Protein AF-0000000087190782 (afdb_homodimer)

Structure (mmCIF, N/CA/C/O backbone):
data_AF-0000000087190782-model_v1
#
loop_
_entity.id
_entity.type
_entity.pdbx_description
1 polymer 'GNAT family N-acetyltransferase'
#
loop_
_atom_site.group_PDB
_atom_site.id
_atom_site.type_symbol
_atom_site.label_atom_id
_atom_site.label_alt_id
_atom_site.label_comp_id
_atom_site.label_asym_id
_atom_site.label_entity_id
_atom_site.label_seq_id
_atom_site.pdbx_PDB_ins_code
_atom_site.Cartn_x
_atom_site.Cartn_y
_atom_site.Cartn_z
_atom_site.occupancy
_atom_site.B_iso_or_equiv
_atom_site.auth_seq_id
_atom_site.auth_comp_id
_atom_site.auth_asym_id
_atom_site.auth_atom_id
_atom_site.pdbx_PDB_model_num
ATOM 1 N N . MET A 1 1 ? -22.875 2.273 0.781 1 62.66 1 MET A N 1
ATOM 2 C CA . MET A 1 1 ? -22.5 3.215 -0.271 1 62.66 1 MET A CA 1
ATOM 3 C C . MET A 1 1 ? -20.984 3.295 -0.411 1 62.66 1 MET A C 1
ATOM 5 O O . MET A 1 1 ? -20.25 3.129 0.568 1 62.66 1 MET A O 1
ATOM 9 N N . ILE A 1 2 ? -20.375 3.262 -1.71 1 84.31 2 ILE A N 1
ATOM 10 C CA . ILE A 1 2 ? -18.953 3.375 -2.025 1 84.31 2 ILE A CA 1
ATOM 11 C C . ILE A 1 2 ? -18.422 4.719 -1.531 1 84.31 2 ILE A C 1
ATOM 13 O O . ILE A 1 2 ? -19.047 5.758 -1.735 1 84.31 2 ILE A O 1
ATOM 17 N N . ALA A 1 3 ? -17.453 4.668 -0.661 1 96.44 3 ALA A N 1
ATOM 18 C CA . ALA A 1 3 ? -16.859 5.906 -0.148 1 96.44 3 ALA A CA 1
ATOM 19 C C . ALA A 1 3 ? -16.469 6.84 -1.289 1 96.44 3 ALA A C 1
ATOM 21 O O . ALA A 1 3 ? -16.172 6.391 -2.396 1 96.44 3 ALA A O 1
ATOM 22 N N . LYS A 1 4 ? -16.562 8.156 -0.99 1 97.94 4 LYS A N 1
ATOM 23 C CA . LYS A 1 4 ? -16.203 9.18 -1.966 1 97.94 4 LYS A CA 1
ATOM 24 C C . LYS A 1 4 ? -14.719 9.508 -1.894 1 97.94 4 LYS A C 1
ATOM 26 O O . LYS A 1 4 ? -14.102 9.383 -0.835 1 97.94 4 LYS A O 1
ATOM 31 N N . LEU A 1 5 ? -14.148 9.898 -3.023 1 98.38 5 LEU A N 1
ATOM 32 C CA . LEU A 1 5 ? -12.758 10.344 -3.045 1 98.38 5 LEU A CA 1
ATOM 33 C C . LEU A 1 5 ? -12.641 11.805 -2.621 1 98.38 5 LEU A C 1
ATOM 35 O O . LEU A 1 5 ? -13.523 12.609 -2.934 1 98.38 5 LEU A O 1
ATOM 39 N N . PRO A 1 6 ? -11.617 12.148 -1.888 1 98.44 6 PRO A N 1
ATOM 40 C CA . PRO A 1 6 ? -11.406 13.57 -1.59 1 98.44 6 PRO A CA 1
ATOM 41 C C . PRO A 1 6 ? -11.125 14.398 -2.84 1 98.44 6 PRO A C 1
ATOM 43 O O . PRO A 1 6 ? -10.562 13.891 -3.812 1 98.44 6 PRO A O 1
ATOM 46 N N . THR A 1 7 ? -11.5 15.641 -2.799 1 97.62 7 THR A N 1
ATOM 47 C CA . THR A 1 7 ? -11.281 16.547 -3.924 1 97.62 7 THR A CA 1
ATOM 48 C C . THR A 1 7 ? -10.289 17.641 -3.551 1 97.62 7 THR A C 1
ATOM 50 O O . THR A 1 7 ? -10.078 17.922 -2.369 1 97.62 7 THR A O 1
ATOM 53 N N . ARG A 1 8 ? -9.688 18.266 -4.457 1 97.5 8 ARG A N 1
ATOM 54 C CA . ARG A 1 8 ? -8.688 19.297 -4.25 1 97.5 8 ARG A CA 1
ATOM 55 C C . ARG A 1 8 ? -9.344 20.672 -4.094 1 97.5 8 ARG A C 1
ATOM 57 O O . ARG A 1 8 ? -8.672 21.703 -4.16 1 97.5 8 ARG A O 1
ATOM 64 N N . THR A 1 9 ? -10.594 20.703 -3.869 1 97.94 9 THR A N 1
ATOM 65 C CA . THR A 1 9 ? -11.32 21.953 -3.68 1 97.94 9 THR A CA 1
ATOM 66 C C . THR A 1 9 ? -11.852 22.047 -2.252 1 97.94 9 THR A C 1
ATOM 68 O O . THR A 1 9 ? -12.461 23.062 -1.883 1 97.94 9 THR A O 1
ATOM 71 N N . THR A 1 10 ? -11.641 21.094 -1.491 1 98.12 10 THR A N 1
ATOM 72 C CA . THR A 1 10 ? -12.188 21 -0.144 1 98.12 10 THR A CA 1
ATOM 73 C C . THR A 1 10 ? -11.469 21.953 0.806 1 98.12 10 THR A C 1
ATOM 75 O O . THR A 1 10 ? -10.242 22.062 0.772 1 98.12 10 THR A O 1
ATOM 78 N N . ALA A 1 11 ? -12.219 22.641 1.584 1 98.69 11 ALA A N 1
ATOM 79 C CA . ALA A 1 11 ? -11.719 23.422 2.703 1 98.69 11 ALA A CA 1
ATOM 80 C C . ALA A 1 11 ? -12.391 23.016 4.012 1 98.69 11 ALA A C 1
ATOM 82 O O . ALA A 1 11 ? -13.602 22.766 4.043 1 98.69 11 ALA A O 1
ATOM 83 N N . LEU A 1 12 ? -11.656 22.875 5.047 1 98.88 12 LEU A N 1
ATOM 84 C CA . LEU A 1 12 ? -12.125 22.516 6.379 1 98.88 12 LEU A CA 1
ATOM 85 C C . LEU A 1 12 ? -11.68 23.547 7.41 1 98.88 12 LEU A C 1
ATOM 87 O O . LEU A 1 12 ? -10.508 23.906 7.469 1 98.88 12 LEU A O 1
ATOM 91 N N . THR A 1 13 ? -12.586 24.047 8.211 1 98.75 13 THR A N 1
ATOM 92 C CA . THR A 1 13 ? -12.25 25.109 9.156 1 98.75 13 THR A CA 1
ATOM 93 C C . THR A 1 13 ? -12.594 24.688 10.586 1 98.75 13 THR A C 1
ATOM 95 O O . THR A 1 13 ? -13.68 24.156 10.836 1 98.75 13 THR A O 1
ATOM 98 N N . GLY A 1 14 ? -11.609 24.797 11.414 1 98.5 14 GLY A N 1
ATOM 99 C CA . GLY A 1 14 ? -11.805 24.625 12.844 1 98.5 14 GLY A CA 1
ATOM 100 C C . GLY A 1 14 ? -11.688 25.922 13.625 1 98.5 14 GLY A C 1
ATOM 101 O O . GLY A 1 14 ? -12.055 26.984 13.125 1 98.5 14 GLY A O 1
ATOM 102 N N . ARG A 1 15 ? -11.305 25.844 14.914 1 97.69 15 ARG A N 1
ATOM 103 C CA . ARG A 1 15 ? -11.141 27 15.789 1 97.69 15 ARG A CA 1
ATOM 104 C C . ARG A 1 15 ? -9.75 27.609 15.625 1 97.69 15 ARG A C 1
ATOM 106 O O . ARG A 1 15 ? -9.594 28.828 15.688 1 97.69 15 ARG A O 1
ATOM 113 N N . HIS A 1 16 ? -8.781 26.734 15.391 1 98.19 16 HIS A N 1
ATOM 114 C CA . HIS A 1 16 ? -7.387 27.172 15.398 1 98.19 16 HIS A CA 1
ATOM 115 C C . HIS A 1 16 ? -6.797 27.156 13.992 1 98.19 16 HIS A C 1
ATOM 117 O O . HIS A 1 16 ? -5.879 27.938 13.703 1 98.19 16 HIS A O 1
ATOM 123 N N . VAL A 1 17 ? -7.359 26.266 13.141 1 98.81 17 VAL A N 1
ATOM 124 C CA . VAL A 1 17 ? -6.746 26.156 11.82 1 98.81 17 VAL A CA 1
ATOM 125 C C . VAL A 1 17 ? -7.836 26.062 10.75 1 98.81 17 VAL A C 1
ATOM 127 O O . VAL A 1 17 ? -8.977 25.703 11.047 1 98.81 17 VAL A O 1
ATOM 130 N N . ARG A 1 18 ? -7.469 26.438 9.562 1 98.88 18 ARG A N 1
ATOM 131 C CA . ARG A 1 18 ? -8.203 26.141 8.328 1 98.88 18 ARG A CA 1
ATOM 132 C C . ARG A 1 18 ? -7.344 25.344 7.359 1 98.88 18 ARG A C 1
ATOM 134 O O . ARG A 1 18 ? -6.191 25.688 7.098 1 98.88 18 ARG A O 1
ATOM 141 N N . LEU A 1 19 ? -7.859 24.219 7.004 1 98.94 19 LEU A N 1
ATOM 142 C CA . LEU A 1 19 ? -7.266 23.453 5.91 1 98.94 19 LEU A CA 1
ATOM 143 C C . LEU A 1 19 ? -7.871 23.875 4.574 1 98.94 19 LEU A C 1
ATOM 145 O O . LEU A 1 19 ? -9.086 23.781 4.383 1 98.94 19 LEU A O 1
ATOM 149 N N . GLU A 1 20 ? -7.09 24.328 3.652 1 98.94 20 GLU A N 1
ATOM 150 C CA . GLU A 1 20 ? -7.574 24.734 2.338 1 98.94 20 GLU A CA 1
ATOM 151 C C . GLU A 1 20 ? -6.688 24.188 1.227 1 98.94 20 GLU A C 1
ATOM 153 O O . GLU A 1 20 ? -5.559 23.766 1.482 1 98.94 20 GLU A O 1
ATOM 158 N N . PRO A 1 21 ? -7.215 24.203 0.005 1 98.88 21 PRO A N 1
ATOM 159 C CA . PRO A 1 21 ? -6.398 23.656 -1.078 1 98.88 21 PRO A CA 1
ATOM 160 C C . PRO A 1 21 ? -5.039 24.328 -1.197 1 98.88 21 PRO A C 1
ATOM 162 O O . PRO A 1 21 ? -4.961 25.562 -1.263 1 98.88 21 PRO A O 1
ATOM 165 N N . LEU A 1 22 ? -3.998 23.516 -1.235 1 98.88 22 LEU A N 1
ATOM 166 C CA . LEU A 1 22 ? -2.643 24.031 -1.402 1 98.88 22 LEU A CA 1
ATOM 167 C C . LEU A 1 22 ? -2.463 24.656 -2.783 1 98.88 22 LEU A C 1
ATOM 169 O O . LEU A 1 22 ? -2.922 24.094 -3.783 1 98.88 22 LEU A O 1
ATOM 173 N N . ASP A 1 23 ? -1.896 25.734 -2.838 1 98.38 23 ASP A N 1
ATOM 174 C CA . ASP A 1 23 ? -1.452 26.297 -4.105 1 98.38 23 ASP A CA 1
ATOM 175 C C . ASP A 1 23 ? -0.189 27.141 -3.92 1 98.38 23 ASP A C 1
ATOM 177 O O . ASP A 1 23 ? 0.355 27.219 -2.816 1 98.38 23 ASP A O 1
ATOM 181 N N . HIS A 1 24 ? 0.297 27.766 -4.977 1 98.62 24 HIS A N 1
ATOM 182 C CA . HIS A 1 24 ? 1.594 28.438 -4.973 1 98.62 24 HIS A CA 1
ATOM 183 C C . HIS A 1 24 ? 1.548 29.719 -4.16 1 98.62 24 HIS A C 1
ATOM 185 O O . HIS A 1 24 ? 2.586 30.219 -3.725 1 98.62 24 HIS A O 1
ATOM 191 N N . THR A 1 25 ? 0.41 30.281 -3.957 1 98.5 25 THR A N 1
ATOM 192 C CA . THR A 1 25 ? 0.308 31.531 -3.213 1 98.5 25 THR A CA 1
ATOM 193 C C . THR A 1 25 ? 0.657 31.312 -1.744 1 98.5 25 THR A C 1
ATOM 195 O O . THR A 1 25 ? 0.905 32.281 -1.012 1 98.5 25 THR A O 1
ATOM 198 N N . HIS A 1 26 ? 0.696 30.078 -1.29 1 98.75 26 HIS A N 1
ATOM 199 C CA . HIS A 1 26 ? 1.028 29.766 0.095 1 98.75 26 HIS A CA 1
ATOM 200 C C . HIS A 1 26 ? 2.539 29.734 0.306 1 98.75 26 HIS A C 1
ATOM 202 O O . HIS A 1 26 ? 3.01 29.734 1.445 1 98.75 26 HIS A O 1
ATOM 208 N N . VAL A 1 27 ? 3.33 29.734 -0.74 1 98.69 27 VAL A N 1
ATOM 209 C CA . VAL A 1 27 ? 4.75 29.406 -0.7 1 98.69 27 VAL A CA 1
ATOM 210 C C . VAL A 1 27 ? 5.496 30.406 0.166 1 98.69 27 VAL A C 1
ATOM 212 O O . VAL A 1 27 ? 6.305 30.031 1.019 1 98.69 27 VAL A O 1
ATOM 215 N N . PRO A 1 28 ? 5.227 31.734 0.087 1 98.31 28 PRO A N 1
ATOM 216 C CA . PRO A 1 28 ? 5.98 32.656 0.934 1 98.31 28 PRO A CA 1
ATOM 217 C C . PRO A 1 28 ? 5.77 32.406 2.424 1 98.31 28 PRO A C 1
ATOM 219 O O . PRO A 1 28 ? 6.738 32.344 3.186 1 98.31 28 PRO A O 1
ATOM 222 N N . ASP A 1 29 ? 4.605 32.188 2.832 1 98.19 29 ASP A N 1
ATOM 223 C CA . ASP A 1 29 ? 4.312 31.906 4.23 1 98.19 29 ASP A CA 1
ATOM 224 C C . ASP A 1 29 ? 4.891 30.547 4.641 1 98.19 29 ASP A C 1
ATOM 226 O O . ASP A 1 29 ? 5.43 30.406 5.738 1 98.19 29 ASP A O 1
ATOM 230 N N . LEU A 1 30 ? 4.742 29.578 3.783 1 98.69 30 LEU A N 1
ATOM 231 C CA . LEU A 1 30 ? 5.281 28.266 4.055 1 98.69 30 LEU A CA 1
ATOM 232 C C . LEU A 1 30 ? 6.797 28.312 4.211 1 98.69 30 LEU A C 1
ATOM 234 O O . LEU A 1 30 ? 7.359 27.641 5.078 1 98.69 30 LEU A O 1
ATOM 238 N N . PHE A 1 31 ? 7.43 29.094 3.338 1 98.75 31 PHE A N 1
ATOM 239 C CA . PHE A 1 31 ? 8.883 29.172 3.441 1 98.75 31 PHE A CA 1
ATOM 240 C C . PHE A 1 31 ? 9.289 29.797 4.766 1 98.75 31 PHE A C 1
ATOM 242 O O . PHE A 1 31 ? 10.273 29.391 5.379 1 98.75 31 PHE A O 1
ATOM 249 N N . ARG A 1 32 ? 8.602 30.812 5.168 1 98.19 32 ARG A N 1
ATOM 250 C CA . ARG A 1 32 ? 8.875 31.406 6.469 1 98.19 32 ARG A CA 1
ATOM 251 C C . ARG A 1 32 ? 8.766 30.375 7.582 1 98.19 32 ARG A C 1
ATOM 253 O O . ARG A 1 32 ? 9.586 30.359 8.5 1 98.19 32 ARG A O 1
ATOM 260 N N . ALA A 1 33 ? 7.809 29.516 7.52 1 98.25 33 ALA A N 1
ATOM 261 C CA . ALA A 1 33 ? 7.527 28.562 8.578 1 98.25 33 ALA A CA 1
ATOM 262 C C . ALA A 1 33 ? 8.469 27.359 8.492 1 98.25 33 ALA A C 1
ATOM 264 O O . ALA A 1 33 ? 8.922 26.844 9.516 1 98.25 33 ALA A O 1
ATOM 265 N N . LEU A 1 34 ? 8.742 26.859 7.27 1 97.69 34 LEU A N 1
ATOM 266 C CA . LEU A 1 34 ? 9.352 25.547 7.055 1 97.69 34 LEU A CA 1
ATOM 267 C C . LEU A 1 34 ? 10.766 25.703 6.5 1 97.69 34 LEU A C 1
ATOM 269 O O . LEU A 1 34 ? 11.578 24.781 6.613 1 97.69 34 LEU A O 1
ATOM 273 N N . GLY A 1 35 ? 11.016 26.797 5.781 1 97.19 35 GLY A N 1
ATOM 274 C CA . GLY A 1 35 ? 12.234 26.953 5 1 97.19 35 GLY A CA 1
ATOM 275 C C . GLY A 1 35 ? 13.492 26.938 5.848 1 97.19 35 GLY A C 1
ATOM 276 O O . GLY A 1 35 ? 13.539 27.562 6.914 1 97.19 35 GLY A O 1
ATOM 277 N N . GLY A 1 36 ? 14.484 26.203 5.414 1 97 36 GLY A N 1
ATOM 278 C CA . GLY A 1 36 ? 15.812 26.25 6 1 97 36 GLY A CA 1
ATOM 279 C C . GLY A 1 36 ? 15.906 25.516 7.32 1 97 36 GLY A C 1
ATOM 280 O O . GLY A 1 36 ? 16.938 25.547 7.988 1 97 36 GLY A O 1
ATOM 281 N N . ASP A 1 37 ? 14.898 24.875 7.738 1 97.88 37 ASP A N 1
ATOM 282 C CA . ASP A 1 37 ? 14.891 24.188 9.031 1 97.88 37 ASP A CA 1
ATOM 283 C C . ASP A 1 37 ? 15.109 22.688 8.852 1 97.88 37 ASP A C 1
ATOM 285 O O . ASP A 1 37 ? 14.164 21.938 8.586 1 97.88 37 ASP A O 1
ATOM 289 N N . ASP A 1 38 ? 16.234 22.25 9.133 1 97.25 38 ASP A N 1
ATOM 290 C CA . ASP A 1 38 ? 16.625 20.859 8.898 1 97.25 38 ASP A CA 1
ATOM 291 C C . ASP A 1 38 ? 15.82 19.906 9.773 1 97.25 38 ASP A C 1
ATOM 293 O O . ASP A 1 38 ? 15.594 18.75 9.398 1 97.25 38 ASP A O 1
ATOM 297 N N . GLU A 1 39 ? 15.43 20.344 10.883 1 96.81 39 GLU A N 1
ATOM 298 C CA . GLU A 1 39 ? 14.68 19.484 11.781 1 96.81 39 GLU A CA 1
ATOM 299 C C . GLU A 1 39 ? 13.297 19.172 11.227 1 96.81 39 GLU A C 1
ATOM 301 O O . GLU A 1 39 ? 12.781 18.078 11.398 1 96.81 39 GLU A O 1
ATOM 306 N N . VAL A 1 40 ? 12.688 20.109 10.562 1 97 40 VAL A N 1
ATOM 307 C CA . VAL A 1 40 ? 11.367 19.938 9.961 1 97 40 VAL A CA 1
ATOM 308 C C . VAL A 1 40 ? 11.438 18.906 8.836 1 97 40 VAL A C 1
ATOM 310 O O . VAL A 1 40 ? 10.539 18.078 8.688 1 97 40 VAL A O 1
ATOM 313 N N . TRP A 1 41 ? 12.523 18.906 8.141 1 96.88 41 TRP A N 1
ATOM 314 C CA . TRP A 1 41 ? 12.609 18.141 6.906 1 96.88 41 TRP A CA 1
ATOM 315 C C . TRP A 1 41 ? 13.406 16.859 7.121 1 96.88 41 TRP A C 1
ATOM 317 O O . TRP A 1 41 ? 13.641 16.094 6.176 1 96.88 41 TRP A O 1
ATOM 327 N N . ARG A 1 42 ? 13.758 16.547 8.297 1 96.06 42 ARG A N 1
ATOM 328 C CA . ARG A 1 42 ? 14.719 15.508 8.633 1 96.06 42 ARG A CA 1
ATOM 329 C C . ARG A 1 42 ? 14.266 14.148 8.109 1 96.06 42 ARG A C 1
ATOM 331 O O . ARG A 1 42 ? 15.086 13.359 7.641 1 96.06 42 ARG A O 1
ATOM 338 N N . TRP A 1 43 ? 13 13.93 8.188 1 95.69 43 TRP A N 1
ATOM 339 C CA . TRP A 1 43 ? 12.523 12.578 7.887 1 95.69 43 TRP A CA 1
ATOM 340 C C . TRP A 1 43 ? 11.672 12.578 6.621 1 95.69 43 TRP A C 1
ATOM 342 O O . TRP A 1 43 ? 10.891 11.648 6.395 1 95.69 43 TRP A O 1
ATOM 352 N N . THR A 1 44 ? 11.766 13.594 5.82 1 93.62 44 THR A N 1
ATOM 353 C CA . THR A 1 44 ? 10.969 13.703 4.602 1 93.62 44 THR A CA 1
ATOM 354 C C . THR A 1 44 ? 11.742 13.172 3.4 1 93.62 44 THR A C 1
ATOM 356 O O . THR A 1 44 ? 12.875 12.711 3.541 1 93.62 44 THR A O 1
ATOM 359 N N . PHE A 1 45 ? 11.164 13.195 2.266 1 94.31 45 PHE A N 1
ATOM 360 C CA . PHE A 1 45 ? 11.773 12.68 1.049 1 94.31 45 PHE A CA 1
ATOM 361 C C . PHE A 1 45 ? 12.375 13.812 0.221 1 94.31 45 PHE A C 1
ATOM 363 O O . PHE A 1 45 ? 12.727 13.617 -0.944 1 94.31 45 PHE A O 1
ATOM 370 N N . HIS A 1 46 ? 12.43 15.016 0.845 1 94.81 46 HIS A N 1
ATOM 371 C CA . HIS A 1 46 ? 13.016 16.188 0.204 1 94.81 46 HIS A CA 1
ATOM 372 C C . HIS A 1 46 ? 14.195 16.719 1.01 1 94.81 46 HIS A C 1
ATOM 374 O O . HIS A 1 46 ? 14.219 16.594 2.236 1 94.81 46 HIS A O 1
ATOM 380 N N . LEU A 1 47 ? 15.07 17.25 0.242 1 95.62 47 LEU A N 1
ATOM 381 C CA . LEU A 1 47 ? 16.078 18.062 0.922 1 95.62 47 LEU A CA 1
ATOM 382 C C . LEU A 1 47 ? 15.453 19.344 1.48 1 95.62 47 LEU A C 1
ATOM 384 O O . LEU A 1 47 ? 14.469 19.844 0.935 1 95.62 47 LEU A O 1
ATOM 388 N N . THR A 1 48 ? 16.094 19.812 2.527 1 97.88 48 THR A N 1
ATOM 389 C CA . THR A 1 48 ? 15.617 21.062 3.115 1 97.88 48 THR A CA 1
ATOM 390 C C . THR A 1 48 ? 15.688 22.188 2.098 1 97.88 48 THR A C 1
ATOM 392 O O . THR A 1 48 ? 16.766 22.5 1.575 1 97.88 48 THR A O 1
ATOM 395 N N . PRO A 1 49 ? 14.523 22.75 1.839 1 98.31 49 PRO A N 1
ATOM 396 C CA . PRO A 1 49 ? 14.586 23.906 0.942 1 98.31 49 PRO A CA 1
ATOM 397 C C . PRO A 1 49 ? 15.266 25.109 1.585 1 98.31 49 PRO A C 1
ATOM 399 O O . PRO A 1 49 ? 14.938 25.484 2.711 1 98.31 49 PRO A O 1
ATOM 402 N N . ARG A 1 50 ? 16.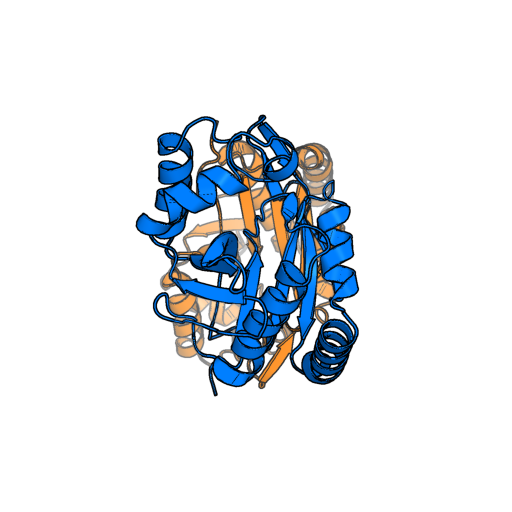188 25.703 0.835 1 98.5 50 ARG A N 1
ATOM 403 C CA . ARG A 1 50 ? 16.938 26.844 1.357 1 98.5 50 ARG A CA 1
ATOM 404 C C . ARG A 1 50 ? 16.5 28.141 0.692 1 98.5 50 ARG A C 1
ATOM 406 O O . ARG A 1 50 ? 16.922 29.219 1.109 1 98.5 50 ARG A O 1
ATOM 413 N N . THR A 1 51 ? 15.695 28.016 -0.331 1 98.62 51 THR A N 1
ATOM 414 C CA . THR A 1 51 ? 15.094 29.156 -1.006 1 98.62 51 THR A CA 1
ATOM 415 C C . THR A 1 51 ? 13.602 28.953 -1.218 1 98.62 51 THR A C 1
ATOM 417 O O . THR A 1 51 ? 13.117 27.812 -1.18 1 98.62 51 THR A O 1
ATOM 420 N N . GLU A 1 52 ? 12.922 30.047 -1.421 1 98.44 52 GLU A N 1
ATOM 421 C CA . GLU A 1 52 ? 11.492 29.953 -1.731 1 98.44 52 GLU A CA 1
ATOM 422 C C . GLU A 1 52 ? 11.258 29.141 -3.002 1 98.44 52 GLU A C 1
ATOM 424 O O . GLU A 1 52 ? 10.289 28.391 -3.09 1 98.44 52 GLU A O 1
ATOM 429 N N . ASP A 1 53 ? 12.156 29.266 -3.926 1 98.5 53 ASP A N 1
ATOM 430 C CA . ASP A 1 53 ? 12.039 28.547 -5.191 1 98.5 53 ASP A CA 1
ATOM 431 C C . ASP A 1 53 ? 12.133 27.047 -4.977 1 98.5 53 ASP A C 1
ATOM 433 O O . ASP A 1 53 ? 11.414 26.266 -5.617 1 98.5 53 ASP A O 1
ATOM 437 N N . GLU A 1 54 ? 13.031 26.703 -4.137 1 98.5 54 GLU A N 1
ATOM 438 C CA . GLU A 1 54 ? 13.18 25.281 -3.83 1 98.5 54 GLU A CA 1
ATOM 439 C C . GLU A 1 54 ? 11.914 24.719 -3.18 1 98.5 54 GLU A C 1
ATOM 441 O O . GLU A 1 54 ? 11.461 23.625 -3.521 1 98.5 54 GLU A O 1
ATOM 446 N N . LEU A 1 55 ? 11.375 25.484 -2.289 1 98.69 55 LEU A N 1
ATOM 447 C CA . LEU A 1 55 ? 10.125 25.062 -1.668 1 98.69 55 LEU A CA 1
ATOM 448 C C . LEU A 1 55 ? 8.992 25.047 -2.684 1 98.69 55 LEU A C 1
ATOM 450 O O . LEU A 1 55 ? 8.141 24.141 -2.66 1 98.69 55 LEU A O 1
ATOM 454 N N . ASP A 1 56 ? 8.977 26.016 -3.539 1 98.75 56 ASP A N 1
ATOM 455 C CA . ASP A 1 56 ? 7.957 26.078 -4.582 1 98.75 56 ASP A CA 1
ATOM 456 C C . ASP A 1 56 ? 7.988 24.828 -5.461 1 98.75 56 ASP A C 1
ATOM 458 O O . ASP A 1 56 ? 6.941 24.344 -5.891 1 98.75 56 ASP A O 1
ATOM 462 N N . SER A 1 57 ? 9.156 24.312 -5.73 1 98.44 57 SER A N 1
ATOM 463 C CA . SER A 1 57 ? 9.305 23.078 -6.508 1 98.44 57 SER A CA 1
ATOM 464 C C . SER A 1 57 ? 8.711 21.891 -5.773 1 98.44 57 SER A C 1
ATOM 466 O O . SER A 1 57 ? 8.109 21.016 -6.395 1 98.44 57 SER A O 1
ATOM 468 N N . ILE A 1 58 ? 8.914 21.875 -4.488 1 98 58 ILE A N 1
ATOM 469 C CA . ILE A 1 58 ? 8.344 20.797 -3.676 1 98 58 ILE A CA 1
ATOM 470 C C . ILE A 1 58 ? 6.82 20.875 -3.721 1 98 58 ILE A C 1
ATOM 472 O O . ILE A 1 58 ? 6.141 19.859 -3.873 1 98 58 ILE A O 1
ATOM 476 N N . VAL A 1 59 ? 6.309 22.062 -3.604 1 98.5 59 VAL A N 1
ATOM 477 C CA . VAL A 1 59 ? 4.867 22.281 -3.689 1 98.5 59 VAL A CA 1
ATOM 478 C C . VAL A 1 59 ? 4.359 21.844 -5.066 1 98.5 59 VAL A C 1
ATOM 480 O O . VAL A 1 59 ? 3.32 21.203 -5.176 1 98.5 59 VAL A O 1
ATOM 483 N N . GLU A 1 60 ? 5.082 22.188 -6.078 1 98.5 60 GLU A N 1
ATOM 484 C CA . GLU A 1 60 ? 4.723 21.797 -7.438 1 98.5 60 GLU A CA 1
ATOM 485 C C . GLU A 1 60 ? 4.633 20.266 -7.566 1 98.5 60 GLU A C 1
ATOM 487 O O . GLU A 1 60 ? 3.707 19.75 -8.195 1 98.5 60 GLU A O 1
ATOM 492 N N . ASP A 1 61 ? 5.594 19.641 -7.016 1 96.44 61 ASP A N 1
ATOM 493 C CA . ASP A 1 61 ? 5.594 18.172 -7.043 1 96.44 61 ASP A CA 1
ATOM 494 C C . ASP A 1 61 ? 4.348 17.609 -6.363 1 96.44 61 ASP A C 1
ATOM 496 O O . ASP A 1 61 ? 3.75 16.656 -6.852 1 96.44 61 ASP A O 1
ATOM 500 N N . ARG A 1 62 ? 4.051 18.172 -5.234 1 96.56 62 ARG A N 1
ATOM 501 C CA . ARG A 1 62 ? 2.869 17.75 -4.492 1 96.56 62 ARG A CA 1
ATOM 502 C C . ARG A 1 62 ? 1.602 17.969 -5.312 1 96.56 62 ARG A C 1
ATOM 504 O O . ARG A 1 62 ? 0.721 17.094 -5.34 1 96.56 62 ARG A O 1
ATOM 511 N N . LEU A 1 63 ? 1.514 19.031 -5.996 1 98.12 63 LEU A N 1
ATOM 512 C CA . LEU A 1 63 ? 0.346 19.406 -6.789 1 98.12 63 LEU A CA 1
ATOM 513 C C . LEU A 1 63 ? 0.257 18.547 -8.047 1 98.12 63 LEU A C 1
ATOM 515 O O . LEU A 1 63 ? -0.84 18.266 -8.539 1 98.12 63 LEU A O 1
ATOM 519 N N . ALA A 1 64 ? 1.359 18.078 -8.508 1 97.75 64 ALA A N 1
ATOM 520 C CA . ALA A 1 64 ? 1.404 17.297 -9.742 1 97.75 64 ALA A CA 1
ATOM 521 C C . ALA A 1 64 ? 1.061 15.836 -9.492 1 97.75 64 ALA A C 1
ATOM 523 O O . ALA A 1 64 ? 0.755 15.094 -10.43 1 97.75 64 ALA A O 1
ATOM 524 N N . ASP A 1 65 ? 1.206 15.438 -8.32 1 96.38 65 ASP A N 1
ATOM 525 C CA . ASP A 1 65 ? 0.914 14.047 -7.969 1 96.38 65 ASP A CA 1
ATOM 526 C C . ASP A 1 65 ? -0.592 13.797 -7.922 1 96.38 65 ASP A C 1
ATOM 528 O O . ASP A 1 65 ? -1.275 14.258 -7.008 1 96.38 65 ASP A O 1
ATOM 532 N N . PRO A 1 66 ? -1.068 13.016 -8.805 1 95.38 66 PRO A N 1
ATOM 533 C CA . PRO A 1 66 ? -2.518 12.812 -8.852 1 95.38 66 PRO A CA 1
ATOM 534 C C . PRO A 1 66 ? -3.039 12.016 -7.652 1 95.38 66 PRO A C 1
ATOM 536 O O . PRO A 1 66 ? -4.242 12.023 -7.383 1 95.38 66 PRO A O 1
ATOM 539 N N . ALA A 1 67 ? -2.219 11.359 -6.984 1 95.56 67 ALA A N 1
ATOM 540 C CA . ALA A 1 67 ? -2.637 10.531 -5.852 1 95.56 67 ALA A CA 1
ATOM 541 C C . ALA A 1 67 ? -2.645 11.336 -4.559 1 95.56 67 ALA A C 1
ATOM 543 O O . ALA A 1 67 ? -2.984 10.812 -3.494 1 95.56 67 ALA A O 1
ATOM 544 N N . CYS A 1 68 ? -2.312 12.609 -4.676 1 98 68 CYS A N 1
ATOM 545 C CA . CYS A 1 68 ? -2.168 13.461 -3.504 1 98 68 CYS A CA 1
ATOM 546 C C . CYS A 1 68 ? -3.213 14.57 -3.506 1 98 68 CYS A C 1
ATOM 548 O O . CYS A 1 68 ? -3.453 15.203 -4.539 1 98 68 CYS A O 1
ATOM 550 N N . VAL A 1 69 ? -3.91 14.734 -2.402 1 98.69 69 VAL A N 1
ATOM 551 C CA . VAL A 1 69 ? -4.758 15.898 -2.145 1 98.69 69 VAL A CA 1
ATOM 552 C C . VAL A 1 69 ? -4.16 16.734 -1.014 1 98.69 69 VAL A C 1
ATOM 554 O O . VAL A 1 69 ? -4.418 16.469 0.163 1 98.69 69 VAL A O 1
ATOM 557 N N . PRO A 1 70 ? -3.375 17.75 -1.389 1 98.81 70 PRO A N 1
ATOM 558 C CA . PRO A 1 70 ? -2.643 18.516 -0.379 1 98.81 70 PRO A CA 1
ATOM 559 C C . PRO A 1 70 ? -3.441 19.703 0.154 1 98.81 70 PRO A C 1
ATOM 561 O O . PRO A 1 70 ? -4.168 20.344 -0.604 1 98.81 70 PRO A O 1
ATOM 564 N N . PHE A 1 71 ? -3.295 19.938 1.43 1 98.94 71 PHE A N 1
ATOM 565 C CA . PHE A 1 71 ? -3.889 21.078 2.123 1 98.94 71 PHE A CA 1
ATOM 566 C C . PHE A 1 71 ? -2.809 22.016 2.66 1 98.94 71 PHE A C 1
ATOM 568 O O . PHE A 1 71 ? -1.82 21.562 3.24 1 98.94 71 PHE A O 1
ATOM 575 N N . ALA A 1 72 ? -2.996 23.266 2.447 1 98.94 72 ALA A N 1
ATOM 576 C CA . ALA A 1 72 ? -2.32 24.25 3.289 1 98.94 72 ALA A CA 1
ATOM 577 C C . ALA A 1 72 ? -3 24.359 4.652 1 98.94 72 ALA A C 1
ATOM 579 O O . ALA A 1 72 ? -4.23 24.391 4.738 1 98.94 72 ALA A O 1
ATOM 580 N N . VAL A 1 73 ? -2.219 24.391 5.648 1 98.94 73 VAL A N 1
ATOM 581 C CA . VAL A 1 73 ? -2.725 24.562 7.008 1 98.94 73 VAL A CA 1
ATOM 582 C C . VAL A 1 73 ? -2.529 26 7.457 1 98.94 73 VAL A C 1
ATOM 584 O O . VAL A 1 73 ? -1.415 26.406 7.793 1 98.94 73 VAL A O 1
ATOM 587 N N . VAL A 1 74 ? -3.615 26.734 7.508 1 98.88 74 VAL A N 1
ATOM 588 C CA . VAL A 1 74 ? -3.572 28.141 7.879 1 98.88 74 VAL A CA 1
ATOM 589 C C . VAL A 1 74 ? -3.869 28.297 9.367 1 98.88 74 VAL A C 1
ATOM 591 O O . VAL A 1 74 ? -4.91 27.844 9.852 1 98.88 74 VAL A O 1
ATOM 594 N N . HIS A 1 75 ? -2.916 28.875 10.047 1 98.75 75 HIS A N 1
ATOM 595 C CA . HIS A 1 75 ? -3.117 29.234 11.445 1 98.75 75 HIS A CA 1
ATOM 596 C C . HIS A 1 75 ? -4.012 30.453 11.578 1 98.75 75 HIS A C 1
ATOM 598 O O . HIS A 1 75 ? -3.617 31.562 11.195 1 98.75 75 HIS A O 1
ATOM 604 N N . LEU A 1 76 ? -5.172 30.312 12.172 1 98.38 76 LEU A N 1
ATOM 605 C CA . LEU A 1 76 ? -6.195 31.344 12.07 1 98.38 76 LEU A CA 1
ATOM 606 C C . LEU A 1 76 ? -5.816 32.562 12.883 1 98.38 76 LEU A C 1
ATOM 608 O O . LEU A 1 76 ? -6.098 33.688 12.484 1 98.38 76 LEU A O 1
ATOM 612 N N . ALA A 1 77 ? -5.203 32.375 14.039 1 97.88 77 ALA A N 1
ATOM 613 C CA . ALA A 1 77 ? -4.863 33.531 14.891 1 97.88 77 ALA A CA 1
ATOM 614 C C . ALA A 1 77 ? -3.871 34.438 14.195 1 97.88 77 ALA A C 1
ATOM 616 O O . ALA A 1 77 ? -3.961 35.656 14.328 1 97.88 77 ALA A O 1
ATOM 617 N N . SER A 1 78 ? -2.939 33.938 13.453 1 97.25 78 SER A N 1
ATOM 618 C CA . SER A 1 78 ? -1.924 34.75 12.789 1 97.25 78 SER A CA 1
ATOM 619 C C . SER A 1 78 ? -2.285 35.031 11.336 1 97.25 78 SER A C 1
ATOM 621 O O . SER A 1 78 ? -1.741 35.938 10.711 1 97.25 78 SER A O 1
ATOM 623 N N . GLY A 1 79 ? -3.104 34.156 10.742 1 97.62 79 GLY A N 1
ATOM 624 C CA . GLY A 1 79 ? -3.438 34.25 9.328 1 97.62 79 GLY A CA 1
ATOM 625 C C . GLY A 1 79 ? -2.361 33.688 8.43 1 97.62 79 GLY A C 1
ATOM 626 O O . GLY A 1 79 ? -2.473 33.75 7.203 1 97.62 79 GLY A O 1
ATOM 627 N N . ARG A 1 80 ? -1.39 33.094 9.023 1 98 80 ARG A N 1
ATOM 628 C CA . ARG A 1 80 ? -0.259 32.594 8.25 1 98 80 ARG A CA 1
ATOM 629 C C . ARG A 1 80 ? -0.37 31.078 8.031 1 98 80 ARG A C 1
ATOM 631 O O . ARG A 1 80 ? -0.916 30.359 8.875 1 98 80 ARG A O 1
ATOM 638 N N . THR A 1 81 ? 0.183 30.672 6.879 1 98.75 81 THR A N 1
ATOM 639 C CA . THR A 1 81 ? 0.24 29.234 6.633 1 98.75 81 THR A CA 1
ATOM 640 C C . THR A 1 81 ? 1.294 28.578 7.52 1 98.75 81 THR A C 1
ATOM 642 O O . THR A 1 81 ? 2.475 28.922 7.453 1 98.75 81 THR A O 1
ATOM 645 N N . ALA A 1 82 ? 0.884 27.609 8.328 1 98.69 82 ALA A N 1
ATOM 646 C CA . ALA A 1 82 ? 1.728 26.969 9.336 1 98.69 82 ALA A CA 1
ATOM 647 C C . ALA A 1 82 ? 2.439 25.75 8.758 1 98.69 82 ALA A C 1
ATOM 649 O O . ALA A 1 82 ? 3.475 25.312 9.273 1 98.69 82 ALA A O 1
ATOM 650 N N . GLY A 1 83 ? 1.874 25.156 7.719 1 98.75 83 GLY A N 1
ATOM 651 C CA . GLY A 1 83 ? 2.402 23.938 7.141 1 98.75 83 GLY A CA 1
ATOM 652 C C . GLY A 1 83 ? 1.479 23.312 6.109 1 98.75 83 GLY A C 1
ATOM 653 O O . GLY A 1 83 ? 0.673 24.016 5.492 1 98.75 83 GLY A O 1
ATOM 654 N N . ILE A 1 84 ? 1.735 22.031 5.824 1 98.69 84 ILE A N 1
ATOM 655 C CA . ILE A 1 84 ? 0.968 21.266 4.84 1 98.69 84 ILE A CA 1
ATOM 656 C C . ILE A 1 84 ? 0.613 19.906 5.406 1 98.69 84 ILE A C 1
ATOM 658 O O . ILE A 1 84 ? 1.31 19.391 6.281 1 98.69 84 ILE A O 1
ATOM 662 N N . THR A 1 85 ? -0.45 19.359 4.977 1 98.75 85 THR A N 1
ATOM 663 C CA . THR A 1 85 ? -0.843 17.969 5.199 1 98.75 85 THR A CA 1
ATOM 664 C C . THR A 1 85 ? -1.62 17.438 4.004 1 98.75 85 THR A C 1
ATOM 666 O O . THR A 1 85 ? -2.09 18.203 3.162 1 98.75 85 THR A O 1
ATOM 669 N N . CYS A 1 86 ? -1.686 16.109 3.863 1 98.81 86 CYS A N 1
ATOM 670 C CA . CYS A 1 86 ? -2.248 15.562 2.639 1 98.81 86 CYS A CA 1
ATOM 671 C C . CYS A 1 86 ? -3.062 14.305 2.93 1 98.81 86 CYS A C 1
ATOM 673 O O . CYS A 1 86 ? -2.797 13.602 3.906 1 98.81 86 CYS A O 1
ATOM 675 N N . TYR A 1 87 ? -4.066 14.117 2.107 1 98.88 87 TYR A N 1
ATOM 676 C CA . TYR A 1 87 ? -4.539 12.766 1.823 1 98.88 87 TYR A CA 1
ATOM 677 C C . TYR A 1 87 ? -3.703 12.109 0.729 1 98.88 87 TYR A C 1
ATOM 679 O O . TYR A 1 87 ? -3.299 12.773 -0.23 1 98.88 87 TYR A O 1
ATOM 687 N N . PHE A 1 88 ? -3.428 10.789 0.864 1 98.25 88 PHE A N 1
ATOM 688 C CA . PHE A 1 88 ? -2.775 10.023 -0.187 1 98.25 88 PHE A CA 1
ATOM 689 C C . PHE A 1 88 ? -3.545 8.734 -0.472 1 98.25 88 PHE A C 1
ATOM 691 O O . PHE A 1 88 ? -4.141 8.148 0.434 1 98.25 88 PHE A O 1
ATOM 698 N N . GLY A 1 89 ? -3.494 8.32 -1.691 1 95.88 89 GLY A N 1
ATOM 699 C CA . GLY A 1 89 ? -3.871 6.965 -2.076 1 95.88 89 GLY A CA 1
ATOM 700 C C . GLY A 1 89 ? -5.301 6.617 -1.699 1 95.88 89 GLY A C 1
ATOM 701 O O . GLY A 1 89 ? -5.578 5.492 -1.274 1 95.88 89 GLY A O 1
ATOM 702 N N . ALA A 1 90 ? -6.215 7.57 -1.783 1 98.06 90 ALA A N 1
ATOM 703 C CA . ALA A 1 90 ? -7.613 7.32 -1.442 1 98.06 90 ALA A CA 1
ATOM 704 C C . ALA A 1 90 ? -8.25 6.332 -2.414 1 98.06 90 ALA A C 1
ATOM 706 O O . ALA A 1 90 ? -8 6.391 -3.621 1 98.06 90 ALA A O 1
ATOM 707 N N . SER A 1 91 ? -8.977 5.445 -1.897 1 97.75 91 SER A N 1
ATOM 708 C CA . SER A 1 91 ? -9.734 4.477 -2.686 1 97.75 91 SER A CA 1
ATOM 709 C C . SER A 1 91 ? -11.172 4.371 -2.195 1 97.75 91 SER A C 1
ATOM 711 O O . SER A 1 91 ? -11.422 4.031 -1.035 1 97.75 91 SER A O 1
ATOM 713 N N . GLY A 1 92 ? -12.109 4.719 -3.123 1 97.38 92 GLY A N 1
ATOM 714 C CA . GLY A 1 92 ? -13.508 4.508 -2.785 1 97.38 92 GLY A CA 1
ATOM 715 C C . GLY A 1 92 ? -13.867 3.041 -2.627 1 97.38 92 GLY A C 1
ATOM 716 O O . GLY A 1 92 ? -14.609 2.674 -1.71 1 97.38 92 GLY A O 1
ATOM 717 N N . LEU A 1 93 ? -13.297 2.193 -3.443 1 94.56 93 LEU A N 1
ATOM 718 C CA . LEU A 1 93 ? -13.555 0.757 -3.445 1 94.56 93 LEU A CA 1
ATOM 719 C C . LEU A 1 93 ? -13.102 0.122 -2.133 1 94.56 93 LEU A C 1
ATOM 721 O O . LEU A 1 93 ? -13.828 -0.688 -1.549 1 94.56 93 LEU A O 1
ATOM 725 N N . HIS A 1 94 ? -11.961 0.508 -1.669 1 97.38 94 HIS A N 1
ATOM 726 C CA . HIS A 1 94 ? -11.398 -0.103 -0.47 1 97.38 94 HIS A CA 1
ATOM 727 C C . HIS A 1 94 ? -11.719 0.723 0.771 1 97.38 94 HIS A C 1
ATOM 729 O O . HIS A 1 94 ? -11.32 0.363 1.882 1 97.38 94 HIS A O 1
ATOM 735 N N . GLU A 1 95 ? -12.367 1.895 0.577 1 98.38 95 GLU A N 1
ATOM 736 C CA . GLU A 1 95 ? -12.758 2.801 1.652 1 98.38 95 GLU A CA 1
ATOM 737 C C . GLU A 1 95 ? -11.57 3.133 2.551 1 98.38 95 GLU A C 1
ATOM 739 O O . GLU A 1 95 ? -11.656 3.014 3.775 1 98.38 95 GLU A O 1
ATOM 744 N N . GLU A 1 96 ? -10.508 3.514 1.948 1 98.75 96 GLU A N 1
ATOM 745 C CA . GLU A 1 96 ? -9.344 3.857 2.76 1 98.75 96 GLU A CA 1
ATOM 746 C C . GLU A 1 96 ? -8.641 5.102 2.223 1 98.75 96 GLU A C 1
ATOM 748 O O . GLU A 1 96 ? -8.797 5.449 1.051 1 98.75 96 GLU A O 1
ATOM 753 N N . VAL A 1 97 ? -7.898 5.758 3.088 1 98.88 97 VAL A N 1
ATOM 754 C CA . VAL A 1 97 ? -7.094 6.922 2.719 1 98.88 97 VAL A CA 1
ATOM 755 C C . VAL A 1 97 ? -5.934 7.078 3.697 1 98.88 97 VAL A C 1
ATOM 757 O O . VAL A 1 97 ? -6.055 6.738 4.875 1 98.88 97 VAL A O 1
ATOM 760 N N . GLU A 1 98 ? -4.848 7.488 3.184 1 98.94 98 GLU A N 1
ATOM 761 C CA . GLU A 1 98 ? -3.682 7.812 4 1 98.94 98 GLU A CA 1
ATOM 762 C C . GLU A 1 98 ? -3.645 9.297 4.348 1 98.94 98 GLU A C 1
ATOM 764 O O . GLU A 1 98 ? -3.904 10.148 3.49 1 98.94 98 GLU A O 1
ATOM 769 N N . ILE A 1 99 ? -3.436 9.594 5.562 1 98.94 99 ILE A N 1
ATOM 770 C CA . ILE A 1 99 ? -3.053 10.953 5.941 1 98.94 99 ILE A CA 1
ATOM 771 C C . ILE A 1 99 ? -1.54 11.023 6.141 1 98.94 99 ILE A C 1
ATOM 773 O O . ILE A 1 99 ? -0.97 10.242 6.906 1 98.94 99 ILE A O 1
ATOM 777 N N . GLY A 1 100 ? -0.873 11.867 5.398 1 98.25 100 GLY A N 1
ATOM 778 C CA . GLY A 1 100 ? 0.57 12.031 5.484 1 98.25 100 GLY A CA 1
ATOM 779 C C . GLY A 1 100 ? 1.062 13.32 4.855 1 98.25 100 GLY A C 1
ATOM 780 O O . GLY A 1 100 ? 0.295 14.273 4.699 1 98.25 100 GLY A O 1
ATOM 781 N N . GLY A 1 101 ? 2.418 13.359 4.648 1 97.06 101 GLY A N 1
ATOM 782 C CA . GLY A 1 101 ? 2.975 14.578 4.078 1 97.06 101 GLY A CA 1
ATOM 783 C C . GLY A 1 101 ? 2.771 15.797 4.953 1 97.06 101 GLY A C 1
ATOM 784 O O . GLY A 1 101 ? 2.492 16.891 4.457 1 97.06 101 GLY A O 1
ATOM 785 N N . THR A 1 102 ? 2.783 15.555 6.191 1 97.69 102 THR A N 1
ATOM 786 C CA . THR A 1 102 ? 2.477 16.609 7.156 1 97.69 102 THR A CA 1
ATOM 787 C C . THR A 1 102 ? 3.754 17.297 7.633 1 97.69 102 THR A C 1
ATOM 789 O O . THR A 1 102 ? 4.652 16.641 8.172 1 97.69 102 THR A O 1
ATOM 792 N N . TRP A 1 103 ? 3.818 18.562 7.406 1 96.75 103 TRP A N 1
ATOM 793 C CA . TRP A 1 103 ? 4.914 19.422 7.844 1 96.75 103 TRP A CA 1
ATOM 794 C C . TRP A 1 103 ? 4.379 20.688 8.484 1 96.75 103 TRP A C 1
ATOM 796 O O . TRP A 1 103 ? 3.535 21.375 7.91 1 96.75 103 TRP A O 1
ATOM 806 N N . TYR A 1 104 ? 4.879 20.969 9.625 1 98 104 TYR A N 1
ATOM 807 C CA . TYR A 1 104 ? 4.602 22.234 10.289 1 98 104 TYR A CA 1
ATOM 808 C C . TYR A 1 104 ? 5.898 22.953 10.664 1 98 104 TYR A C 1
ATOM 810 O O . TYR A 1 104 ? 6.891 22.312 11 1 98 104 TYR A O 1
ATOM 818 N N . GLY A 1 105 ? 5.828 24.281 10.641 1 98.19 105 GLY A N 1
ATOM 819 C CA . GLY A 1 105 ? 6.914 25 11.289 1 98.19 105 GLY A CA 1
ATOM 820 C C . GLY A 1 105 ? 7.078 24.641 12.75 1 98.19 105 GLY A C 1
ATOM 821 O O . GLY A 1 105 ? 6.102 24.312 13.43 1 98.19 105 GLY A O 1
ATOM 822 N N . ARG A 1 106 ? 8.32 24.688 13.25 1 96.75 106 ARG A N 1
ATOM 823 C CA . ARG A 1 106 ? 8.609 24.234 14.602 1 96.75 106 ARG A CA 1
ATOM 824 C C . ARG A 1 106 ? 7.855 25.078 15.633 1 96.75 106 ARG A C 1
ATOM 826 O O . ARG A 1 106 ? 7.527 24.594 16.719 1 96.75 106 ARG A O 1
ATOM 833 N N . GLU A 1 107 ? 7.59 26.359 15.297 1 96.44 107 GLU A N 1
ATOM 834 C CA . GLU A 1 107 ? 6.863 27.219 16.219 1 96.44 107 GLU A CA 1
ATOM 835 C C . GLU A 1 107 ? 5.453 26.703 16.469 1 96.44 107 GLU A C 1
ATOM 837 O O . GLU A 1 107 ? 4.797 27.094 17.438 1 96.44 107 GLU A O 1
ATOM 842 N N . TYR A 1 108 ? 5.004 25.828 15.609 1 97.31 108 TYR A N 1
ATOM 843 C CA . TYR A 1 108 ? 3.646 25.297 15.742 1 97.31 108 TYR A CA 1
ATOM 844 C C . TYR A 1 108 ? 3.66 23.891 16.328 1 97.31 108 TYR A C 1
ATOM 846 O O . TYR A 1 108 ? 2.607 23.281 16.484 1 97.31 108 TYR A O 1
ATOM 854 N N . TRP A 1 109 ? 4.836 23.312 16.562 1 95.81 109 TRP A N 1
ATOM 855 C CA . TRP A 1 109 ? 4.918 22 17.203 1 95.81 109 TRP A CA 1
ATOM 856 C C . TRP A 1 109 ? 4.371 22.062 18.625 1 95.81 109 TRP A C 1
ATOM 858 O O . TRP A 1 109 ? 4.613 23.031 19.359 1 95.81 109 TRP A O 1
ATOM 868 N N . ARG A 1 110 ? 3.643 21.062 19.016 1 93.12 110 ARG A N 1
ATOM 869 C CA . ARG A 1 110 ? 3.07 20.922 20.359 1 93.12 110 ARG A CA 1
ATOM 870 C C . ARG A 1 110 ? 2.041 22.016 20.609 1 93.12 110 ARG A C 1
ATOM 872 O O . ARG A 1 110 ? 1.974 22.562 21.719 1 93.12 110 ARG A O 1
ATOM 879 N N . THR A 1 111 ? 1.44 22.5 19.594 1 95.38 111 THR A N 1
ATOM 880 C CA . THR A 1 111 ? 0.279 23.375 19.656 1 95.38 111 THR A CA 1
ATOM 881 C C . THR A 1 111 ? -0.979 22.641 19.188 1 95.38 111 THR A C 1
ATOM 883 O O . THR A 1 111 ? -0.943 21.453 18.906 1 95.38 111 THR A O 1
ATOM 886 N N . ALA A 1 112 ? -2.076 23.344 19.109 1 96.94 112 ALA A N 1
ATOM 887 C CA . ALA A 1 112 ? -3.352 22.766 18.688 1 96.94 112 ALA A CA 1
ATOM 888 C C . ALA A 1 112 ? -3.365 22.484 17.188 1 96.94 112 ALA A C 1
ATOM 890 O O . ALA A 1 112 ? -4.27 21.812 16.688 1 96.94 112 ALA A O 1
ATOM 891 N N . VAL A 1 113 ? -2.346 22.922 16.469 1 98.06 113 VAL A N 1
ATOM 892 C CA . VAL A 1 113 ? -2.361 22.906 15 1 98.06 113 VAL A CA 1
ATOM 893 C C . VAL A 1 113 ? -2.508 21.469 14.492 1 98.06 113 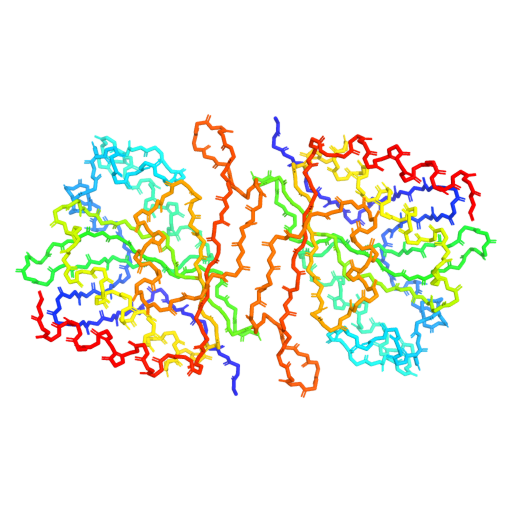VAL A C 1
ATOM 895 O O . VAL A 1 113 ? -3.434 21.172 13.742 1 98.06 113 VAL A O 1
ATOM 898 N N . ASN A 1 114 ? -1.642 20.609 14.992 1 98 114 ASN A N 1
ATOM 899 C CA . ASN A 1 114 ? -1.704 19.234 14.492 1 98 114 ASN A CA 1
ATOM 900 C C . ASN A 1 114 ? -2.967 18.516 14.961 1 98 114 ASN A C 1
ATOM 902 O O . ASN A 1 114 ? -3.615 17.812 14.188 1 98 114 ASN A O 1
ATOM 906 N N . THR A 1 115 ? -3.289 18.703 16.203 1 97.81 115 THR A N 1
ATOM 907 C CA . THR A 1 115 ? -4.457 18.031 16.766 1 97.81 115 THR A CA 1
ATOM 908 C C . THR A 1 115 ? -5.723 18.438 16 1 97.81 115 THR A C 1
ATOM 910 O O . THR A 1 115 ? -6.508 17.578 15.602 1 97.81 115 THR A O 1
ATOM 913 N N . GLU A 1 116 ? -5.91 19.703 15.789 1 98.62 116 GLU A N 1
ATOM 914 C CA . GLU A 1 116 ? -7.137 20.125 15.125 1 98.62 116 GLU A CA 1
ATOM 915 C C . GLU A 1 116 ? -7.109 19.766 13.641 1 98.62 116 GLU A C 1
ATOM 917 O O . GLU A 1 116 ? -8.148 19.438 13.055 1 98.62 116 GLU A O 1
ATOM 922 N N . SER A 1 117 ? -5.898 19.844 12.977 1 98.81 117 SER A N 1
ATOM 923 C CA . SER A 1 117 ? -5.809 19.391 11.586 1 98.81 117 SER A CA 1
ATOM 924 C C . SER A 1 117 ? -6.258 17.938 11.445 1 98.81 117 SER A C 1
ATOM 926 O O . SER A 1 117 ? -7.027 17.609 10.547 1 98.81 117 SER A O 1
ATOM 928 N N . LYS A 1 118 ? -5.797 17.094 12.398 1 98.81 118 LYS A N 1
ATOM 929 C CA . LYS A 1 118 ? -6.16 15.68 12.359 1 98.81 118 LYS A CA 1
ATOM 930 C C . LYS A 1 118 ? -7.645 15.477 12.656 1 98.81 118 LYS A C 1
ATOM 932 O O . LYS A 1 118 ? -8.297 14.625 12.047 1 98.81 118 LYS A O 1
ATOM 937 N N . LEU A 1 119 ? -8.156 16.266 13.562 1 98.81 119 LEU A N 1
ATOM 938 C CA . LEU A 1 119 ? -9.586 16.203 13.828 1 98.81 119 LEU A CA 1
ATOM 939 C C . LEU A 1 119 ? -10.391 16.531 12.57 1 98.81 119 LEU A C 1
ATOM 941 O O . LEU A 1 119 ? -11.328 15.797 12.227 1 98.81 119 LEU A O 1
ATOM 945 N N . LEU A 1 120 ? -10.023 17.578 11.914 1 98.94 120 LEU A N 1
ATOM 946 C CA . LEU A 1 120 ? -10.734 18 10.711 1 98.94 120 LEU A CA 1
ATOM 947 C C . LEU A 1 120 ? -10.625 16.953 9.609 1 98.94 120 LEU A C 1
ATOM 949 O O . LEU A 1 120 ? -11.625 16.594 8.992 1 98.94 120 LEU A O 1
ATOM 953 N N . LEU A 1 121 ? -9.43 16.438 9.398 1 98.94 121 LEU A N 1
ATOM 954 C CA . LEU A 1 121 ? -9.211 15.461 8.336 1 98.94 121 LEU A CA 1
ATOM 955 C C . LEU A 1 121 ? -9.953 14.156 8.633 1 98.94 121 LEU A C 1
ATOM 957 O O . LEU A 1 121 ? -10.578 13.578 7.746 1 98.94 121 LEU A O 1
ATOM 961 N N . LEU A 1 122 ? -9.867 13.758 9.867 1 98.94 122 LEU A N 1
ATOM 962 C CA . LEU A 1 122 ? -10.5 12.5 10.25 1 98.94 122 LEU A CA 1
ATOM 963 C C . LEU A 1 122 ? -12.023 12.625 10.203 1 98.94 122 LEU A C 1
ATOM 965 O O . LEU A 1 122 ? -12.711 11.695 9.781 1 98.94 122 LEU A O 1
ATOM 969 N N . THR A 1 123 ? -12.555 13.773 10.664 1 98.94 123 THR A N 1
ATOM 970 C CA . THR A 1 123 ? -13.984 14.016 10.539 1 98.94 123 THR A CA 1
ATOM 971 C C . THR A 1 123 ? -14.422 13.969 9.07 1 98.94 123 THR A C 1
ATOM 973 O O . THR A 1 123 ? -15.391 13.297 8.727 1 98.94 123 THR A O 1
ATOM 976 N N . HIS A 1 124 ? -13.688 14.625 8.258 1 98.94 124 HIS A N 1
ATOM 977 C CA . HIS A 1 124 ? -13.984 14.656 6.828 1 98.94 124 HIS A CA 1
ATOM 978 C C . HIS A 1 124 ? -13.914 13.266 6.219 1 98.94 124 HIS A C 1
ATOM 980 O O . HIS A 1 124 ? -14.82 12.852 5.492 1 98.94 124 HIS A O 1
ATOM 986 N N . ALA A 1 125 ? -12.875 12.492 6.523 1 98.88 125 ALA A N 1
ATOM 987 C CA . ALA A 1 125 ? -12.656 11.164 5.957 1 98.88 125 ALA A CA 1
ATOM 988 C C . ALA A 1 125 ? -13.773 10.211 6.363 1 98.88 125 ALA A C 1
ATOM 990 O O . ALA A 1 125 ? -14.344 9.508 5.52 1 98.88 125 ALA A O 1
ATOM 991 N N . TYR A 1 126 ? -14.148 10.219 7.664 1 98.81 126 TYR A N 1
ATOM 992 C CA . TYR A 1 126 ? -15.086 9.219 8.156 1 98.81 126 TYR A CA 1
ATOM 993 C C . TYR A 1 126 ? -16.531 9.672 7.961 1 98.81 126 TYR A C 1
ATOM 995 O O . TYR A 1 126 ? -17.375 8.891 7.551 1 98.81 126 TYR A O 1
ATOM 1003 N N . GLU A 1 127 ? -16.797 10.906 8.172 1 98.62 127 GLU A N 1
ATOM 1004 C CA . GLU A 1 127 ? -18.188 11.336 8.25 1 98.62 127 GLU A CA 1
ATOM 1005 C C . GLU A 1 127 ? -18.672 11.883 6.914 1 98.62 127 GLU A C 1
ATOM 1007 O O . GLU A 1 127 ? -19.859 11.773 6.59 1 98.62 127 GLU A O 1
ATOM 1012 N N . GLU A 1 128 ? -17.844 12.461 6.121 1 98.56 128 GLU A N 1
ATOM 1013 C CA . GLU A 1 128 ? -18.281 13.047 4.855 1 98.56 128 GLU A CA 1
ATOM 1014 C C . GLU A 1 128 ? -17.938 12.141 3.678 1 98.56 128 GLU A C 1
ATOM 1016 O O . GLU A 1 128 ? -18.766 11.898 2.811 1 98.56 128 GLU A O 1
ATOM 1021 N N . LEU A 1 129 ? -16.719 11.617 3.641 1 98.75 129 LEU A N 1
ATOM 1022 C CA . LEU A 1 129 ? -16.297 10.805 2.506 1 98.75 129 LEU A CA 1
ATOM 1023 C C . LEU A 1 129 ? -16.781 9.367 2.664 1 98.75 129 LEU A C 1
ATOM 1025 O O . LEU A 1 129 ? -16.875 8.625 1.682 1 98.75 129 LEU A O 1
ATOM 1029 N N . GLY A 1 130 ? -16.938 8.945 3.896 1 98.62 130 GLY A N 1
ATOM 1030 C CA . GLY A 1 130 ? -17.438 7.598 4.137 1 98.62 130 GLY A CA 1
ATOM 1031 C C . GLY A 1 130 ? -16.328 6.551 4.152 1 98.62 130 GLY A C 1
ATOM 1032 O O . GLY A 1 130 ? -16.578 5.379 3.863 1 98.62 130 GLY A O 1
ATOM 1033 N N . MET A 1 131 ? -15.18 6.902 4.516 1 98.81 131 MET A N 1
ATOM 1034 C CA . MET A 1 131 ? -14.07 5.961 4.605 1 98.81 131 MET A CA 1
ATOM 1035 C C . MET A 1 131 ? -14.266 4.996 5.766 1 98.81 131 MET A C 1
ATOM 1037 O O . MET A 1 131 ? -14.891 5.344 6.77 1 98.81 131 MET A O 1
ATOM 1041 N N . GLY A 1 132 ? -13.711 3.781 5.609 1 98.75 132 GLY A N 1
ATOM 1042 C CA . GLY A 1 132 ? -13.734 2.781 6.664 1 98.75 132 GLY A CA 1
ATOM 1043 C C . GLY A 1 132 ? -12.414 2.654 7.402 1 98.75 132 GLY A C 1
ATOM 1044 O O . GLY A 1 132 ? -12.359 2.084 8.492 1 98.75 132 GLY A O 1
ATOM 1045 N N . ARG A 1 133 ? -11.422 3.164 6.797 1 98.62 133 ARG A N 1
ATOM 1046 C CA . ARG A 1 133 ? -10.062 3 7.293 1 98.62 133 ARG A CA 1
ATOM 1047 C C . ARG A 1 133 ? -9.195 4.195 6.914 1 98.62 133 ARG A C 1
ATOM 1049 O O . ARG A 1 133 ? -9.18 4.621 5.758 1 98.62 133 ARG A O 1
ATOM 1056 N N . VAL A 1 134 ? -8.562 4.816 7.891 1 98.94 134 VAL A N 1
ATOM 1057 C CA . VAL A 1 134 ? -7.492 5.789 7.676 1 98.94 134 VAL A CA 1
ATOM 1058 C C . VAL A 1 134 ? -6.168 5.223 8.18 1 98.94 134 VAL A C 1
ATOM 1060 O O . VAL A 1 134 ? -6.121 4.574 9.227 1 98.94 134 VAL A O 1
ATOM 1063 N N . TYR A 1 135 ? -5.125 5.449 7.402 1 98.94 135 TYR A N 1
ATOM 1064 C CA . TYR A 1 135 ? -3.852 4.887 7.828 1 98.94 135 TYR A CA 1
ATOM 1065 C C . TYR A 1 135 ? -2.721 5.891 7.645 1 98.94 135 TYR A C 1
ATOM 1067 O O . TYR A 1 135 ? -2.918 6.953 7.055 1 98.94 135 TYR A O 1
ATOM 1075 N N . TRP A 1 136 ? -1.623 5.629 8.32 1 98.88 136 TRP A N 1
ATOM 1076 C CA . TRP A 1 136 ? -0.407 6.434 8.32 1 98.88 136 TRP A CA 1
ATOM 1077 C C . TRP A 1 136 ? 0.824 5.566 8.086 1 98.88 136 TRP A C 1
ATOM 1079 O O . TRP A 1 136 ? 0.883 4.426 8.555 1 98.88 136 TRP A O 1
ATOM 1089 N N . LYS A 1 137 ? 1.762 6.074 7.418 1 98.75 137 LYS A N 1
ATOM 1090 C CA . LYS A 1 137 ? 3.105 5.512 7.324 1 98.75 137 LYS A CA 1
ATOM 1091 C C . LYS A 1 137 ? 4.16 6.527 7.75 1 98.75 137 LYS A C 1
ATOM 1093 O O . LYS A 1 137 ? 4.18 7.656 7.25 1 98.75 137 LYS A O 1
ATOM 1098 N N . ILE A 1 138 ? 4.945 6.117 8.664 1 98.75 138 ILE A N 1
ATOM 1099 C CA . ILE A 1 138 ? 5.891 7.043 9.281 1 98.75 138 ILE A CA 1
ATOM 1100 C C . ILE A 1 138 ? 7.289 6.426 9.281 1 98.75 138 ILE A C 1
ATOM 1102 O O . ILE A 1 138 ? 7.441 5.219 9.508 1 98.75 138 ILE A O 1
ATOM 1106 N N . ASP A 1 139 ? 8.289 7.277 9.07 1 98.44 139 ASP A N 1
ATOM 1107 C CA . ASP A 1 139 ? 9.664 6.809 9.188 1 98.44 139 ASP A CA 1
ATOM 1108 C C . ASP A 1 139 ? 9.906 6.145 10.547 1 98.44 139 ASP A C 1
ATOM 1110 O O . ASP A 1 139 ? 9.555 6.703 11.586 1 98.44 139 ASP A O 1
ATOM 1114 N N . HIS A 1 140 ? 10.586 4.961 10.445 1 98.56 140 HIS A N 1
ATOM 1115 C CA . HIS A 1 140 ? 10.797 4.219 11.68 1 98.56 140 HIS A CA 1
ATOM 1116 C C . HIS A 1 140 ? 11.695 4.992 12.641 1 98.56 140 HIS A C 1
ATOM 1118 O O . HIS A 1 140 ? 11.703 4.723 13.844 1 98.56 140 HIS A O 1
ATOM 1124 N N . LEU A 1 141 ? 12.398 5.98 12.188 1 98.06 141 LEU A N 1
ATOM 1125 C CA . LEU A 1 141 ? 13.289 6.77 13.031 1 98.06 141 LEU A CA 1
ATOM 1126 C C . LEU A 1 141 ? 12.578 8.023 13.539 1 98.06 141 LEU A C 1
ATOM 1128 O O . LEU A 1 141 ? 13.086 8.711 14.43 1 98.06 141 LEU A O 1
ATOM 1132 N N . ASN A 1 142 ? 11.422 8.414 13.008 1 97.81 142 ASN A N 1
ATOM 1133 C CA . ASN A 1 142 ? 10.68 9.602 13.414 1 97.81 142 ASN A CA 1
ATOM 1134 C C . ASN A 1 142 ? 9.781 9.32 14.617 1 97.81 142 ASN A C 1
ATOM 1136 O O . ASN A 1 142 ? 8.555 9.297 14.484 1 97.81 142 ASN A O 1
ATOM 1140 N N . GLU A 1 143 ? 10.352 9.266 15.742 1 97.44 143 GLU A N 1
ATOM 1141 C CA . GLU A 1 143 ? 9.656 8.883 16.969 1 97.44 143 GLU A CA 1
ATOM 1142 C C . GLU A 1 143 ? 8.602 9.922 17.344 1 97.44 143 GLU A C 1
ATOM 1144 O O . GLU A 1 143 ? 7.547 9.57 17.891 1 97.44 143 GLU A O 1
ATOM 1149 N N . ARG A 1 144 ? 8.922 11.117 17.094 1 95.56 144 ARG A N 1
ATOM 1150 C CA . ARG A 1 144 ? 7.98 12.18 17.406 1 95.56 144 ARG A CA 1
ATOM 1151 C C . ARG A 1 144 ? 6.672 12.008 16.656 1 95.56 144 ARG A C 1
ATOM 1153 O O . ARG A 1 144 ? 5.59 12.094 17.234 1 95.56 144 ARG A O 1
ATOM 1160 N N . SER A 1 145 ? 6.77 11.797 15.359 1 97.38 145 SER A N 1
ATOM 1161 C CA . SER A 1 145 ? 5.574 11.602 14.539 1 97.38 145 SER A CA 1
ATOM 1162 C C . SER A 1 145 ? 4.832 10.336 14.938 1 97.38 145 SER A C 1
ATOM 1164 O O . SER A 1 145 ? 3.598 10.32 14.984 1 97.38 145 SER A O 1
ATOM 1166 N N . GLN A 1 146 ? 5.547 9.281 15.219 1 98.44 146 GLN A N 1
ATOM 1167 C CA . GLN A 1 146 ? 4.914 8.047 15.688 1 98.44 146 GLN A CA 1
ATOM 1168 C C . GLN A 1 146 ? 4.117 8.289 16.969 1 98.44 146 GLN A C 1
ATOM 1170 O O . GLN A 1 146 ? 2.977 7.844 17.094 1 98.44 146 GLN A O 1
ATOM 1175 N N . ALA A 1 147 ? 4.723 9 17.875 1 97.62 147 ALA A N 1
ATOM 1176 C CA . ALA A 1 147 ? 4.059 9.305 19.141 1 97.62 147 ALA A CA 1
ATOM 1177 C C . ALA A 1 147 ? 2.789 10.117 18.906 1 97.62 147 ALA A C 1
ATOM 1179 O O . ALA A 1 147 ? 1.771 9.891 19.562 1 97.62 147 ALA A O 1
ATOM 1180 N N . ALA A 1 148 ? 2.838 11.07 18 1 97 148 ALA A N 1
ATOM 1181 C CA . ALA A 1 148 ? 1.683 11.906 17.703 1 97 148 ALA A CA 1
ATOM 1182 C C . ALA A 1 148 ? 0.52 11.07 17.172 1 97 148 ALA A C 1
ATOM 1184 O O . ALA A 1 148 ? -0.625 11.258 17.594 1 97 148 ALA A O 1
ATOM 1185 N N . VAL A 1 149 ? 0.811 10.133 16.312 1 97.94 149 VAL A N 1
ATOM 1186 C CA . VAL A 1 149 ? -0.227 9.297 15.711 1 97.94 149 VAL A CA 1
ATOM 1187 C C . VAL A 1 149 ? -0.766 8.32 16.75 1 97.94 149 VAL A C 1
ATOM 1189 O O . VAL A 1 149 ? -1.971 8.055 16.797 1 97.94 149 VAL A O 1
ATOM 1192 N N . ARG A 1 150 ? 0.085 7.824 17.609 1 97.44 150 ARG A N 1
ATOM 1193 C CA . ARG A 1 150 ? -0.366 6.977 18.703 1 97.44 150 ARG A CA 1
ATOM 1194 C C . ARG A 1 150 ? -1.289 7.742 19.656 1 97.44 150 ARG A C 1
ATOM 1196 O O . ARG A 1 150 ? -2.305 7.211 20.109 1 97.44 150 ARG A O 1
ATOM 1203 N N . ARG A 1 151 ? -0.919 8.969 19.90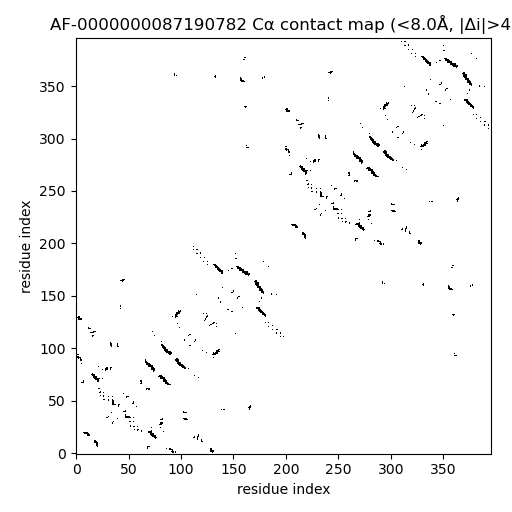6 1 95.75 151 ARG A N 1
ATOM 1204 C CA . ARG A 1 151 ? -1.719 9.805 20.797 1 95.75 151 ARG A CA 1
ATOM 1205 C C . ARG A 1 151 ? -3.102 10.062 20.203 1 95.75 151 ARG A C 1
ATOM 1207 O O . ARG A 1 151 ? -4.066 10.273 20.938 1 95.75 151 ARG A O 1
ATOM 1214 N N . LEU A 1 152 ? -3.18 10.062 18.906 1 95.62 152 LEU A N 1
ATOM 1215 C CA . LEU A 1 152 ? -4.473 10.203 18.25 1 95.62 152 LEU A CA 1
ATOM 1216 C C . LEU A 1 152 ? -5.371 9.008 18.562 1 95.62 152 LEU A C 1
ATOM 1218 O O . LEU A 1 152 ? -6.598 9.109 18.469 1 95.62 152 LEU A O 1
ATOM 1222 N N . GLY A 1 153 ? -4.762 7.879 18.828 1 96.81 153 GLY A N 1
ATOM 1223 C CA . GLY A 1 153 ? -5.516 6.652 19.047 1 96.81 153 GLY A CA 1
ATOM 1224 C C . GLY A 1 153 ? -5.371 5.652 17.922 1 96.81 153 GLY A C 1
ATOM 1225 O O . GLY A 1 153 ? -6.121 4.676 17.844 1 96.81 153 GLY A O 1
ATOM 1226 N N . ALA A 1 154 ? -4.465 5.883 17.031 1 98.56 154 ALA A N 1
ATOM 1227 C CA . ALA A 1 154 ? -4.25 4.949 15.93 1 98.56 154 ALA A CA 1
ATOM 1228 C C . ALA A 1 154 ? -3.564 3.674 16.422 1 98.56 154 ALA A C 1
ATOM 1230 O O . ALA A 1 154 ? -2.795 3.705 17.375 1 98.56 154 ALA A O 1
ATOM 1231 N N . VAL A 1 155 ? -3.846 2.602 15.789 1 98.69 155 VAL A N 1
ATOM 1232 C CA . VAL A 1 155 ? -3.33 1.289 16.156 1 98.69 155 VAL A CA 1
ATOM 1233 C C . VAL A 1 155 ? -2.146 0.924 15.266 1 98.69 155 VAL A C 1
ATOM 1235 O O . VAL A 1 155 ? -2.221 1.062 14.047 1 98.69 155 VAL A O 1
ATOM 1238 N N . HIS A 1 156 ? -1.088 0.475 15.898 1 98.81 156 HIS A N 1
ATOM 1239 C CA . HIS A 1 156 ? 0.074 0.002 15.148 1 98.81 156 HIS A CA 1
ATOM 1240 C C . HIS A 1 156 ? -0.241 -1.285 14.398 1 98.81 156 HIS A C 1
ATOM 1242 O O . HIS A 1 156 ? -0.713 -2.258 14.992 1 98.81 156 HIS A O 1
ATOM 1248 N N . GLU A 1 157 ? 0.013 -1.258 13.07 1 98.88 157 GLU A N 1
ATOM 1249 C CA . GLU A 1 157 ? -0.29 -2.436 12.266 1 98.88 157 GLU A CA 1
ATOM 1250 C C . GLU A 1 157 ? 0.977 -3.223 11.938 1 98.88 157 GLU A C 1
ATOM 1252 O O . GLU A 1 157 ? 0.914 -4.426 11.672 1 98.88 157 GLU A O 1
ATOM 1257 N N . GLY A 1 158 ? 2.062 -2.582 11.883 1 98.81 158 GLY A N 1
ATOM 1258 C CA . GLY A 1 158 ? 3.33 -3.219 11.555 1 98.81 158 GLY A CA 1
ATOM 1259 C C . GLY A 1 158 ? 4.328 -2.27 10.922 1 98.81 158 GLY A C 1
ATOM 1260 O O . GLY A 1 158 ? 4.109 -1.057 10.891 1 98.81 158 GLY A O 1
ATOM 1261 N N . THR A 1 159 ? 5.484 -2.822 10.562 1 98.88 159 THR A N 1
ATOM 1262 C CA . THR A 1 159 ? 6.562 -2.049 9.953 1 98.88 159 THR A CA 1
ATOM 1263 C C . THR A 1 159 ? 6.953 -2.629 8.602 1 98.88 159 THR A C 1
ATOM 1265 O O . THR A 1 159 ? 7.297 -3.809 8.5 1 98.88 159 THR A O 1
ATOM 1268 N N . LEU A 1 160 ? 6.812 -1.848 7.555 1 98.88 160 LEU A N 1
ATOM 1269 C CA . LEU A 1 160 ? 7.203 -2.215 6.199 1 98.88 160 LEU A CA 1
ATOM 1270 C C . LEU A 1 160 ? 8.703 -2.049 6 1 98.88 160 LEU A C 1
ATOM 1272 O O . LEU A 1 160 ? 9.219 -0.93 6.039 1 98.88 160 LEU A O 1
ATOM 1276 N N . ARG A 1 161 ? 9.414 -3.098 5.758 1 98.81 161 ARG A N 1
ATOM 1277 C CA . ARG A 1 161 ? 10.867 -3.08 5.645 1 98.81 161 ARG A CA 1
ATOM 1278 C C . ARG A 1 161 ? 11.305 -2.535 4.289 1 98.81 161 ARG A C 1
ATOM 1280 O O . ARG A 1 161 ? 10.688 -2.828 3.268 1 98.81 161 ARG A O 1
ATOM 1287 N N . ARG A 1 162 ? 12.391 -1.632 4.316 1 98.56 162 ARG A N 1
ATOM 1288 C CA . ARG A 1 162 ? 13 -1.077 3.113 1 98.56 162 ARG A CA 1
ATOM 1289 C C . ARG A 1 162 ? 11.945 -0.467 2.197 1 98.56 162 ARG A C 1
ATOM 1291 O O . ARG A 1 162 ? 11.961 -0.699 0.986 1 98.56 162 ARG A O 1
ATOM 1298 N N . HIS A 1 163 ? 11.094 0.334 2.734 1 98.56 163 HIS A N 1
ATOM 1299 C CA . HIS A 1 163 ? 9.836 0.728 2.1 1 98.56 163 HIS A CA 1
ATOM 1300 C C . HIS A 1 163 ? 10.039 1.917 1.167 1 98.56 163 HIS A C 1
ATOM 1302 O O . HIS A 1 163 ? 9.461 1.969 0.083 1 98.56 163 HIS A O 1
ATOM 1308 N N . ARG A 1 164 ? 10.852 2.842 1.522 1 98.12 164 ARG A N 1
ATOM 1309 C CA . ARG A 1 164 ? 11.07 4.051 0.737 1 98.12 164 ARG A CA 1
ATOM 1310 C C . ARG A 1 164 ? 12.523 4.508 0.816 1 98.12 164 ARG A C 1
ATOM 1312 O O . ARG A 1 164 ? 13.156 4.391 1.865 1 98.12 164 ARG A O 1
ATOM 1319 N N . GLN A 1 165 ? 12.961 5.141 -0.218 1 96.62 165 GLN A N 1
ATOM 1320 C CA . GLN A 1 165 ? 14.328 5.645 -0.223 1 96.62 165 GLN A CA 1
ATOM 1321 C C . GLN A 1 165 ? 14.383 7.102 0.232 1 96.62 165 GLN A C 1
ATOM 1323 O O . GLN A 1 165 ? 13.594 7.93 -0.232 1 96.62 165 GLN A O 1
ATOM 1328 N N . ARG A 1 166 ? 15.297 7.379 1.127 1 95.31 166 ARG A N 1
ATOM 1329 C CA . ARG A 1 166 ? 15.547 8.742 1.586 1 95.31 166 ARG A CA 1
ATOM 1330 C C . ARG A 1 166 ? 16.406 9.508 0.583 1 95.31 166 ARG A C 1
ATOM 1332 O O . ARG A 1 166 ? 17.016 8.906 -0.299 1 95.31 166 ARG A O 1
ATOM 1339 N N . PRO A 1 167 ? 16.391 10.844 0.757 1 92.31 167 PRO A N 1
ATOM 1340 C CA . PRO A 1 167 ? 17.219 11.648 -0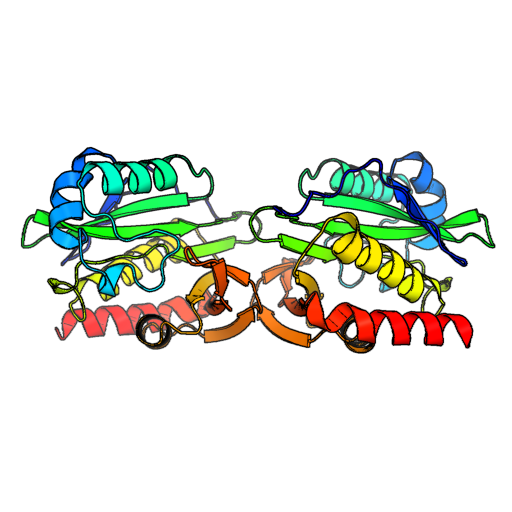.148 1 92.31 167 PRO A CA 1
ATOM 1341 C C . PRO A 1 167 ? 18.688 11.266 -0.091 1 92.31 167 PRO A C 1
ATOM 1343 O O . PRO A 1 167 ? 19.406 11.391 -1.092 1 92.31 167 PRO A O 1
ATOM 1346 N N . ASP A 1 168 ? 19.172 10.758 1.039 1 93.75 168 ASP A N 1
ATOM 1347 C CA . ASP A 1 168 ? 20.578 10.43 1.186 1 93.75 168 ASP A CA 1
ATOM 1348 C C . ASP A 1 168 ? 20.875 9.031 0.655 1 93.75 168 ASP A C 1
ATOM 1350 O O . ASP A 1 168 ? 22 8.531 0.793 1 93.75 168 ASP A O 1
ATOM 1354 N N . GLY A 1 169 ? 19.922 8.367 0.13 1 94.44 169 GLY A N 1
ATOM 1355 C CA . GLY A 1 169 ? 20.109 7.07 -0.498 1 94.44 169 GLY A CA 1
ATOM 1356 C C . GLY A 1 169 ? 19.781 5.906 0.418 1 94.44 169 GLY A C 1
ATOM 1357 O O . GLY A 1 169 ? 19.656 4.77 -0.039 1 94.44 169 GLY A O 1
ATOM 1358 N N . SER A 1 170 ? 19.688 6.215 1.737 1 96.19 170 SER A N 1
ATOM 1359 C CA . SER A 1 170 ? 19.328 5.141 2.658 1 96.19 170 SER A CA 1
ATOM 1360 C C . SER A 1 170 ? 17.859 4.754 2.51 1 96.19 170 SER A C 1
ATOM 1362 O O . SER A 1 170 ? 17.078 5.52 1.961 1 96.19 170 SER A O 1
ATOM 1364 N N . TRP A 1 171 ? 17.562 3.551 2.904 1 97 171 TRP A N 1
ATOM 1365 C CA . TRP A 1 171 ? 16.188 3.045 2.799 1 97 171 TRP A CA 1
ATOM 1366 C C . TRP A 1 171 ? 15.492 3.07 4.156 1 97 171 TRP A C 1
ATOM 1368 O O . TRP A 1 171 ? 16.047 2.609 5.152 1 97 171 TRP A O 1
ATOM 1378 N N . ARG A 1 172 ? 14.367 3.639 4.102 1 97.31 172 ARG A N 1
ATOM 1379 C CA . ARG A 1 172 ? 13.594 3.711 5.34 1 97.31 172 ARG A CA 1
ATOM 1380 C C . ARG A 1 172 ? 12.664 2.514 5.473 1 97.31 172 ARG A C 1
ATOM 1382 O O . ARG A 1 172 ? 12.078 2.062 4.488 1 97.31 172 ARG A O 1
ATOM 1389 N N . ASP A 1 173 ? 12.547 1.997 6.742 1 98.69 173 ASP A N 1
ATOM 1390 C CA . ASP A 1 173 ? 11.352 1.262 7.137 1 98.69 173 ASP A CA 1
ATOM 1391 C C . ASP A 1 173 ? 10.211 2.215 7.477 1 98.69 173 ASP A C 1
ATOM 1393 O O . ASP A 1 173 ? 10.438 3.307 8 1 98.69 173 ASP A O 1
ATOM 1397 N N . SER A 1 174 ? 9 1.825 7.102 1 98.81 174 SER A N 1
ATOM 1398 C CA . SER A 1 174 ? 7.836 2.652 7.41 1 98.81 174 SER A CA 1
ATOM 1399 C C . SER A 1 174 ? 6.941 1.983 8.453 1 98.81 174 SER A C 1
ATOM 1401 O O . SER A 1 174 ? 6.445 0.878 8.234 1 98.81 174 SER A O 1
ATOM 1403 N N . VAL A 1 175 ? 6.766 2.639 9.57 1 98.94 175 VAL A N 1
ATOM 1404 C CA . VAL A 1 175 ? 5.828 2.189 10.594 1 98.94 175 VAL A CA 1
ATOM 1405 C C . VAL A 1 175 ? 4.402 2.555 10.18 1 98.94 175 VAL A C 1
ATOM 1407 O O . VAL A 1 175 ? 4.121 3.711 9.859 1 98.94 175 VAL A O 1
ATOM 1410 N N . GLN A 1 176 ? 3.596 1.555 10.203 1 98.94 176 GLN A N 1
ATOM 1411 C CA . GLN A 1 176 ? 2.236 1.79 9.734 1 98.94 176 GLN A CA 1
ATOM 1412 C C . GLN A 1 176 ? 1.234 1.72 10.883 1 98.94 176 GLN A C 1
ATOM 1414 O O . GLN A 1 176 ? 1.325 0.838 11.734 1 98.94 176 GLN A O 1
ATOM 1419 N N . PHE A 1 177 ? 0.324 2.682 10.922 1 98.94 177 PHE A N 1
ATOM 1420 C CA . PHE A 1 177 ? -0.807 2.758 11.844 1 98.94 177 PHE A CA 1
ATOM 1421 C C . PHE A 1 177 ? -2.121 2.848 11.078 1 98.94 177 PHE A C 1
ATOM 1423 O O . PHE A 1 177 ? -2.137 3.232 9.906 1 98.94 177 PHE A O 1
ATOM 1430 N N . SER A 1 178 ? -3.178 2.471 11.758 1 98.94 178 SER A N 1
ATOM 1431 C CA . SER A 1 178 ? -4.488 2.725 11.172 1 98.94 178 SER A CA 1
ATOM 1432 C C . SER A 1 178 ? -5.516 3.076 12.25 1 98.94 178 SER A C 1
ATOM 1434 O O . SER A 1 178 ? -5.254 2.904 13.445 1 98.94 178 SER A O 1
ATOM 1436 N N . MET A 1 179 ? -6.551 3.633 11.852 1 98.94 179 MET A N 1
ATOM 1437 C CA . MET A 1 179 ? -7.766 3.896 12.617 1 98.94 179 MET A CA 1
ATOM 1438 C C . MET A 1 179 ? -9.008 3.516 11.82 1 98.94 179 MET A C 1
ATOM 1440 O O . MET A 1 179 ? -9.148 3.904 10.656 1 98.94 179 MET A O 1
ATOM 1444 N N . LEU A 1 180 ? -9.875 2.697 12.461 1 98.88 180 LEU A N 1
ATOM 1445 C CA . LEU A 1 180 ? -11.078 2.238 11.773 1 98.88 180 LEU A CA 1
ATOM 1446 C C . LEU A 1 180 ? -12.273 3.109 12.141 1 98.88 180 LEU A C 1
ATOM 1448 O O . LEU A 1 180 ? -12.297 3.729 13.203 1 98.88 180 LEU A O 1
ATOM 1452 N N . ARG A 1 181 ? -13.195 3.096 11.211 1 98.38 181 ARG A N 1
ATOM 1453 C CA . ARG A 1 181 ? -14.398 3.91 11.359 1 98.38 181 ARG A CA 1
ATOM 1454 C C . ARG A 1 181 ? -15.062 3.676 12.711 1 98.38 181 ARG A C 1
ATOM 1456 O O . ARG A 1 181 ? -15.562 4.613 13.336 1 98.38 181 ARG A O 1
ATOM 1463 N N . GLU A 1 182 ? -15.094 2.43 13.211 1 98.5 182 GLU A N 1
ATOM 1464 C CA . GLU A 1 182 ? -15.75 2.092 14.469 1 98.5 182 GLU A CA 1
ATOM 1465 C C . GLU A 1 182 ? -15 2.686 15.656 1 98.5 182 GLU A C 1
ATOM 1467 O O . GLU A 1 182 ? -15.57 2.824 16.75 1 98.5 182 GLU A O 1
ATOM 1472 N N . GLU A 1 183 ? -13.781 3.012 15.477 1 98.75 183 GLU A N 1
ATOM 1473 C CA . GLU A 1 183 ? -12.953 3.566 16.547 1 98.75 183 GLU A CA 1
ATOM 1474 C C . GLU A 1 183 ? -13.07 5.086 16.594 1 98.75 183 GLU A C 1
ATOM 1476 O O . GLU A 1 183 ? -12.758 5.703 17.625 1 98.75 183 GLU A O 1
ATOM 1481 N N . TRP A 1 184 ? -13.539 5.715 15.555 1 98.62 184 TRP A N 1
ATOM 1482 C CA . TRP A 1 184 ? -13.5 7.152 15.328 1 98.62 184 TRP A CA 1
ATOM 1483 C C . TRP A 1 184 ? -14.344 7.895 16.359 1 98.62 184 TRP A C 1
ATOM 1485 O O . TRP A 1 184 ? -13.891 8.883 16.953 1 98.62 184 TRP A O 1
ATOM 1495 N N . PRO A 1 185 ? -15.531 7.41 16.75 1 98.44 185 PRO A N 1
ATOM 1496 C CA . PRO A 1 185 ? -16.344 8.203 17.672 1 98.44 185 PRO A CA 1
ATOM 1497 C C . PRO A 1 185 ? -15.648 8.453 19 1 98.44 185 PRO A C 1
ATOM 1499 O O . PRO A 1 185 ? -15.664 9.578 19.516 1 98.44 185 PRO A O 1
ATOM 1502 N N . SER A 1 186 ? -15 7.461 19.531 1 98.38 186 SER A N 1
ATOM 1503 C CA . SER A 1 186 ? -14.305 7.629 20.797 1 98.38 186 SER A CA 1
ATOM 1504 C C . SER A 1 186 ? -13.078 8.523 20.641 1 98.38 186 SER A C 1
ATOM 1506 O O . SER A 1 186 ? -12.789 9.344 21.516 1 98.38 186 SER A O 1
ATOM 1508 N N . VAL A 1 187 ? -12.383 8.383 19.594 1 98.5 187 VAL A N 1
ATOM 1509 C CA . VAL A 1 187 ? -11.211 9.203 19.312 1 98.5 187 VAL A CA 1
ATOM 1510 C C . VAL A 1 187 ? -11.641 10.656 19.125 1 98.5 187 VAL A C 1
ATOM 1512 O O . VAL A 1 187 ? -11 11.57 19.656 1 98.5 187 VAL A O 1
ATOM 1515 N N . ARG A 1 188 ? -12.688 10.844 18.328 1 98.44 188 ARG A N 1
ATOM 1516 C CA . ARG A 1 188 ? -13.203 12.188 18.094 1 98.44 188 ARG A CA 1
ATOM 1517 C C . ARG A 1 188 ? -13.5 12.898 19.406 1 98.44 188 ARG A C 1
ATOM 1519 O O . ARG A 1 188 ? -13.102 14.055 19.594 1 98.44 188 ARG A O 1
ATOM 1526 N N . GLU A 1 189 ? -14.148 12.211 20.297 1 98.19 189 GLU A N 1
ATOM 1527 C CA . GLU A 1 189 ? -14.484 12.789 21.594 1 98.19 189 GLU A CA 1
ATOM 1528 C C . GLU A 1 189 ? -13.227 13.195 22.359 1 98.19 189 GLU A C 1
ATOM 1530 O O . GLU A 1 189 ? -13.18 14.281 22.953 1 98.19 189 GLU A O 1
ATOM 1535 N N . ARG A 1 190 ? -12.305 12.352 22.375 1 97.44 190 ARG A N 1
ATOM 1536 C CA . ARG A 1 190 ? -11.062 12.625 23.078 1 97.44 190 ARG A CA 1
ATOM 1537 C C . ARG A 1 190 ? -10.336 13.82 22.484 1 97.44 190 ARG A C 1
ATOM 1539 O O . ARG A 1 190 ? -9.789 14.656 23.203 1 97.44 190 ARG A O 1
ATOM 1546 N N . LEU A 1 191 ? -10.32 13.922 21.141 1 97.19 191 LEU A N 1
ATOM 1547 C CA . LEU A 1 191 ? -9.648 15.031 20.469 1 97.19 191 LEU A CA 1
ATOM 1548 C C . LEU A 1 191 ? -10.344 16.344 20.766 1 97.19 191 LEU A C 1
ATOM 1550 O O . LEU A 1 191 ? -9.688 17.359 21.016 1 97.19 191 LEU A O 1
ATOM 1554 N N . VAL A 1 192 ? -11.648 16.344 20.719 1 97.56 192 VAL A N 1
ATOM 1555 C CA . VAL A 1 192 ? -12.422 17.547 21.016 1 97.56 192 VAL A CA 1
ATOM 1556 C C . VAL A 1 192 ? -12.156 18 22.438 1 97.56 192 VAL A C 1
ATOM 1558 O O . VAL A 1 192 ? -11.93 19.188 22.688 1 97.56 192 VAL A O 1
ATOM 1561 N N . ARG A 1 193 ? -12.125 17.031 23.328 1 96.75 193 ARG A N 1
ATOM 1562 C CA . ARG A 1 193 ? -11.867 17.359 24.734 1 96.75 193 ARG A CA 1
ATOM 1563 C C . ARG A 1 193 ? -10.469 17.938 24.906 1 96.75 193 ARG A C 1
ATOM 1565 O O . ARG A 1 193 ? -10.281 18.891 25.672 1 96.75 193 ARG A O 1
ATOM 1572 N N . ARG A 1 194 ? -9.539 17.359 24.281 1 94.81 194 ARG A N 1
ATOM 1573 C CA . ARG A 1 194 ? -8.164 17.844 24.344 1 94.81 194 ARG A CA 1
ATOM 1574 C C . ARG A 1 194 ? -8.062 19.281 23.844 1 94.81 194 ARG A C 1
ATOM 1576 O O . ARG A 1 194 ? -7.379 20.109 24.453 1 94.81 194 ARG A O 1
ATOM 1583 N N . LEU A 1 195 ? -8.719 19.609 22.75 1 95.06 195 LEU A N 1
ATOM 1584 C CA . LEU A 1 195 ? -8.688 20.938 22.156 1 95.06 195 LEU A CA 1
ATOM 1585 C C . LEU A 1 195 ? -9.406 21.953 23.031 1 95.06 195 LEU A C 1
ATOM 1587 O O . LEU A 1 195 ? -9.039 23.125 23.062 1 95.06 195 LEU A O 1
ATOM 1591 N N . ASP A 1 196 ? -10.391 21.422 23.781 1 93.69 196 ASP A N 1
ATOM 1592 C CA . ASP A 1 196 ? -11.148 22.297 24.672 1 93.69 196 ASP A CA 1
ATOM 1593 C C . ASP A 1 196 ? -10.328 22.672 25.906 1 93.69 196 ASP A C 1
ATOM 1595 O O . ASP A 1 196 ? -10.5 23.75 26.469 1 93.69 196 ASP A O 1
ATOM 1599 N N . ARG A 1 197 ? -9.477 21.703 26.375 1 89.19 197 ARG A N 1
ATOM 1600 C CA . ARG A 1 197 ? -8.672 21.922 27.562 1 89.19 197 ARG A CA 1
ATOM 1601 C C . ARG A 1 197 ? -7.477 22.812 27.266 1 89.19 197 ARG A C 1
ATOM 1603 O O . ARG A 1 197 ? -6.926 23.453 28.172 1 89.19 197 ARG A O 1
ATOM 1610 N N . GLY A 1 198 ? -7.082 23.094 26.125 1 76.94 198 GLY A N 1
ATOM 1611 C CA . GLY A 1 198 ? -5.922 23.891 25.766 1 76.94 198 GLY A CA 1
ATOM 1612 C C . GLY A 1 198 ? -4.609 23.156 25.922 1 76.94 198 GLY A C 1
ATOM 1613 O O . GLY A 1 198 ? -3.537 23.734 25.75 1 76.94 198 GLY A O 1
ATOM 1614 N N . MET B 1 1 ? 21.125 1.854 -9.844 1 63.06 1 MET B N 1
ATOM 1615 C CA . MET B 1 1 ? 20.25 1.897 -11 1 63.06 1 MET B CA 1
ATOM 1616 C C . MET B 1 1 ? 18.797 1.676 -10.586 1 63.06 1 MET B C 1
ATOM 1618 O O . MET B 1 1 ? 18.531 0.952 -9.625 1 63.06 1 MET B O 1
ATOM 1622 N N . ILE B 1 2 ? 17.75 2.527 -11.07 1 84.81 2 ILE B N 1
ATOM 1623 C CA . ILE B 1 2 ? 16.328 2.43 -10.812 1 84.81 2 ILE B CA 1
ATOM 1624 C C . ILE B 1 2 ? 15.797 1.087 -11.312 1 84.81 2 ILE B C 1
ATOM 1626 O O . ILE B 1 2 ? 16.109 0.664 -12.43 1 84.81 2 ILE B O 1
ATOM 1630 N N . ALA B 1 3 ? 15.258 0.31 -10.414 1 96.38 3 ALA B N 1
ATOM 1631 C CA . ALA B 1 3 ? 14.711 -0.988 -10.805 1 96.38 3 ALA B CA 1
ATOM 1632 C C . ALA B 1 3 ? 13.766 -0.851 -12 1 96.38 3 ALA B C 1
ATOM 1634 O O . ALA B 1 3 ? 13.156 0.201 -12.195 1 96.38 3 ALA B O 1
ATOM 1635 N N . LYS B 1 4 ? 13.742 -1.933 -12.812 1 97.94 4 LYS B N 1
ATOM 1636 C CA . LYS B 1 4 ? 12.875 -1.969 -13.984 1 97.94 4 LYS B CA 1
ATOM 1637 C C . LYS B 1 4 ? 11.484 -2.498 -13.633 1 97.94 4 LYS B C 1
ATOM 1639 O O . LYS B 1 4 ? 11.336 -3.283 -12.688 1 97.94 4 LYS B O 1
ATOM 1644 N N . LEU B 1 5 ? 10.477 -2.035 -14.352 1 98.38 5 LEU B N 1
ATOM 1645 C CA . LEU B 1 5 ? 9.125 -2.553 -14.164 1 98.38 5 LEU B CA 1
ATOM 1646 C C . LEU B 1 5 ? 8.93 -3.852 -14.938 1 98.38 5 LEU B C 1
ATOM 1648 O O . LEU B 1 5 ? 9.461 -4.008 -16.031 1 98.38 5 LEU B O 1
ATOM 1652 N N . PRO B 1 6 ? 8.203 -4.793 -14.375 1 98.44 6 PRO B N 1
ATOM 1653 C CA . PRO B 1 6 ? 7.883 -5.992 -15.156 1 98.44 6 PRO B CA 1
ATOM 1654 C C . PRO B 1 6 ? 7.012 -5.684 -16.375 1 98.44 6 PRO B C 1
ATOM 1656 O O . PRO B 1 6 ? 6.227 -4.734 -16.344 1 98.44 6 PRO B O 1
ATOM 1659 N N . THR B 1 7 ? 7.145 -6.488 -17.391 1 97.69 7 THR B N 1
ATOM 1660 C CA . THR B 1 7 ? 6.367 -6.312 -18.609 1 97.69 7 THR B CA 1
ATOM 1661 C C . THR B 1 7 ? 5.418 -7.488 -18.812 1 97.69 7 THR B C 1
ATOM 1663 O O . THR B 1 7 ? 5.641 -8.578 -18.281 1 97.69 7 THR B O 1
ATOM 1666 N N . ARG B 1 8 ? 4.422 -7.344 -19.562 1 97.5 8 ARG B N 1
ATOM 1667 C CA . ARG B 1 8 ? 3.418 -8.367 -19.828 1 97.5 8 ARG B CA 1
ATOM 1668 C C . ARG B 1 8 ? 3.846 -9.266 -20.984 1 97.5 8 ARG B C 1
ATOM 1670 O O . ARG B 1 8 ? 3.027 -10.008 -21.531 1 97.5 8 ARG B O 1
ATOM 1677 N N . THR B 1 9 ? 5.078 -9.234 -21.344 1 97.94 9 THR B N 1
ATOM 1678 C CA . THR B 1 9 ? 5.602 -10.07 -22.422 1 97.94 9 THR B CA 1
ATOM 1679 C C . THR B 1 9 ? 6.605 -11.086 -21.875 1 97.94 9 THR B C 1
ATOM 1681 O O . THR B 1 9 ? 7.121 -11.922 -22.625 1 97.94 9 THR B O 1
ATOM 1684 N N . THR B 1 10 ? 6.859 -11.023 -20.672 1 98.12 10 THR B N 1
ATOM 1685 C CA . THR B 1 10 ? 7.883 -11.844 -20.016 1 98.12 10 THR B CA 1
ATOM 1686 C C . THR B 1 10 ? 7.418 -13.289 -19.891 1 98.12 10 THR B C 1
ATOM 1688 O O . THR B 1 10 ? 6.266 -13.555 -19.531 1 98.12 10 THR B O 1
ATOM 1691 N N . ALA B 1 11 ? 8.273 -14.195 -20.234 1 98.69 11 ALA B N 1
ATOM 1692 C CA . ALA B 1 11 ? 8.102 -15.617 -19.969 1 98.69 11 ALA B CA 1
ATOM 1693 C C . ALA B 1 11 ? 9.273 -16.172 -19.156 1 98.69 11 ALA B C 1
ATOM 1695 O O . ALA B 1 11 ? 10.43 -15.828 -19.406 1 98.69 11 ALA B O 1
ATOM 1696 N N . LEU B 1 12 ? 9.008 -16.969 -18.188 1 98.88 12 LEU B N 1
ATOM 1697 C CA . LEU B 1 12 ? 9.992 -17.609 -17.328 1 98.88 12 LEU B CA 1
ATOM 1698 C C . LEU B 1 12 ? 9.797 -19.125 -17.328 1 98.88 12 LEU B C 1
ATOM 1700 O O . LEU B 1 12 ? 8.688 -19.609 -17.109 1 98.88 12 LEU B O 1
ATOM 1704 N N . THR B 1 13 ? 10.836 -19.875 -17.562 1 98.75 13 THR B N 1
ATOM 1705 C CA . THR B 1 13 ? 10.711 -21.312 -17.656 1 98.75 13 THR B CA 1
ATOM 1706 C C . THR B 1 13 ? 11.617 -22.016 -16.641 1 98.75 13 THR B C 1
ATOM 1708 O O . THR B 1 13 ? 12.797 -21.656 -16.516 1 98.75 13 THR B O 1
ATOM 1711 N N . GLY B 1 14 ? 11.008 -22.875 -15.891 1 98.5 14 GLY B N 1
ATOM 1712 C CA . GLY B 1 14 ? 11.75 -23.766 -15.008 1 98.5 14 GLY B CA 1
ATOM 1713 C C . GLY B 1 14 ? 11.727 -25.219 -15.461 1 98.5 14 GLY B C 1
ATOM 1714 O O . GLY B 1 14 ? 11.688 -25.5 -16.656 1 98.5 14 GLY B O 1
ATOM 1715 N N . ARG B 1 15 ? 11.875 -26.156 -14.5 1 97.69 15 ARG B N 1
ATOM 1716 C CA . ARG B 1 15 ? 11.844 -27.594 -14.773 1 97.69 15 ARG B CA 1
ATOM 1717 C C . ARG B 1 15 ? 10.414 -28.125 -14.797 1 97.69 15 ARG B C 1
ATOM 1719 O O . ARG B 1 15 ? 10.086 -29 -15.586 1 97.69 15 ARG B O 1
ATOM 1726 N N . HIS B 1 16 ? 9.578 -27.531 -13.938 1 98.19 16 HIS B N 1
ATOM 1727 C CA . HIS B 1 16 ? 8.242 -28.062 -13.727 1 98.19 16 HIS B CA 1
ATOM 1728 C C . HIS B 1 16 ? 7.176 -27.141 -14.312 1 98.19 16 HIS B C 1
ATOM 1730 O O . HIS B 1 16 ? 6.098 -27.609 -14.703 1 98.19 16 HIS B O 1
ATOM 1736 N N . VAL B 1 17 ? 7.523 -25.844 -14.375 1 98.81 17 VAL B N 1
ATOM 1737 C CA . VAL B 1 17 ? 6.492 -24.906 -14.828 1 98.81 17 VAL B CA 1
ATOM 1738 C C . VAL B 1 17 ? 7.102 -23.891 -15.781 1 98.81 17 VAL B C 1
ATOM 1740 O O . VAL B 1 17 ? 8.312 -23.672 -15.773 1 98.81 17 VAL B O 1
ATOM 1743 N N . ARG B 1 18 ? 6.258 -23.328 -16.594 1 98.88 18 ARG B N 1
ATOM 1744 C CA . ARG B 1 18 ? 6.516 -22.109 -17.375 1 98.88 18 ARG B CA 1
ATOM 1745 C C . ARG B 1 18 ? 5.508 -21.016 -17.031 1 98.88 18 ARG B C 1
ATOM 1747 O O . ARG B 1 18 ? 4.301 -21.266 -17.016 1 98.88 18 ARG B O 1
ATOM 1754 N N . LEU B 1 19 ? 6.039 -19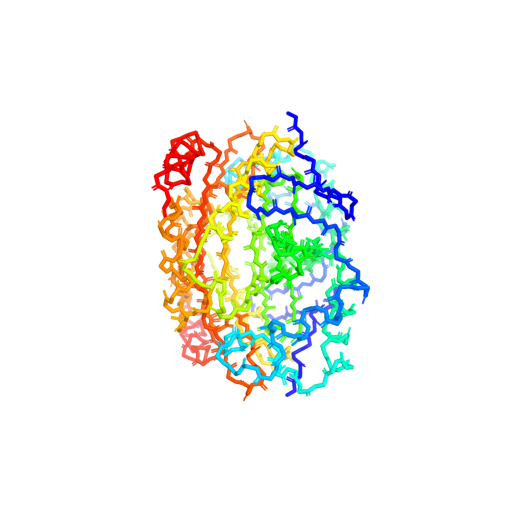.938 -16.609 1 98.94 19 LEU B N 1
ATOM 1755 C CA . LEU B 1 19 ? 5.223 -18.734 -16.469 1 98.94 19 LEU B CA 1
ATOM 1756 C C . LEU B 1 19 ? 5.203 -17.938 -17.766 1 98.94 19 LEU B C 1
ATOM 1758 O O . LEU B 1 19 ? 6.254 -17.531 -18.266 1 98.94 19 LEU B O 1
ATOM 1762 N N . GLU B 1 20 ? 4.066 -17.703 -18.344 1 98.94 20 GLU B N 1
ATOM 1763 C CA . GLU B 1 20 ? 3.949 -16.938 -19.578 1 98.94 20 GLU B CA 1
ATOM 1764 C C . GLU B 1 20 ? 2.82 -15.914 -19.484 1 98.94 20 GLU B C 1
ATOM 1766 O O . GLU B 1 20 ? 1.961 -16 -18.609 1 98.94 20 GLU B O 1
ATOM 1771 N N . PRO B 1 21 ? 2.842 -14.945 -20.391 1 98.88 21 PRO B N 1
ATOM 1772 C CA . PRO B 1 21 ? 1.788 -13.93 -20.312 1 98.88 21 PRO B CA 1
ATOM 1773 C C . PRO B 1 21 ? 0.386 -14.531 -20.359 1 98.88 21 PRO B C 1
ATOM 1775 O O . PRO B 1 21 ? 0.08 -15.32 -21.266 1 98.88 21 PRO B O 1
ATOM 1778 N N . LEU B 1 22 ? -0.429 -14.148 -19.406 1 98.88 22 LEU B N 1
ATOM 1779 C CA . LEU B 1 22 ? -1.815 -14.602 -19.375 1 98.88 22 LEU B CA 1
ATOM 1780 C C . LEU B 1 22 ? -2.602 -14.039 -20.562 1 98.88 22 LEU B C 1
ATOM 1782 O O . LEU B 1 22 ? -2.459 -12.867 -20.906 1 98.88 22 LEU B O 1
ATOM 1786 N N . ASP B 1 23 ? -3.324 -14.797 -21.156 1 98.38 23 ASP B N 1
ATOM 1787 C CA . ASP B 1 23 ? -4.305 -14.328 -22.125 1 98.38 23 ASP B CA 1
ATOM 1788 C C . ASP B 1 23 ? -5.527 -15.242 -22.156 1 98.38 23 ASP B C 1
ATOM 1790 O O . ASP B 1 23 ? -5.625 -16.188 -21.375 1 98.38 23 ASP B O 1
ATOM 1794 N N . HIS B 1 24 ? -6.473 -14.984 -23.047 1 98.62 24 HIS B N 1
ATOM 1795 C CA . HIS B 1 24 ? -7.77 -15.656 -23.047 1 98.62 24 HIS B CA 1
ATOM 1796 C C . HIS B 1 24 ? -7.648 -17.094 -23.531 1 98.62 24 HIS B C 1
ATOM 1798 O O . HIS B 1 24 ? -8.523 -17.922 -23.266 1 98.62 24 HIS B O 1
ATOM 1804 N N . THR B 1 25 ? -6.633 -17.406 -24.25 1 98.5 25 THR B N 1
ATOM 1805 C CA . THR B 1 25 ? -6.477 -18.766 -24.766 1 98.5 25 THR B CA 1
ATOM 1806 C C . THR B 1 25 ? -6.211 -19.75 -23.625 1 98.5 25 THR B C 1
ATOM 1808 O O . THR B 1 25 ? -6.328 -20.969 -23.812 1 98.5 25 THR B O 1
ATOM 1811 N N . HIS B 1 26 ? -5.867 -19.281 -22.453 1 98.75 26 HIS B N 1
ATOM 1812 C CA . HIS B 1 26 ? -5.598 -20.125 -21.312 1 98.75 26 HIS B CA 1
ATOM 1813 C C . HIS B 1 26 ? -6.891 -20.516 -20.594 1 98.75 26 HIS B C 1
ATOM 1815 O O . HIS B 1 26 ? -6.895 -21.438 -19.766 1 98.75 26 HIS B O 1
ATOM 1821 N N . VAL B 1 27 ? -8.008 -19.891 -20.906 1 98.69 27 VAL B N 1
ATOM 1822 C CA . VAL B 1 27 ? -9.227 -19.953 -20.109 1 98.69 27 VAL B CA 1
ATOM 1823 C C . VAL B 1 27 ? -9.758 -21.375 -20.062 1 98.69 27 VAL B C 1
ATOM 1825 O O . VAL B 1 27 ? -10.109 -21.875 -18.984 1 98.69 27 VAL B O 1
ATOM 1828 N N . PRO B 1 28 ? -9.766 -22.141 -21.172 1 98.25 28 PRO B N 1
ATOM 1829 C CA . PRO B 1 28 ? -10.305 -23.5 -21.078 1 98.25 28 PRO B CA 1
ATOM 1830 C C . PRO B 1 28 ? -9.516 -24.391 -20.109 1 98.25 28 PRO B C 1
ATOM 1832 O O . PRO B 1 28 ? -10.102 -25.062 -19.281 1 98.25 28 PRO B O 1
ATOM 1835 N N . ASP B 1 29 ? -8.266 -24.328 -20.172 1 98.19 29 ASP B N 1
ATOM 1836 C CA . ASP B 1 29 ? -7.43 -25.109 -19.266 1 98.19 29 ASP B CA 1
ATOM 1837 C C . ASP B 1 29 ? -7.566 -24.609 -17.828 1 98.19 29 ASP B C 1
ATOM 1839 O O . ASP B 1 29 ? -7.625 -25.406 -16.891 1 98.19 29 ASP B O 1
ATOM 1843 N N . LEU B 1 30 ? -7.578 -23.328 -17.672 1 98.69 30 LEU B N 1
ATOM 1844 C CA . LEU B 1 30 ? -7.738 -22.734 -16.344 1 98.69 30 LEU B CA 1
ATOM 1845 C C . LEU B 1 30 ? -9.07 -23.141 -15.727 1 98.69 30 LEU B C 1
ATOM 1847 O O . LEU B 1 30 ? -9.141 -23.438 -14.531 1 98.69 30 LEU B O 1
ATOM 1851 N N . PHE B 1 31 ? -10.117 -23.125 -16.547 1 98.75 31 PHE B N 1
ATOM 1852 C CA . PHE B 1 31 ? -11.414 -23.516 -16.016 1 98.75 31 PHE B CA 1
ATOM 1853 C C . PHE B 1 31 ? -11.406 -24.969 -15.555 1 98.75 31 PHE B C 1
ATOM 1855 O O . PHE B 1 31 ? -11.992 -25.297 -14.531 1 98.75 31 PHE B O 1
ATOM 1862 N N . ARG B 1 32 ? -10.781 -25.797 -16.312 1 98.19 32 ARG B N 1
ATOM 1863 C CA . ARG B 1 32 ? -10.648 -27.188 -15.906 1 98.19 32 ARG B CA 1
ATOM 1864 C C . ARG B 1 32 ? -9.961 -27.297 -14.555 1 98.19 32 ARG B C 1
ATOM 1866 O O . ARG B 1 32 ? -10.359 -28.109 -13.711 1 98.19 32 ARG B O 1
ATOM 1873 N N . ALA B 1 33 ? -8.961 -26.516 -14.32 1 98.25 33 ALA B N 1
ATOM 1874 C CA . ALA B 1 33 ? -8.141 -26.609 -13.109 1 98.25 33 ALA B CA 1
ATOM 1875 C C . ALA B 1 33 ? -8.828 -25.906 -11.938 1 98.25 33 ALA B C 1
ATOM 1877 O O . ALA B 1 33 ? -8.773 -26.391 -10.805 1 98.25 33 ALA B O 1
ATOM 1878 N N . LEU B 1 34 ? -9.453 -24.734 -12.18 1 97.69 34 LEU B N 1
ATOM 1879 C CA . LEU B 1 34 ? -9.859 -23.812 -11.125 1 97.69 34 LEU B CA 1
ATOM 1880 C C . LEU B 1 34 ? -11.383 -23.75 -11.023 1 97.69 34 LEU B C 1
ATOM 1882 O O . LEU B 1 34 ? -11.922 -23.375 -9.984 1 97.69 34 LEU B O 1
ATOM 1886 N N . GLY B 1 35 ? -12.07 -24.016 -12.148 1 97.19 35 GLY B N 1
ATOM 1887 C CA . GLY B 1 35 ? -13.5 -23.75 -12.258 1 97.19 35 GLY B CA 1
ATOM 1888 C C . GLY B 1 35 ? -14.328 -24.578 -11.297 1 97.19 35 GLY B C 1
ATOM 1889 O O . GLY B 1 35 ? -14.078 -25.766 -11.109 1 97.19 35 GLY B O 1
ATOM 1890 N N . GLY B 1 36 ? -15.258 -23.938 -10.641 1 97 36 GLY B N 1
ATOM 1891 C CA . GLY B 1 36 ? -16.266 -24.625 -9.836 1 97 36 GLY B CA 1
ATOM 1892 C C . GLY B 1 36 ? -15.727 -25.109 -8.5 1 97 36 GLY B C 1
ATOM 1893 O O . GLY B 1 36 ? -16.438 -25.797 -7.75 1 97 36 GLY B O 1
ATOM 1894 N N . ASP B 1 37 ? -14.539 -24.828 -8.164 1 97.88 37 ASP B N 1
ATOM 1895 C CA . ASP B 1 37 ? -13.93 -25.297 -6.926 1 97.88 37 ASP B CA 1
ATOM 1896 C C . ASP B 1 37 ? -13.938 -24.219 -5.855 1 97.88 37 ASP B C 1
ATOM 1898 O O . ASP B 1 37 ? -13.039 -23.359 -5.82 1 97.88 37 ASP B O 1
ATOM 1902 N N . ASP B 1 38 ? -14.773 -24.312 -4.949 1 97.25 38 ASP B N 1
ATOM 1903 C CA . ASP B 1 38 ? -14.977 -23.281 -3.936 1 97.25 38 ASP B CA 1
ATOM 1904 C C . ASP B 1 38 ? -13.742 -23.141 -3.037 1 97.25 38 ASP B C 1
ATOM 1906 O O . ASP B 1 38 ? -13.484 -22.062 -2.496 1 97.25 38 ASP B O 1
ATOM 1910 N N . GLU B 1 39 ? -13.062 -24.188 -2.873 1 96.81 39 GLU B N 1
ATOM 1911 C CA . GLU B 1 39 ? -11.891 -24.141 -2.004 1 96.81 39 GLU B CA 1
ATOM 1912 C C . GLU B 1 39 ? -10.781 -23.297 -2.619 1 96.81 39 GLU B C 1
ATOM 1914 O O . GLU B 1 39 ? -10.062 -22.594 -1.906 1 96.81 39 GLU B O 1
ATOM 1919 N N . VAL B 1 40 ? -10.648 -23.312 -3.912 1 97 40 VAL B N 1
ATOM 1920 C CA . VAL B 1 40 ? -9.633 -22.531 -4.621 1 97 40 VAL B CA 1
ATOM 1921 C C . VAL B 1 40 ? -9.945 -21.047 -4.484 1 97 40 VAL B C 1
ATOM 1923 O O . VAL B 1 40 ? -9.031 -20.234 -4.312 1 97 40 VAL B O 1
ATOM 1926 N N . TRP B 1 41 ? -11.203 -20.734 -4.484 1 96.81 41 TRP B N 1
ATOM 1927 C CA . TRP B 1 41 ? -11.602 -19.328 -4.598 1 96.81 41 TRP B CA 1
ATOM 1928 C C . TRP B 1 41 ? -12.023 -18.781 -3.242 1 96.81 41 TRP B C 1
ATOM 1930 O O . TRP B 1 41 ? -12.469 -17.625 -3.148 1 96.81 41 TRP B O 1
ATOM 1940 N N . ARG B 1 42 ? -11.852 -19.5 -2.211 1 96 42 ARG B N 1
ATOM 1941 C CA . ARG B 1 42 ? -12.43 -19.219 -0.9 1 96 42 ARG B CA 1
ATOM 1942 C C . ARG B 1 42 ? -11.977 -17.859 -0.381 1 96 42 ARG B C 1
ATOM 1944 O O . ARG B 1 42 ? -12.766 -17.125 0.231 1 96 42 ARG B O 1
ATOM 1951 N N . TRP B 1 43 ? -10.758 -17.547 -0.641 1 95.56 43 TRP B N 1
ATOM 1952 C CA . TRP B 1 43 ? -10.203 -16.344 -0.016 1 95.56 43 TRP B CA 1
ATOM 1953 C C . TRP B 1 43 ? -9.891 -15.281 -1.06 1 95.56 43 TRP B C 1
ATOM 1955 O O . TRP B 1 43 ? -9.094 -14.375 -0.812 1 95.56 43 TRP B O 1
ATOM 1965 N N . THR B 1 44 ? -10.469 -15.383 -2.219 1 93.56 44 THR B N 1
ATOM 1966 C CA . THR B 1 44 ? -10.211 -14.438 -3.301 1 93.56 44 THR B CA 1
ATOM 1967 C C . THR B 1 44 ? -11.281 -13.344 -3.324 1 93.56 44 THR B C 1
ATOM 1969 O O . THR B 1 44 ? -12.18 -13.328 -2.482 1 93.56 44 THR B O 1
ATOM 1972 N N . PHE B 1 45 ? -11.172 -12.438 -4.223 1 94.25 45 PHE B N 1
ATOM 1973 C CA . PHE B 1 45 ? -12.094 -11.312 -4.32 1 94.25 45 PHE B CA 1
ATOM 1974 C C . PHE B 1 45 ? -13.141 -11.562 -5.406 1 94.25 45 PHE B C 1
ATOM 1976 O O . PHE B 1 45 ? -13.859 -10.648 -5.809 1 94.25 45 PHE B O 1
ATOM 1983 N N . HIS B 1 46 ? -13.148 -12.82 -5.898 1 94.81 46 HIS B N 1
ATOM 1984 C CA . HIS B 1 46 ? -14.125 -13.234 -6.906 1 94.81 46 HIS B CA 1
ATOM 1985 C C . HIS B 1 46 ? -14.992 -14.375 -6.395 1 94.81 46 HIS B C 1
ATOM 1987 O O . HIS B 1 46 ? -14.539 -15.188 -5.582 1 94.81 46 HIS B O 1
ATOM 1993 N N . LEU B 1 47 ? -16.172 -14.336 -6.895 1 95.56 47 LEU B N 1
ATOM 1994 C CA . LEU B 1 47 ? -16.969 -15.539 -6.715 1 95.56 47 LEU B CA 1
ATOM 1995 C C . LEU B 1 47 ? -16.422 -16.688 -7.555 1 95.56 47 LEU B C 1
ATOM 1997 O O . LEU B 1 47 ? -15.812 -16.453 -8.602 1 95.56 47 LEU B O 1
ATOM 2001 N N . THR B 1 48 ? -16.688 -17.875 -7.043 1 97.88 48 THR B N 1
ATOM 2002 C CA . THR B 1 48 ? -16.266 -19.047 -7.789 1 97.88 48 THR B CA 1
ATOM 2003 C C . THR B 1 48 ? -16.891 -19.078 -9.172 1 97.88 48 THR B C 1
ATOM 2005 O O . THR B 1 48 ? -18.125 -19.094 -9.297 1 97.88 48 THR B O 1
ATOM 2008 N N . PRO B 1 49 ? -16.016 -19.047 -10.156 1 98.31 49 PRO B N 1
ATOM 2009 C CA . PRO B 1 49 ? -16.609 -19.172 -11.484 1 98.31 49 PRO B CA 1
ATOM 2010 C C . PRO B 1 49 ? -17.203 -20.562 -11.742 1 98.31 49 PRO B C 1
ATOM 2012 O O . PRO B 1 49 ? -16.547 -21.578 -11.492 1 98.31 49 PRO B O 1
ATOM 2015 N N . ARG B 1 50 ? -18.422 -20.578 -12.266 1 98.5 50 ARG B N 1
ATOM 2016 C CA . ARG B 1 50 ? -19.109 -21.844 -12.508 1 98.5 50 ARG B CA 1
ATOM 2017 C C . ARG B 1 50 ? -19.188 -22.141 -14 1 98.5 50 ARG B C 1
ATOM 2019 O O . ARG B 1 50 ? -19.594 -23.234 -14.391 1 98.5 50 ARG B O 1
ATOM 2026 N N . THR B 1 51 ? -18.812 -21.172 -14.797 1 98.62 51 THR B N 1
ATOM 2027 C CA . THR B 1 51 ? -18.719 -21.344 -16.25 1 98.62 51 THR B CA 1
ATOM 2028 C C . THR B 1 51 ? -17.391 -20.781 -16.766 1 98.62 51 THR B C 1
ATOM 2030 O O . THR B 1 51 ? -16.75 -19.984 -16.109 1 98.62 51 THR B O 1
ATOM 2033 N N . GLU B 1 52 ? -17.047 -21.25 -17.938 1 98.38 52 GLU B N 1
ATOM 2034 C CA . GLU B 1 52 ? -15.852 -20.719 -18.594 1 98.38 52 GLU B CA 1
ATOM 2035 C C . GLU B 1 52 ? -15.969 -19.219 -18.812 1 98.38 52 GLU B C 1
ATOM 2037 O O . GLU B 1 52 ? -14.992 -18.484 -18.688 1 98.38 52 GLU B O 1
ATOM 2042 N N . ASP B 1 53 ? -17.156 -18.781 -19.094 1 98.5 53 ASP B N 1
ATOM 2043 C CA . ASP B 1 53 ? -17.391 -17.359 -19.344 1 98.5 53 ASP B CA 1
ATOM 2044 C C . ASP B 1 53 ? -17.141 -16.531 -18.094 1 98.5 53 ASP B C 1
ATOM 2046 O O . ASP B 1 53 ? -16.594 -15.43 -18.172 1 98.5 53 ASP B O 1
ATOM 2050 N N . GLU B 1 54 ? -17.578 -17.078 -17.031 1 98.5 54 GLU B N 1
ATOM 2051 C CA . GLU B 1 54 ? -17.359 -16.375 -15.766 1 98.5 54 GLU B CA 1
ATOM 2052 C C . GLU B 1 54 ? -15.859 -16.266 -15.461 1 98.5 54 GLU B C 1
ATOM 2054 O O . GLU B 1 54 ? -15.391 -15.211 -15.031 1 98.5 54 GLU B O 1
ATOM 2059 N N . LEU B 1 55 ? -15.172 -17.328 -15.703 1 98.69 55 LEU B N 1
ATOM 2060 C CA . LEU B 1 55 ? -13.727 -17.281 -15.5 1 98.69 55 LEU B CA 1
ATOM 2061 C C . LEU B 1 55 ? -13.07 -16.328 -16.5 1 98.69 55 LEU B C 1
ATOM 2063 O O . LEU B 1 55 ? -12.133 -15.609 -16.156 1 98.69 55 LEU B O 1
ATOM 2067 N N . ASP B 1 56 ? -13.547 -16.344 -17.703 1 98.75 56 ASP B N 1
ATOM 2068 C CA . ASP B 1 56 ? -13.023 -15.461 -18.734 1 98.75 56 ASP B CA 1
ATOM 2069 C C . ASP B 1 56 ? -13.164 -13.992 -18.328 1 98.75 56 ASP B C 1
ATOM 2071 O O . ASP B 1 56 ? -12.289 -13.18 -18.594 1 98.75 56 ASP B O 1
ATOM 2075 N N . SER B 1 57 ? -14.234 -13.656 -17.656 1 98.5 57 SER B N 1
ATOM 2076 C CA . SER B 1 57 ? -14.453 -12.305 -17.156 1 98.5 57 SER B CA 1
ATOM 2077 C C . SER B 1 57 ? -13.43 -11.938 -16.094 1 98.5 57 SER B C 1
ATOM 2079 O O . SER B 1 57 ? -12.961 -10.797 -16.031 1 98.5 57 SER B O 1
ATOM 2081 N N . ILE B 1 58 ? -13.125 -12.891 -15.266 1 98.06 58 ILE B N 1
ATOM 2082 C CA . ILE B 1 58 ? -12.117 -12.68 -14.234 1 98.06 58 ILE B CA 1
ATOM 2083 C C . ILE B 1 58 ? -10.758 -12.438 -14.883 1 98.06 58 ILE B C 1
ATOM 2085 O O . ILE B 1 58 ? -10.023 -11.531 -14.484 1 98.06 58 ILE B O 1
ATOM 2089 N N . VAL B 1 59 ? -10.461 -13.211 -15.867 1 98.5 59 VAL B N 1
ATOM 2090 C CA . VAL B 1 59 ? -9.219 -13.047 -16.609 1 98.5 59 VAL B CA 1
ATOM 2091 C C . VAL B 1 59 ? -9.195 -11.68 -17.297 1 98.5 59 VAL B C 1
ATOM 2093 O O . VAL B 1 59 ? -8.172 -10.984 -17.266 1 98.5 59 VAL B O 1
ATOM 2096 N N . GLU B 1 60 ? -10.281 -11.289 -17.844 1 98.5 60 GLU B N 1
ATOM 2097 C CA . GLU B 1 60 ? -10.398 -9.977 -18.469 1 98.5 60 GLU B CA 1
ATOM 2098 C C . GLU B 1 60 ? -10.102 -8.859 -17.484 1 98.5 60 GLU B C 1
ATOM 2100 O O . GLU B 1 60 ? -9.398 -7.898 -17.812 1 98.5 60 GLU B O 1
ATOM 2105 N N . ASP B 1 61 ? -10.656 -9 -16.344 1 96.5 61 ASP B N 1
ATOM 2106 C CA . ASP B 1 61 ? -10.414 -8.016 -15.297 1 96.5 61 ASP B CA 1
ATOM 2107 C C . ASP B 1 61 ? -8.93 -7.918 -14.961 1 96.5 61 ASP B C 1
ATOM 2109 O O . ASP B 1 61 ? -8.398 -6.82 -14.773 1 96.5 61 ASP B O 1
ATOM 2113 N N . ARG B 1 62 ? -8.336 -9.055 -14.828 1 96.62 62 ARG B N 1
ATOM 2114 C CA . ARG B 1 62 ? -6.91 -9.109 -14.531 1 96.62 62 ARG B CA 1
ATOM 2115 C C . ARG B 1 62 ? -6.098 -8.438 -15.633 1 96.62 62 ARG B C 1
ATOM 2117 O O . ARG B 1 62 ? -5.156 -7.695 -15.352 1 96.62 62 ARG B O 1
ATOM 2124 N N . LEU B 1 63 ? -6.457 -8.633 -16.844 1 98.12 63 LEU B N 1
ATOM 2125 C CA . LEU B 1 63 ? -5.754 -8.094 -18 1 98.12 63 LEU B CA 1
ATOM 2126 C C . LEU B 1 63 ? -5.996 -6.598 -18.141 1 98.12 63 LEU B C 1
ATOM 2128 O O . LEU B 1 63 ? -5.137 -5.867 -18.641 1 98.12 63 LEU B O 1
ATOM 2132 N N . ALA B 1 64 ? -7.094 -6.156 -17.641 1 97.75 64 ALA B N 1
ATOM 2133 C CA . ALA B 1 64 ? -7.469 -4.75 -17.781 1 97.75 64 ALA B CA 1
ATOM 2134 C C . ALA B 1 64 ? -6.812 -3.9 -16.688 1 97.75 64 ALA B C 1
ATOM 2136 O O . ALA B 1 64 ? -6.758 -2.674 -16.797 1 97.75 64 ALA B O 1
ATOM 2137 N N . ASP B 1 65 ? -6.434 -4.512 -15.672 1 96.38 65 ASP B N 1
ATOM 2138 C CA . ASP B 1 65 ? -5.797 -3.795 -14.57 1 96.38 65 ASP B CA 1
ATOM 2139 C C . ASP B 1 65 ? -4.363 -3.402 -14.93 1 96.38 65 ASP B C 1
ATOM 2141 O O . ASP B 1 65 ? -3.48 -4.258 -15 1 96.38 65 ASP B O 1
ATOM 2145 N N . PRO B 1 66 ? -4.117 -2.158 -15.047 1 95.31 66 PRO B N 1
ATOM 2146 C CA . PRO B 1 66 ? -2.779 -1.74 -15.469 1 95.31 66 PRO B CA 1
ATOM 2147 C C . PRO B 1 66 ? -1.72 -1.99 -14.398 1 95.31 66 PRO B C 1
ATOM 2149 O O . PRO B 1 66 ? -0.522 -1.984 -14.695 1 95.31 66 PRO B O 1
ATOM 2152 N N . ALA B 1 67 ? -2.1 -2.184 -13.234 1 95.56 67 ALA B N 1
ATOM 2153 C CA . ALA B 1 67 ? -1.153 -2.385 -12.141 1 95.56 67 ALA B CA 1
ATOM 2154 C C . ALA B 1 67 ? -0.806 -3.863 -11.984 1 95.56 67 ALA B C 1
ATOM 2156 O O . ALA B 1 67 ? -0.013 -4.23 -11.109 1 95.56 67 ALA B O 1
ATOM 2157 N N . CYS B 1 68 ? -1.38 -4.676 -12.836 1 98 68 CYS B N 1
ATOM 2158 C CA . CYS B 1 68 ? -1.221 -6.121 -12.727 1 98 68 CYS B CA 1
ATOM 2159 C C . CYS B 1 68 ? -0.459 -6.68 -13.922 1 98 68 CYS B C 1
ATOM 2161 O O . CYS B 1 68 ? -0.729 -6.301 -15.062 1 98 68 CYS B O 1
ATOM 2163 N N . VAL B 1 69 ? 0.557 -7.473 -13.672 1 98.75 69 VAL B N 1
ATOM 2164 C CA . VAL B 1 69 ? 1.227 -8.281 -14.68 1 98.75 69 VAL B CA 1
ATOM 2165 C C . VAL B 1 69 ? 0.964 -9.766 -14.414 1 98.75 69 VAL B C 1
ATOM 2167 O O . VAL B 1 69 ? 1.685 -10.398 -13.641 1 98.75 69 VAL B O 1
ATOM 2170 N N . PRO B 1 70 ? -0.068 -10.305 -15.062 1 98.81 70 PRO B N 1
ATOM 2171 C CA . PRO B 1 70 ? -0.489 -11.672 -14.766 1 98.81 70 PRO B CA 1
ATOM 2172 C C . PRO B 1 70 ? 0.232 -12.711 -15.625 1 98.81 70 PRO B C 1
ATOM 2174 O O . PRO B 1 70 ? 0.493 -12.469 -16.812 1 98.81 70 PRO B O 1
ATOM 2177 N N . PHE B 1 71 ? 0.542 -13.82 -15.008 1 98.94 71 PHE B N 1
ATOM 2178 C CA . PHE B 1 71 ? 1.145 -14.977 -15.664 1 98.94 71 PHE B CA 1
ATOM 2179 C C . PHE B 1 71 ? 0.198 -16.172 -15.625 1 98.94 71 PHE B C 1
ATOM 2181 O O . PHE B 1 71 ? -0.407 -16.469 -14.594 1 98.94 71 PHE B O 1
ATOM 2188 N N . ALA B 1 72 ? 0.069 -16.828 -16.734 1 98.94 72 ALA B N 1
ATOM 2189 C CA . ALA B 1 72 ? -0.401 -18.203 -16.703 1 98.94 72 ALA B CA 1
ATOM 2190 C C . ALA B 1 72 ? 0.708 -19.156 -16.25 1 98.94 72 ALA B C 1
ATOM 2192 O O . ALA B 1 72 ? 1.855 -19.031 -16.688 1 98.94 72 ALA B O 1
ATOM 2193 N N . VAL B 1 73 ? 0.368 -20.031 -15.414 1 98.94 73 VAL B N 1
ATOM 2194 C CA . VAL B 1 73 ? 1.309 -21.047 -14.938 1 98.94 73 VAL B CA 1
ATOM 2195 C C . VAL B 1 73 ? 1.05 -22.375 -15.656 1 98.94 73 VAL B C 1
ATOM 2197 O O . VAL B 1 73 ? 0.088 -23.078 -15.344 1 98.94 73 VAL B O 1
ATOM 2200 N N . VAL B 1 74 ? 1.932 -22.703 -16.562 1 98.88 74 VAL B N 1
ATOM 2201 C CA . VAL B 1 74 ? 1.79 -23.922 -17.359 1 98.88 74 VAL B CA 1
ATOM 2202 C C . VAL B 1 74 ? 2.592 -25.047 -16.719 1 98.88 74 VAL B C 1
ATOM 2204 O O . VAL B 1 74 ? 3.799 -24.922 -16.5 1 98.88 74 VAL B O 1
ATOM 2207 N N . HIS B 1 75 ? 1.877 -26.094 -16.391 1 98.75 75 HIS B N 1
ATOM 2208 C CA . HIS B 1 75 ? 2.523 -27.312 -15.922 1 98.75 75 HIS B CA 1
ATOM 2209 C C . HIS B 1 75 ? 3.176 -28.078 -17.078 1 98.75 75 HIS B C 1
ATOM 2211 O O . HIS B 1 75 ? 2.484 -28.594 -17.953 1 98.75 75 HIS B O 1
ATOM 2217 N N . LEU B 1 76 ? 4.48 -28.188 -17.047 1 98.38 76 LEU B N 1
ATOM 2218 C CA . LEU B 1 76 ? 5.199 -28.625 -18.234 1 98.38 76 LEU B CA 1
ATOM 2219 C C . LEU B 1 76 ? 4.949 -30.109 -18.516 1 98.38 76 LEU B C 1
ATOM 2221 O O . LEU B 1 76 ? 4.859 -30.516 -19.672 1 98.38 76 LEU B O 1
ATOM 2225 N N . ALA B 1 77 ? 4.852 -30.922 -17.484 1 97.81 77 ALA B N 1
ATOM 2226 C CA . ALA B 1 77 ? 4.664 -32.375 -17.688 1 97.81 77 ALA B CA 1
ATOM 2227 C C . ALA B 1 77 ? 3.342 -32.656 -18.391 1 97.81 77 ALA B C 1
ATOM 2229 O O . ALA B 1 77 ? 3.26 -33.531 -19.234 1 97.81 77 ALA B O 1
ATOM 2230 N N . SER B 1 78 ? 2.297 -31.938 -18.141 1 97.19 78 SER B N 1
ATOM 2231 C CA . SER B 1 78 ? 0.983 -32.156 -18.719 1 97.19 78 SER B CA 1
ATOM 2232 C C . SER B 1 78 ? 0.721 -31.219 -19.891 1 97.19 78 SER B C 1
ATOM 2234 O O . SER B 1 78 ? -0.167 -31.469 -20.703 1 97.19 78 SER B O 1
ATOM 2236 N N . GLY B 1 79 ? 1.394 -30.078 -19.906 1 97.62 79 GLY B N 1
ATOM 2237 C CA . GLY B 1 79 ? 1.155 -29.047 -20.906 1 97.62 79 GLY B CA 1
ATOM 2238 C C . GLY B 1 79 ? -0.065 -28.203 -20.609 1 97.62 79 GLY B C 1
ATOM 2239 O O . GLY B 1 79 ? -0.43 -27.328 -21.391 1 97.62 79 GLY B O 1
ATOM 2240 N N . ARG B 1 80 ? -0.628 -28.406 -19.469 1 97.94 80 ARG B N 1
ATOM 2241 C CA . ARG B 1 80 ? -1.862 -27.719 -19.125 1 97.94 80 ARG B CA 1
ATOM 2242 C C . ARG B 1 80 ? -1.585 -26.531 -18.203 1 97.94 80 ARG B C 1
ATOM 2244 O O . ARG B 1 80 ? -0.647 -26.578 -17.406 1 97.94 80 ARG B O 1
ATOM 2251 N N . THR B 1 81 ? -2.453 -25.531 -18.359 1 98.75 81 THR B N 1
ATOM 2252 C CA . THR B 1 81 ? -2.35 -24.406 -17.438 1 98.75 81 THR B CA 1
ATOM 2253 C C . THR B 1 81 ? -2.861 -24.797 -16.047 1 98.75 81 THR B C 1
ATOM 2255 O O . THR B 1 81 ? -4.023 -25.172 -15.898 1 98.75 81 THR B O 1
ATOM 2258 N N . ALA B 1 82 ? -2.012 -24.656 -15.039 1 98.69 82 ALA B N 1
ATOM 2259 C CA . ALA B 1 82 ? -2.293 -25.094 -13.68 1 98.69 82 ALA B CA 1
ATOM 2260 C C . ALA B 1 82 ? -2.949 -23.9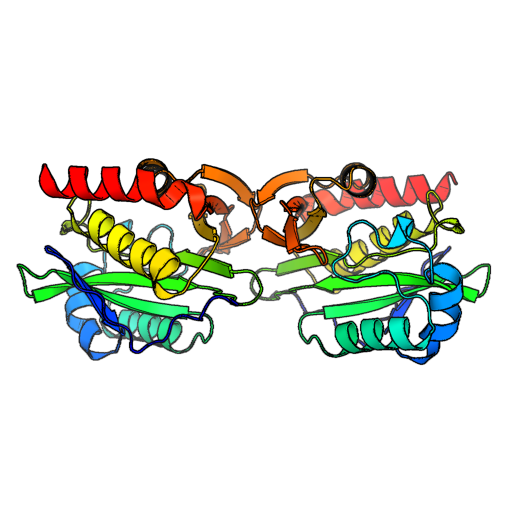84 -12.867 1 98.69 82 ALA B C 1
ATOM 2262 O O . ALA B 1 82 ? -3.629 -24.266 -11.875 1 98.69 82 ALA B O 1
ATOM 2263 N N . GLY B 1 83 ? -2.725 -22.75 -13.242 1 98.75 83 GLY B N 1
ATOM 2264 C CA . GLY B 1 83 ? -3.211 -21.609 -12.492 1 98.75 83 GLY B CA 1
ATOM 2265 C C . GLY B 1 83 ? -2.645 -20.281 -12.977 1 98.75 83 GLY B C 1
ATOM 2266 O O . GLY B 1 83 ? -2.26 -20.172 -14.141 1 98.75 83 GLY B O 1
ATOM 2267 N N . ILE B 1 84 ? -2.756 -19.266 -12.117 1 98.69 84 ILE B N 1
ATOM 2268 C CA . ILE B 1 84 ? -2.289 -17.922 -12.422 1 98.69 84 ILE B CA 1
ATOM 2269 C C . ILE B 1 84 ? -1.519 -17.359 -11.227 1 98.69 84 ILE B C 1
ATOM 2271 O O . ILE B 1 84 ? -1.735 -17.781 -10.086 1 98.69 84 ILE B O 1
ATOM 2275 N N . THR B 1 85 ? -0.626 -16.5 -11.477 1 98.75 85 THR B N 1
ATOM 2276 C CA . THR B 1 85 ? 0.051 -15.672 -10.492 1 98.75 85 THR B CA 1
ATOM 2277 C C . THR B 1 85 ? 0.407 -14.312 -11.078 1 98.75 85 THR B C 1
ATOM 2279 O O . THR B 1 85 ? 0.391 -14.133 -12.297 1 98.75 85 THR B O 1
ATOM 2282 N N . CYS B 1 86 ? 0.639 -13.32 -10.227 1 98.81 86 CYS B N 1
ATOM 2283 C CA . CYS B 1 86 ? 0.787 -11.961 -10.742 1 98.81 86 CYS B CA 1
ATOM 2284 C C . CYS B 1 86 ? 1.854 -11.195 -9.969 1 98.81 86 CYS B C 1
ATOM 2286 O O . CYS B 1 86 ? 2.102 -11.484 -8.797 1 98.81 86 CYS B O 1
ATOM 2288 N N . TYR B 1 87 ? 2.492 -10.297 -10.68 1 98.88 87 TYR B N 1
ATOM 2289 C CA . TYR B 1 87 ? 3.047 -9.109 -10.039 1 98.88 87 TYR B CA 1
ATOM 2290 C C . TYR B 1 87 ? 1.983 -8.031 -9.883 1 98.88 87 TYR B C 1
ATOM 2292 O O . TYR B 1 87 ? 1.138 -7.848 -10.758 1 98.88 87 TYR B O 1
ATOM 2300 N N . PHE B 1 88 ? 2.014 -7.293 -8.742 1 98.31 88 PHE B N 1
ATOM 2301 C CA . PHE B 1 88 ? 1.158 -6.129 -8.547 1 98.31 88 PHE B CA 1
ATOM 2302 C C . PHE B 1 88 ? 1.972 -4.938 -8.055 1 98.31 88 PHE B C 1
ATOM 2304 O O . PHE B 1 88 ? 2.957 -5.102 -7.336 1 98.31 88 PHE B O 1
ATOM 2311 N N . GLY B 1 89 ? 1.542 -3.777 -8.43 1 95.88 89 GLY B N 1
ATOM 2312 C CA . GLY B 1 89 ? 1.976 -2.535 -7.809 1 95.88 89 GLY B CA 1
ATOM 2313 C C . GLY B 1 89 ? 3.477 -2.33 -7.871 1 95.88 89 GLY B C 1
ATOM 2314 O O . GLY B 1 89 ? 4.082 -1.843 -6.914 1 95.88 89 GLY B O 1
ATOM 2315 N N . ALA B 1 90 ? 4.121 -2.744 -8.961 1 98.12 90 ALA B N 1
ATOM 2316 C CA . ALA B 1 90 ? 5.562 -2.584 -9.102 1 98.12 90 ALA B CA 1
ATOM 2317 C C . ALA B 1 90 ? 5.945 -1.109 -9.18 1 98.12 90 ALA B C 1
ATOM 2319 O O . ALA B 1 90 ? 5.258 -0.316 -9.828 1 98.12 90 ALA B O 1
ATOM 2320 N N . SER B 1 91 ? 6.957 -0.765 -8.516 1 97.75 91 SER B N 1
ATOM 2321 C CA . SER B 1 91 ? 7.52 0.582 -8.547 1 97.75 91 SER B CA 1
ATOM 2322 C C . SER B 1 91 ? 9.031 0.544 -8.734 1 97.75 91 SER B C 1
ATOM 2324 O O . SER B 1 91 ? 9.75 -0.031 -7.906 1 97.75 91 SER B O 1
ATOM 2326 N N . GLY B 1 92 ? 9.477 1.151 -9.867 1 97.38 92 GLY B N 1
ATOM 2327 C CA . GLY B 1 92 ? 10.906 1.288 -10.039 1 97.38 92 GLY B CA 1
ATOM 2328 C C . GLY B 1 92 ? 11.555 2.207 -9.023 1 97.38 92 GLY B C 1
ATOM 2329 O O . GLY B 1 92 ? 12.633 1.912 -8.5 1 97.38 92 GLY B O 1
ATOM 2330 N N . LEU B 1 93 ? 10.875 3.268 -8.656 1 94.56 93 LEU B N 1
ATOM 2331 C CA . LEU B 1 93 ? 11.359 4.266 -7.707 1 94.56 93 LEU B CA 1
ATOM 2332 C C . LEU B 1 93 ? 11.547 3.658 -6.324 1 94.56 93 LEU B C 1
ATOM 2334 O O . LEU B 1 93 ? 12.562 3.895 -5.668 1 94.56 93 LEU B O 1
ATOM 2338 N N . HIS B 1 94 ? 10.609 2.859 -5.914 1 97.38 94 HIS B N 1
ATOM 2339 C CA . HIS B 1 94 ? 10.648 2.297 -4.566 1 97.38 94 HIS B CA 1
ATOM 2340 C C . HIS B 1 94 ? 11.258 0.899 -4.574 1 97.38 94 HIS B C 1
ATOM 2342 O O . HIS B 1 94 ? 11.383 0.265 -3.523 1 97.38 94 HIS B O 1
ATOM 2348 N N . GLU B 1 95 ? 11.586 0.38 -5.773 1 98.38 95 GLU B N 1
ATOM 2349 C CA . GLU B 1 95 ? 12.18 -0.938 -5.961 1 98.38 95 GLU B CA 1
ATOM 2350 C C . GLU B 1 95 ? 11.375 -2.018 -5.238 1 98.38 95 GLU B C 1
ATOM 2352 O O . GLU B 1 95 ? 11.938 -2.812 -4.48 1 98.38 95 GLU B O 1
ATOM 2357 N N . GLU B 1 96 ? 10.117 -2.025 -5.473 1 98.75 96 GLU B N 1
ATOM 2358 C CA . GLU B 1 96 ? 9.305 -3.043 -4.816 1 98.75 96 GLU B CA 1
ATOM 2359 C C . GLU B 1 96 ? 8.25 -3.604 -5.77 1 98.75 96 GLU B C 1
ATOM 2361 O O . GLU B 1 96 ? 7.895 -2.959 -6.758 1 98.75 96 GLU B O 1
ATOM 2366 N N . VAL B 1 97 ? 7.781 -4.785 -5.461 1 98.88 97 VAL B N 1
ATOM 2367 C CA . VAL B 1 97 ? 6.711 -5.43 -6.219 1 98.88 97 VAL B CA 1
ATOM 2368 C C . VAL B 1 97 ? 5.992 -6.445 -5.336 1 98.88 97 VAL B C 1
ATOM 2370 O O . VAL B 1 97 ? 6.602 -7.051 -4.453 1 98.88 97 VAL B O 1
ATOM 2373 N N . GLU B 1 98 ? 4.738 -6.543 -5.531 1 98.94 98 GLU B N 1
ATOM 2374 C CA . GLU B 1 98 ? 3.928 -7.555 -4.859 1 98.94 98 GLU B CA 1
ATOM 2375 C C . GLU B 1 98 ? 3.766 -8.797 -5.727 1 98.94 98 GLU B C 1
ATOM 2377 O O . GLU B 1 98 ? 3.535 -8.695 -6.934 1 98.94 98 GLU B O 1
ATOM 2382 N N . ILE B 1 99 ? 3.977 -9.914 -5.156 1 98.94 99 ILE B N 1
ATOM 2383 C CA . ILE B 1 99 ? 3.537 -11.156 -5.781 1 98.94 99 ILE B CA 1
ATOM 2384 C C . ILE B 1 99 ? 2.221 -11.609 -5.156 1 98.94 99 ILE B C 1
ATOM 2386 O O . ILE B 1 99 ? 2.121 -11.75 -3.936 1 98.94 99 ILE B O 1
ATOM 2390 N N . GLY B 1 100 ? 1.193 -11.758 -5.945 1 98.31 100 GLY B N 1
ATOM 2391 C CA . GLY B 1 100 ? -0.118 -12.18 -5.48 1 98.31 100 GLY B CA 1
ATOM 2392 C C . GLY B 1 100 ? -1.021 -12.664 -6.598 1 98.31 100 GLY B C 1
ATOM 2393 O O . GLY B 1 100 ? -0.543 -13.039 -7.672 1 98.31 100 GLY B O 1
ATOM 2394 N N . GLY B 1 101 ? -2.346 -12.773 -6.242 1 97.12 101 GLY B N 1
ATOM 2395 C CA . GLY B 1 101 ? -3.275 -13.258 -7.25 1 97.12 101 GLY B CA 1
ATOM 2396 C C . GLY B 1 101 ? -2.975 -14.672 -7.703 1 97.12 101 GLY B C 1
ATOM 2397 O O . GLY B 1 101 ? -3.098 -14.992 -8.891 1 97.12 101 GLY B O 1
ATOM 2398 N N . THR B 1 102 ? -2.475 -15.414 -6.82 1 97.75 102 THR B N 1
ATOM 2399 C CA . THR B 1 102 ? -2.02 -16.766 -7.141 1 97.75 102 THR B CA 1
ATOM 2400 C C . THR B 1 102 ? -3.129 -17.781 -6.887 1 97.75 102 THR B C 1
ATOM 2402 O O . THR B 1 102 ? -3.627 -17.891 -5.766 1 97.75 102 THR B O 1
ATOM 2405 N N . TRP B 1 103 ? -3.486 -18.469 -7.902 1 96.75 103 TRP B N 1
ATOM 2406 C CA . TRP B 1 103 ? -4.473 -19.547 -7.871 1 96.75 103 TRP B CA 1
ATOM 2407 C C . TRP B 1 103 ? -3.963 -20.766 -8.625 1 96.75 103 TRP B C 1
ATOM 2409 O O . TRP B 1 103 ? -3.527 -20.672 -9.773 1 96.75 103 TRP B O 1
ATOM 2419 N N . TYR B 1 104 ? -4.031 -21.859 -7.984 1 98 104 TYR B N 1
ATOM 2420 C CA . TYR B 1 104 ? -3.752 -23.141 -8.633 1 98 104 TYR B CA 1
ATOM 2421 C C . TYR B 1 104 ? -4.914 -24.109 -8.453 1 98 104 TYR B C 1
ATOM 2423 O O . TYR B 1 104 ? -5.582 -24.094 -7.414 1 98 104 TYR B O 1
ATOM 2431 N N . GLY B 1 105 ? -5.082 -24.969 -9.453 1 98.19 105 GLY B N 1
ATOM 2432 C CA . GLY B 1 105 ? -5.953 -26.109 -9.195 1 98.19 105 GLY B CA 1
ATOM 2433 C C . GLY B 1 105 ? -5.492 -26.953 -8.031 1 98.19 105 GLY B C 1
ATOM 2434 O O . GLY B 1 105 ? -4.293 -27.062 -7.766 1 98.19 105 GLY B O 1
ATOM 2435 N N . ARG B 1 106 ? -6.445 -27.562 -7.316 1 96.75 106 ARG B N 1
ATOM 2436 C CA . ARG B 1 106 ? -6.129 -28.297 -6.098 1 96.75 106 ARG B CA 1
ATOM 2437 C C . ARG B 1 106 ? -5.203 -29.469 -6.391 1 96.75 106 ARG B C 1
ATOM 2439 O O . ARG B 1 106 ? -4.414 -29.875 -5.535 1 96.75 106 ARG B O 1
ATOM 2446 N N . GLU B 1 107 ? -5.301 -30.031 -7.617 1 96.44 107 GLU B N 1
ATOM 2447 C CA . GLU B 1 107 ? -4.441 -31.156 -7.977 1 96.44 107 GLU B CA 1
ATOM 2448 C C . GLU B 1 107 ? -2.971 -30.75 -7.984 1 96.44 107 GLU B C 1
ATOM 2450 O O . GLU B 1 107 ? -2.084 -31.594 -7.957 1 96.44 107 GLU B O 1
ATOM 2455 N N . TYR B 1 108 ? -2.742 -29.469 -8.016 1 97.31 108 TYR B N 1
ATOM 2456 C CA . TYR B 1 108 ? -1.366 -28.984 -8.062 1 97.31 108 TYR B CA 1
ATOM 2457 C C . TYR B 1 108 ? -0.918 -28.469 -6.699 1 97.31 108 TYR B C 1
ATOM 2459 O O . TYR B 1 108 ? 0.212 -28 -6.547 1 97.31 108 TYR B O 1
ATOM 2467 N N . TRP B 1 109 ? -1.794 -28.469 -5.691 1 95.75 109 TRP B N 1
ATOM 2468 C CA . TRP B 1 109 ? -1.402 -28.078 -4.34 1 95.75 109 TRP B CA 1
ATOM 2469 C C . TRP B 1 109 ? -0.387 -29.062 -3.766 1 95.75 109 TRP B C 1
ATOM 2471 O O . TRP B 1 109 ? -0.501 -30.266 -3.967 1 95.75 109 TRP B O 1
ATOM 2481 N N . ARG B 1 110 ? 0.586 -28.562 -3.086 1 93.06 110 ARG B N 1
ATOM 2482 C CA . ARG B 1 110 ? 1.63 -29.344 -2.436 1 93.06 110 ARG B CA 1
ATOM 2483 C C . ARG B 1 110 ? 2.479 -30.078 -3.463 1 93.06 110 ARG B C 1
ATOM 2485 O O . ARG B 1 110 ? 2.859 -31.234 -3.248 1 93.06 110 ARG B O 1
ATOM 2492 N N . THR B 1 111 ? 2.564 -29.516 -4.625 1 95.38 111 THR B N 1
ATOM 2493 C CA . THR B 1 111 ? 3.5 -29.953 -5.656 1 95.38 111 THR B CA 1
ATOM 2494 C C . THR B 1 111 ? 4.594 -28.906 -5.871 1 95.38 111 THR B C 1
ATOM 2496 O O . THR B 1 111 ? 4.66 -27.922 -5.148 1 95.38 111 THR B O 1
ATOM 2499 N N . ALA B 1 112 ? 5.453 -29.125 -6.828 1 96.94 112 ALA B N 1
ATOM 2500 C CA . ALA B 1 112 ? 6.562 -28.219 -7.121 1 96.94 112 ALA B CA 1
ATOM 2501 C C . ALA B 1 112 ? 6.062 -26.938 -7.785 1 96.94 112 ALA B C 1
ATOM 2503 O O . ALA B 1 112 ? 6.816 -25.984 -7.93 1 96.94 112 ALA B O 1
ATOM 2504 N N . VAL B 1 113 ? 4.781 -26.875 -8.141 1 98.06 113 VAL B N 1
ATOM 2505 C CA . VAL B 1 113 ? 4.25 -25.812 -8.984 1 98.06 113 VAL B CA 1
ATOM 2506 C C . VAL B 1 113 ? 4.441 -24.469 -8.289 1 98.06 113 VAL B C 1
ATOM 2508 O O . VAL B 1 113 ? 5.055 -23.547 -8.852 1 98.06 113 VAL B O 1
ATOM 2511 N N . ASN B 1 114 ? 3.984 -24.391 -7.043 1 98 114 ASN B N 1
ATOM 2512 C CA . ASN B 1 114 ? 4.09 -23.109 -6.367 1 98 114 ASN B CA 1
ATOM 2513 C C . ASN B 1 114 ? 5.543 -22.766 -6.047 1 98 114 ASN B C 1
ATOM 2515 O O . ASN B 1 114 ? 5.961 -21.609 -6.223 1 98 114 ASN B O 1
ATOM 2519 N N . THR B 1 115 ? 6.273 -23.734 -5.594 1 97.81 115 THR B N 1
ATOM 2520 C CA . THR B 1 115 ? 7.664 -23.484 -5.223 1 97.81 115 THR B CA 1
ATOM 2521 C C . THR B 1 115 ? 8.461 -22.984 -6.422 1 97.81 115 THR B C 1
ATOM 2523 O O . THR B 1 115 ? 9.18 -21.984 -6.324 1 97.81 115 THR B O 1
ATOM 2526 N N . GLU B 1 116 ? 8.336 -23.625 -7.531 1 98.62 116 GLU B N 1
ATOM 2527 C CA . GLU B 1 116 ? 9.125 -23.203 -8.68 1 98.62 116 GLU B CA 1
ATOM 2528 C C . GLU B 1 116 ? 8.609 -21.891 -9.266 1 98.62 116 GLU B C 1
ATOM 2530 O O . GLU B 1 116 ? 9.391 -21.078 -9.75 1 98.62 116 GLU B O 1
ATOM 2535 N N . SER B 1 117 ? 7.242 -21.672 -9.242 1 98.81 117 SER B N 1
ATOM 2536 C CA . SER B 1 117 ? 6.715 -20.391 -9.68 1 98.81 117 SER B CA 1
ATOM 2537 C C . SER B 1 117 ? 7.32 -19.25 -8.875 1 98.81 117 SER B C 1
ATOM 2539 O O . SER B 1 117 ? 7.738 -18.234 -9.438 1 98.81 117 SER B O 1
ATOM 2541 N N . LYS B 1 118 ? 7.41 -19.453 -7.547 1 98.81 118 LYS B N 1
ATOM 2542 C CA . LYS B 1 118 ? 7.965 -18.422 -6.676 1 98.81 118 LYS B CA 1
ATOM 2543 C C . LYS B 1 118 ? 9.461 -18.25 -6.918 1 98.81 118 LYS B C 1
ATOM 2545 O O . LYS B 1 118 ? 9.977 -17.141 -6.895 1 98.81 118 LYS B O 1
ATOM 2550 N N . LEU B 1 119 ? 10.133 -19.344 -7.156 1 98.81 119 LEU B N 1
ATOM 2551 C CA . LEU B 1 119 ? 11.555 -19.25 -7.492 1 98.81 119 LEU B CA 1
ATOM 2552 C C . LEU B 1 119 ? 11.758 -18.406 -8.75 1 98.81 119 LEU B C 1
ATOM 2554 O O . LEU B 1 119 ? 12.609 -17.516 -8.766 1 98.81 119 LEU B O 1
ATOM 2558 N N . LEU B 1 120 ? 10.992 -18.703 -9.75 1 98.94 120 LEU B N 1
ATOM 2559 C CA . LEU B 1 120 ? 11.117 -17.984 -11.023 1 98.94 120 LEU B CA 1
ATOM 2560 C C . LEU B 1 120 ? 10.781 -16.516 -10.852 1 98.94 120 LEU B C 1
ATOM 2562 O O . LEU B 1 120 ? 11.523 -15.641 -11.32 1 98.94 120 LEU B O 1
ATOM 2566 N N . LEU B 1 121 ? 9.703 -16.219 -10.156 1 98.94 121 LEU B N 1
ATOM 2567 C CA . LEU B 1 121 ? 9.273 -14.836 -9.969 1 98.94 121 LEU B CA 1
ATOM 2568 C C . LEU B 1 121 ? 10.281 -14.062 -9.133 1 98.94 121 LEU B C 1
ATOM 2570 O O . LEU B 1 121 ? 10.617 -12.922 -9.453 1 98.94 121 LEU B O 1
ATOM 2574 N N . LEU B 1 122 ? 10.742 -14.695 -8.102 1 98.94 122 LEU B N 1
ATOM 2575 C CA . LEU B 1 122 ? 11.68 -14.023 -7.207 1 98.94 122 LEU B CA 1
ATOM 2576 C C . LEU B 1 122 ? 13.023 -13.82 -7.887 1 98.94 122 LEU B C 1
ATOM 2578 O O . LEU B 1 122 ? 13.656 -12.773 -7.719 1 98.94 122 LEU B O 1
ATOM 2582 N N . THR B 1 123 ? 13.484 -14.805 -8.656 1 98.94 123 THR B N 1
ATOM 2583 C CA . THR B 1 123 ? 14.695 -14.633 -9.445 1 98.94 123 THR B CA 1
ATOM 2584 C C . THR B 1 123 ? 14.555 -13.461 -10.414 1 98.94 123 THR B C 1
ATOM 2586 O O . THR B 1 123 ? 15.422 -12.594 -10.484 1 98.94 123 THR B O 1
ATOM 2589 N N . HIS B 1 124 ? 13.469 -13.445 -11.086 1 98.94 124 HIS B N 1
ATOM 2590 C CA . HIS B 1 124 ? 13.203 -12.375 -12.047 1 98.94 124 HIS B CA 1
ATOM 2591 C C . HIS B 1 124 ? 13.148 -11.016 -11.359 1 98.94 124 HIS B C 1
ATOM 2593 O O . HIS B 1 124 ? 13.773 -10.062 -11.82 1 98.94 124 HIS B O 1
ATOM 2599 N N . ALA B 1 125 ? 12.445 -10.914 -10.234 1 98.88 125 ALA B N 1
ATOM 2600 C CA . ALA B 1 125 ? 12.266 -9.656 -9.516 1 98.88 125 ALA B CA 1
ATOM 2601 C C . ALA B 1 125 ? 13.594 -9.117 -9 1 98.88 125 ALA B C 1
ATOM 2603 O O . ALA B 1 125 ? 13.914 -7.945 -9.195 1 98.88 125 ALA B O 1
ATOM 2604 N N . TYR B 1 126 ? 14.414 -10 -8.406 1 98.81 126 TYR B N 1
ATOM 2605 C CA . TYR B 1 126 ? 15.625 -9.523 -7.738 1 98.81 126 TYR B CA 1
ATOM 2606 C C . TYR B 1 126 ? 16.797 -9.438 -8.719 1 98.81 126 TYR B C 1
ATOM 2608 O O . TYR B 1 126 ? 17.547 -8.469 -8.703 1 98.81 126 TYR B O 1
ATOM 2616 N N . GLU B 1 127 ? 16.906 -10.367 -9.602 1 98.62 127 GLU B N 1
ATOM 2617 C CA . GLU B 1 127 ? 18.141 -10.469 -10.383 1 98.62 127 GLU B CA 1
ATOM 2618 C C . GLU B 1 127 ? 18 -9.781 -11.734 1 98.62 127 GLU B C 1
ATOM 2620 O O . GLU B 1 127 ? 18.969 -9.273 -12.289 1 98.62 127 GLU B O 1
ATOM 2625 N N . GLU B 1 128 ? 16.828 -9.734 -12.297 1 98.56 128 GLU B N 1
ATOM 2626 C CA . GLU B 1 128 ? 16.656 -9.133 -13.617 1 98.56 128 GLU B CA 1
ATOM 2627 C C . GLU B 1 128 ? 16.062 -7.73 -13.508 1 98.56 128 GLU B C 1
ATOM 2629 O O . GLU B 1 128 ? 16.547 -6.793 -14.148 1 98.56 128 GLU B O 1
ATOM 2634 N N . LEU B 1 129 ? 15.023 -7.566 -12.695 1 98.75 129 LEU B N 1
ATOM 2635 C CA . LEU B 1 129 ? 14.359 -6.27 -12.602 1 98.75 129 LEU B CA 1
ATOM 2636 C C . LEU B 1 129 ? 15.102 -5.344 -11.648 1 98.75 129 LEU B C 1
ATOM 2638 O O . LEU B 1 129 ? 14.953 -4.121 -11.727 1 98.75 129 LEU B O 1
ATOM 2642 N N . GLY B 1 130 ? 15.773 -5.934 -10.695 1 98.62 130 GLY B N 1
ATOM 2643 C CA . GLY B 1 130 ? 16.547 -5.121 -9.758 1 98.62 130 GLY B CA 1
ATOM 2644 C C . GLY B 1 130 ? 15.727 -4.633 -8.578 1 98.62 130 GLY B C 1
ATOM 2645 O O . GLY B 1 130 ? 16.047 -3.605 -7.98 1 98.62 130 GLY B O 1
ATOM 2646 N N . MET B 1 131 ? 14.742 -5.328 -8.195 1 98.81 131 MET B N 1
ATOM 2647 C CA . MET B 1 131 ? 13.93 -4.961 -7.043 1 98.81 131 MET B CA 1
ATOM 2648 C C . MET B 1 131 ? 14.711 -5.129 -5.742 1 98.81 131 MET B C 1
ATOM 2650 O O . MET B 1 131 ? 15.602 -5.98 -5.656 1 98.81 131 MET B O 1
ATOM 2654 N N . GLY B 1 132 ? 14.367 -4.297 -4.738 1 98.75 132 GLY B N 1
ATOM 2655 C CA . GLY B 1 132 ? 14.953 -4.395 -3.416 1 98.75 132 GLY B CA 1
ATOM 2656 C C . GLY B 1 132 ? 14.055 -5.078 -2.406 1 98.75 132 GLY B C 1
ATOM 2657 O O . GLY B 1 132 ? 14.508 -5.5 -1.343 1 98.75 132 GLY B O 1
ATOM 2658 N N . ARG B 1 133 ? 12.828 -5.148 -2.754 1 98.62 133 ARG B N 1
ATOM 2659 C CA . ARG B 1 133 ? 11.797 -5.637 -1.842 1 98.62 133 ARG B CA 1
ATOM 2660 C C . ARG B 1 133 ? 10.664 -6.309 -2.607 1 98.62 133 ARG B C 1
ATOM 2662 O O . ARG B 1 133 ? 10.148 -5.754 -3.58 1 98.62 133 ARG B O 1
ATOM 2669 N N . VAL B 1 134 ? 10.344 -7.531 -2.254 1 98.94 134 VAL B N 1
ATOM 2670 C CA . VAL B 1 134 ? 9.125 -8.211 -2.686 1 98.94 134 VAL B CA 1
ATOM 2671 C C . VAL B 1 134 ? 8.203 -8.43 -1.488 1 98.94 134 VAL B C 1
ATOM 2673 O O . VAL B 1 134 ? 8.664 -8.773 -0.397 1 98.94 134 VAL B O 1
ATOM 2676 N N . TYR B 1 135 ? 6.926 -8.203 -1.72 1 98.94 135 TYR B N 1
ATOM 2677 C CA . TYR B 1 135 ? 6.02 -8.359 -0.586 1 98.94 135 TYR B CA 1
ATOM 2678 C C . TYR B 1 135 ? 4.75 -9.094 -1 1 98.94 135 TYR B C 1
ATOM 2680 O O . TYR B 1 135 ? 4.527 -9.336 -2.188 1 98.94 135 TYR B O 1
ATOM 2688 N N . TRP B 1 136 ? 4.051 -9.586 -0.009 1 98.88 136 TRP B N 1
ATOM 2689 C CA . TRP B 1 136 ? 2.803 -10.336 -0.139 1 98.88 136 TRP B CA 1
ATOM 2690 C C . TRP B 1 136 ? 1.744 -9.805 0.819 1 98.88 136 TRP B C 1
ATOM 2692 O O . TRP B 1 136 ? 2.061 -9.391 1.938 1 98.88 136 TRP B O 1
ATOM 2702 N N . LYS B 1 137 ? 0.543 -9.82 0.409 1 98.75 137 LYS B N 1
ATOM 2703 C CA . LYS B 1 137 ? -0.62 -9.609 1.267 1 98.75 137 LYS B CA 1
ATOM 2704 C C . LYS B 1 137 ? -1.597 -10.773 1.168 1 98.75 137 LYS B C 1
ATOM 2706 O O . LYS B 1 137 ? -1.993 -11.172 0.069 1 98.75 137 LYS B O 1
ATOM 2711 N N . ILE B 1 138 ? -1.902 -11.297 2.287 1 98.75 138 ILE B N 1
ATOM 2712 C CA . ILE B 1 138 ? -2.695 -12.516 2.322 1 98.75 138 ILE B CA 1
ATOM 2713 C C . ILE B 1 138 ? -3.861 -12.352 3.295 1 98.75 138 ILE B C 1
ATOM 2715 O O . ILE B 1 138 ? -3.713 -11.727 4.348 1 98.75 138 ILE B O 1
ATOM 2719 N N . ASP B 1 139 ? -4.996 -12.945 2.936 1 98.44 139 ASP B N 1
ATOM 2720 C CA . ASP B 1 139 ? -6.125 -12.961 3.857 1 98.44 139 ASP B CA 1
ATOM 2721 C C . ASP B 1 139 ? -5.719 -13.539 5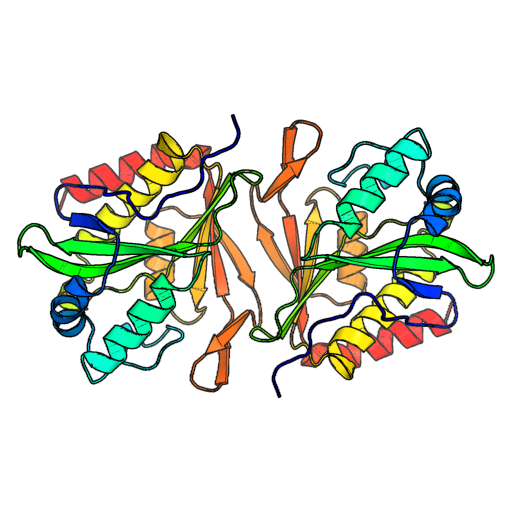.211 1 98.44 139 ASP B C 1
ATOM 2723 O O . ASP B 1 139 ? -5.105 -14.609 5.281 1 98.44 139 ASP B O 1
ATOM 2727 N N . HIS B 1 140 ? -6.18 -12.797 6.25 1 98.56 140 HIS B N 1
ATOM 2728 C CA . HIS B 1 140 ? -5.789 -13.234 7.586 1 98.56 140 HIS B CA 1
ATOM 2729 C C . HIS B 1 140 ? -6.375 -14.602 7.914 1 98.56 140 HIS B C 1
ATOM 2731 O O . HIS B 1 140 ? -5.891 -15.289 8.812 1 98.56 140 HIS B O 1
ATOM 2737 N N . LEU B 1 141 ? -7.359 -15.047 7.191 1 98.06 141 LEU B N 1
ATOM 2738 C CA . LEU B 1 141 ? -7.984 -16.344 7.441 1 98.06 141 LEU B CA 1
ATOM 2739 C C . LEU B 1 141 ? -7.363 -17.422 6.57 1 98.06 141 LEU B C 1
ATOM 2741 O O . LEU B 1 141 ? -7.621 -18.609 6.77 1 98.06 141 LEU B O 1
ATOM 2745 N N . ASN B 1 142 ? -6.574 -17.109 5.547 1 97.75 142 ASN B N 1
ATOM 2746 C CA . ASN B 1 142 ? -5.953 -18.062 4.641 1 97.75 142 ASN B CA 1
ATOM 2747 C C . ASN B 1 142 ? -4.637 -18.594 5.203 1 97.75 142 ASN B C 1
ATOM 2749 O O . ASN B 1 142 ? -3.562 -18.266 4.695 1 97.75 142 ASN B O 1
ATOM 2753 N N . GLU B 1 143 ? -4.719 -19.484 6.105 1 97.44 143 GLU B N 1
ATOM 2754 C CA . GLU B 1 143 ? -3.559 -20 6.832 1 97.44 143 GLU B CA 1
ATOM 2755 C C . GLU B 1 143 ? -2.631 -20.781 5.902 1 97.44 143 GLU B C 1
ATOM 2757 O O . GLU B 1 143 ? -1.409 -20.75 6.074 1 97.44 143 GLU B O 1
ATOM 2762 N N . ARG B 1 144 ? -3.225 -21.422 5.012 1 95.56 144 ARG B N 1
ATOM 2763 C CA . ARG B 1 144 ? -2.43 -22.203 4.07 1 95.56 144 ARG B CA 1
ATOM 2764 C C . ARG B 1 144 ? -1.489 -21.312 3.27 1 95.56 144 ARG B C 1
ATOM 2766 O O . ARG B 1 144 ? -0.298 -21.609 3.15 1 95.56 144 ARG B O 1
ATOM 2773 N N . SER B 1 145 ? -2.027 -20.25 2.707 1 97.31 145 SER B N 1
ATOM 2774 C CA . SER B 1 145 ? -1.21 -19.328 1.932 1 97.31 145 SER B CA 1
ATOM 2775 C C . SER B 1 145 ? -0.168 -18.641 2.809 1 97.31 145 SER B C 1
ATOM 2777 O O . SER B 1 145 ? 0.974 -18.438 2.389 1 97.31 145 SER B O 1
ATOM 2779 N N . GLN B 1 146 ? -0.538 -18.266 4.004 1 98.38 146 GLN B N 1
ATOM 2780 C CA . GLN B 1 146 ? 0.42 -17.672 4.93 1 98.38 146 GLN B CA 1
ATOM 2781 C C . GLN B 1 146 ? 1.583 -18.625 5.199 1 98.38 146 GLN B C 1
ATOM 2783 O O . GLN B 1 146 ? 2.746 -18.219 5.168 1 98.38 146 GLN B O 1
ATOM 2788 N N . ALA B 1 147 ? 1.256 -19.859 5.434 1 97.62 147 ALA B N 1
ATOM 2789 C CA . ALA B 1 147 ? 2.283 -20.859 5.695 1 97.62 147 ALA B CA 1
ATOM 2790 C C . ALA B 1 147 ? 3.217 -21.016 4.5 1 97.62 147 ALA B C 1
ATOM 2792 O O . ALA B 1 147 ? 4.43 -21.172 4.668 1 97.62 147 ALA B O 1
ATOM 2793 N N . ALA B 1 148 ? 2.668 -21.016 3.305 1 97 148 ALA B N 1
ATOM 2794 C CA . ALA B 1 148 ? 3.465 -21.141 2.09 1 97 148 ALA B CA 1
ATOM 2795 C C . ALA B 1 148 ? 4.473 -20.016 1.963 1 97 148 ALA B C 1
ATOM 2797 O O . ALA B 1 148 ? 5.641 -20.234 1.639 1 97 148 ALA B O 1
ATOM 2798 N N . VAL B 1 149 ? 4.043 -18.797 2.252 1 98 149 VAL B N 1
ATOM 2799 C CA . VAL B 1 149 ? 4.91 -17.641 2.125 1 98 149 VAL B CA 1
ATOM 2800 C C . VAL B 1 149 ? 5.957 -17.641 3.236 1 98 149 VAL B C 1
ATOM 2802 O O . VAL B 1 149 ? 7.121 -17.312 3.006 1 98 149 VAL B O 1
ATOM 2805 N N . ARG B 1 150 ? 5.59 -18.078 4.406 1 97.44 150 ARG B N 1
ATOM 2806 C CA . ARG B 1 150 ? 6.559 -18.234 5.488 1 97.44 150 ARG B CA 1
ATOM 2807 C C . ARG B 1 150 ? 7.617 -19.281 5.133 1 97.44 150 ARG B C 1
ATOM 2809 O O . ARG B 1 150 ? 8.805 -19.078 5.398 1 97.44 150 ARG B O 1
ATOM 2816 N N . ARG B 1 151 ? 7.16 -20.328 4.52 1 95.81 151 ARG B N 1
ATOM 2817 C CA . ARG B 1 151 ? 8.078 -21.391 4.125 1 95.81 151 ARG B CA 1
ATOM 2818 C C . ARG B 1 151 ? 9.07 -20.906 3.078 1 95.81 151 ARG B C 1
ATOM 2820 O O . ARG B 1 151 ? 10.195 -21.406 2.99 1 95.81 151 ARG B O 1
ATOM 2827 N N . LEU B 1 152 ? 8.656 -19.953 2.307 1 95.69 152 LEU B N 1
ATOM 2828 C CA . LEU B 1 152 ? 9.562 -19.344 1.342 1 95.69 152 LEU B CA 1
ATOM 2829 C C . LEU B 1 152 ? 10.703 -18.625 2.051 1 95.69 152 LEU B C 1
ATOM 2831 O O . LEU B 1 152 ? 11.766 -18.406 1.465 1 95.69 152 LEU B O 1
ATOM 2835 N N . GLY B 1 153 ? 10.445 -18.156 3.258 1 96.88 153 GLY B N 1
ATOM 2836 C CA . GLY B 1 153 ? 11.43 -17.375 3.99 1 96.88 153 GLY B CA 1
ATOM 2837 C C . GLY B 1 153 ? 11.039 -15.914 4.121 1 96.88 153 GLY B C 1
ATOM 2838 O O . GLY B 1 153 ? 11.867 -15.086 4.504 1 96.88 153 GLY B O 1
ATOM 2839 N N . ALA B 1 154 ? 9.844 -15.594 3.773 1 98.56 154 ALA B N 1
ATOM 2840 C CA . ALA B 1 154 ? 9.391 -14.203 3.896 1 98.56 154 ALA B CA 1
ATOM 2841 C C . ALA B 1 154 ? 9.172 -13.828 5.359 1 98.56 154 ALA B C 1
ATOM 2843 O O . ALA B 1 154 ? 8.82 -14.68 6.18 1 98.56 154 ALA B O 1
ATOM 2844 N N . VAL B 1 155 ? 9.375 -12.609 5.676 1 98.69 155 VAL B N 1
ATOM 2845 C CA . VAL B 1 155 ? 9.266 -12.094 7.035 1 98.69 155 VAL B CA 1
ATOM 2846 C C . VAL B 1 155 ? 7.918 -11.406 7.227 1 98.69 155 VAL B C 1
ATOM 2848 O O . VAL B 1 155 ? 7.5 -10.602 6.391 1 98.69 155 VAL B O 1
ATOM 2851 N N . HIS B 1 156 ? 7.262 -11.742 8.305 1 98.81 156 HIS B N 1
ATOM 2852 C CA . HIS B 1 156 ? 6.004 -11.094 8.656 1 98.81 156 HIS B CA 1
ATOM 2853 C C . HIS B 1 156 ? 6.227 -9.633 9.031 1 98.81 156 HIS B C 1
ATOM 2855 O O . HIS B 1 156 ? 7.043 -9.328 9.906 1 98.81 156 HIS B O 1
ATOM 2861 N N . GLU B 1 157 ? 5.5 -8.727 8.352 1 98.88 157 GLU B N 1
ATOM 2862 C CA . GLU B 1 157 ? 5.676 -7.305 8.625 1 98.88 157 GLU B CA 1
ATOM 2863 C C . GLU B 1 157 ? 4.535 -6.762 9.477 1 98.88 157 GLU B C 1
ATOM 2865 O O . GLU B 1 157 ? 4.688 -5.742 10.156 1 98.88 157 GLU B O 1
ATOM 2870 N N . GLY B 1 158 ? 3.412 -7.344 9.398 1 98.81 158 GLY B N 1
ATOM 2871 C CA . GLY B 1 158 ? 2.244 -6.898 10.141 1 98.81 158 GLY B CA 1
ATOM 2872 C C . GLY B 1 158 ? 0.936 -7.238 9.453 1 98.81 158 GLY B C 1
ATOM 2873 O O . GLY B 1 158 ? 0.917 -7.992 8.477 1 98.81 158 GLY B O 1
ATOM 2874 N N . THR B 1 159 ? -0.161 -6.805 10.062 1 98.88 159 THR B N 1
ATOM 2875 C CA . THR B 1 159 ? -1.502 -7.066 9.555 1 98.88 159 THR B CA 1
ATOM 2876 C C . THR B 1 159 ? -2.262 -5.762 9.336 1 98.88 159 THR B C 1
ATOM 2878 O O . THR B 1 159 ? -2.414 -4.961 10.266 1 98.88 159 THR B O 1
ATOM 2881 N N . LEU B 1 160 ? -2.654 -5.496 8.109 1 98.88 160 LEU B N 1
ATOM 2882 C CA . LEU B 1 160 ? -3.455 -4.336 7.742 1 98.88 160 LEU B CA 1
ATOM 2883 C C . LEU B 1 160 ? -4.926 -4.562 8.07 1 98.88 160 LEU B C 1
ATOM 2885 O O . LEU B 1 160 ? -5.574 -5.43 7.477 1 98.88 160 LEU B O 1
ATOM 2889 N N . ARG B 1 161 ? -5.48 -3.814 8.953 1 98.81 161 ARG B N 1
ATOM 2890 C CA . ARG B 1 161 ? -6.852 -3.996 9.422 1 98.81 161 ARG B CA 1
ATOM 2891 C C . ARG B 1 161 ? -7.852 -3.451 8.406 1 98.81 161 ARG B C 1
ATOM 2893 O O . ARG B 1 161 ? -7.621 -2.404 7.797 1 98.81 161 ARG B O 1
ATOM 2900 N N . ARG B 1 162 ? -8.984 -4.25 8.172 1 98.56 162 ARG B N 1
ATOM 2901 C CA . ARG B 1 162 ? -10.086 -3.852 7.301 1 98.56 162 ARG B CA 1
ATOM 2902 C C . ARG B 1 162 ? -9.57 -3.408 5.934 1 98.56 162 ARG B C 1
ATOM 2904 O O . ARG B 1 162 ? -9.969 -2.359 5.422 1 98.56 162 ARG B O 1
ATOM 2911 N N . HIS B 1 163 ? -8.742 -4.195 5.344 1 98.56 163 HIS B N 1
ATOM 2912 C CA . HIS B 1 163 ? -7.902 -3.781 4.227 1 98.56 163 HIS B CA 1
ATOM 2913 C C . HIS B 1 163 ? -8.641 -3.928 2.898 1 98.56 163 HIS B C 1
ATOM 2915 O O . HIS B 1 163 ? -8.523 -3.072 2.02 1 98.56 163 HIS B O 1
ATOM 2921 N N . ARG B 1 164 ? -9.398 -4.934 2.727 1 98.12 164 ARG B N 1
ATOM 2922 C CA . ARG B 1 164 ? -10.094 -5.203 1.472 1 98.12 164 ARG B CA 1
ATOM 2923 C C . ARG B 1 164 ? -11.469 -5.82 1.727 1 98.12 164 ARG B C 1
ATOM 2925 O O . ARG B 1 164 ? -11.633 -6.617 2.652 1 98.12 164 ARG B O 1
ATOM 2932 N N . GLN B 1 165 ? -12.367 -5.566 0.842 1 96.62 165 GLN B N 1
ATOM 2933 C CA . GLN B 1 165 ? -13.703 -6.133 0.984 1 96.62 165 GLN B CA 1
ATOM 2934 C C . GLN B 1 165 ? -13.828 -7.445 0.214 1 96.62 165 GLN B C 1
ATOM 2936 O O . GLN B 1 165 ? -13.422 -7.531 -0.948 1 96.62 165 GLN B O 1
ATOM 2941 N N . ARG B 1 166 ? -14.391 -8.438 0.871 1 95.25 166 ARG B N 1
ATOM 2942 C CA . ARG B 1 166 ? -14.688 -9.727 0.246 1 95.25 166 ARG B CA 1
ATOM 2943 C C . ARG B 1 166 ? -15.969 -9.656 -0.571 1 95.25 166 ARG B C 1
ATOM 2945 O O . ARG B 1 166 ? -16.766 -8.719 -0.422 1 95.25 166 ARG B O 1
ATOM 2952 N N . PRO B 1 167 ? -16.109 -10.664 -1.434 1 92.25 167 PRO B N 1
ATOM 2953 C CA . PRO B 1 167 ? -17.344 -10.688 -2.23 1 92.25 167 PRO B CA 1
ATOM 2954 C C . PRO B 1 167 ? -18.609 -10.727 -1.371 1 92.25 167 PRO B C 1
ATOM 2956 O O . PRO B 1 167 ? -19.656 -10.203 -1.772 1 92.25 167 PRO B O 1
ATOM 2959 N N . ASP B 1 168 ? -18.516 -11.289 -0.172 1 93.75 168 ASP B N 1
ATOM 2960 C CA . ASP B 1 168 ? -19.703 -11.414 0.68 1 93.75 168 ASP B CA 1
ATOM 2961 C C . ASP B 1 168 ? -19.922 -10.148 1.497 1 93.75 168 ASP B C 1
ATOM 2963 O O . ASP B 1 168 ? -20.812 -10.102 2.355 1 93.75 168 ASP B O 1
ATOM 2967 N N . GLY B 1 169 ? -19.141 -9.156 1.314 1 94.5 169 GLY B N 1
ATOM 2968 C CA . GLY B 1 169 ? -19.328 -7.871 1.965 1 94.5 169 GLY B CA 1
ATOM 2969 C C . GLY B 1 169 ? -18.484 -7.703 3.213 1 94.5 169 GLY B C 1
ATOM 2970 O O . GLY B 1 169 ? -18.328 -6.594 3.723 1 94.5 169 GLY B O 1
ATOM 2971 N N . SER B 1 170 ? -17.969 -8.859 3.717 1 96.12 170 SER B N 1
ATOM 2972 C CA . SER B 1 170 ? -17.109 -8.75 4.891 1 96.12 170 SER B CA 1
ATOM 2973 C C . SER B 1 170 ? -15.75 -8.141 4.535 1 96.12 170 SER B C 1
ATOM 2975 O O . SER B 1 170 ? -15.375 -8.102 3.363 1 96.12 170 SER B O 1
ATOM 2977 N N . TRP B 1 171 ? -15.117 -7.578 5.516 1 96.94 171 TRP B N 1
ATOM 2978 C CA . TRP B 1 171 ? -13.82 -6.934 5.309 1 96.94 171 TRP B CA 1
ATOM 2979 C C . TRP B 1 171 ? -12.688 -7.816 5.809 1 96.94 171 TRP B C 1
ATOM 2981 O O . TRP B 1 171 ? -12.742 -8.336 6.922 1 96.94 171 TRP B O 1
ATOM 2991 N N . ARG B 1 172 ? -11.773 -7.938 4.945 1 97.31 172 ARG B N 1
ATOM 2992 C CA . ARG B 1 172 ? -10.617 -8.75 5.289 1 97.31 172 ARG B CA 1
ATOM 2993 C C . ARG B 1 172 ? -9.516 -7.898 5.91 1 97.31 172 ARG B C 1
ATOM 2995 O O . ARG B 1 172 ? -9.273 -6.77 5.477 1 97.31 172 ARG B O 1
ATOM 3002 N N . ASP B 1 173 ? -8.859 -8.469 6.984 1 98.69 173 ASP B N 1
ATOM 3003 C CA . ASP B 1 173 ? -7.496 -8.062 7.305 1 98.69 173 ASP B CA 1
ATOM 3004 C C . ASP B 1 173 ? -6.488 -8.742 6.387 1 98.69 173 ASP B C 1
ATOM 3006 O O . ASP B 1 173 ? -6.684 -9.891 5.98 1 98.69 173 ASP B O 1
ATOM 3010 N N . SER B 1 174 ? -5.453 -8.008 6.004 1 98.81 174 SER B N 1
ATOM 3011 C CA . SER B 1 174 ? -4.422 -8.578 5.145 1 98.81 174 SER B CA 1
ATOM 3012 C C . SER B 1 174 ? -3.102 -8.734 5.898 1 98.81 174 SER B C 1
ATOM 3014 O O . SER B 1 174 ? -2.535 -7.754 6.379 1 98.81 174 SER B O 1
ATOM 3016 N N . VAL B 1 175 ? -2.643 -9.953 6.012 1 98.94 175 VAL B N 1
ATOM 3017 C CA . VAL B 1 175 ? -1.327 -10.234 6.578 1 98.94 175 VAL B CA 1
ATOM 3018 C C . VAL B 1 175 ? -0.244 -9.938 5.547 1 98.94 175 VAL B C 1
ATOM 3020 O O . VAL B 1 175 ? -0.306 -10.422 4.414 1 98.94 175 VAL B O 1
ATOM 3023 N N . GLN B 1 176 ? 0.681 -9.148 5.984 1 98.88 176 GLN B N 1
ATOM 3024 C CA . GLN B 1 176 ? 1.706 -8.727 5.035 1 98.88 176 GLN B CA 1
ATOM 3025 C C . GLN B 1 176 ? 3.059 -9.344 5.375 1 98.88 176 GLN B C 1
ATOM 3027 O O . GLN B 1 176 ? 3.445 -9.398 6.547 1 98.88 176 GLN B O 1
ATOM 3032 N N . PHE B 1 177 ? 3.75 -9.852 4.359 1 98.94 177 PHE B N 1
ATOM 3033 C CA . PHE B 1 177 ? 5.109 -10.375 4.414 1 98.94 177 PHE B CA 1
ATOM 3034 C C . PHE B 1 177 ? 6.004 -9.656 3.414 1 98.94 177 PHE B C 1
ATOM 3036 O O . PHE B 1 177 ? 5.52 -9.055 2.451 1 98.94 177 PHE B O 1
ATOM 3043 N N . SER B 1 178 ? 7.281 -9.719 3.686 1 98.94 178 SER B N 1
ATOM 3044 C CA . SER B 1 178 ? 8.219 -9.234 2.674 1 98.94 178 SER B CA 1
ATOM 3045 C C . SER B 1 178 ? 9.492 -10.062 2.656 1 98.94 178 SER B C 1
ATOM 3047 O O . SER B 1 178 ? 9.734 -10.867 3.564 1 98.94 178 SER B O 1
ATOM 3049 N N . MET B 1 179 ? 10.203 -9.969 1.639 1 98.94 179 MET B N 1
ATOM 3050 C CA . MET B 1 179 ? 11.547 -10.492 1.433 1 98.94 179 MET B CA 1
ATOM 3051 C C . MET B 1 179 ? 12.445 -9.438 0.785 1 98.94 179 MET B C 1
ATOM 3053 O O . MET B 1 179 ? 12.07 -8.828 -0.219 1 98.94 179 MET B O 1
ATOM 3057 N N . LEU B 1 180 ? 13.609 -9.219 1.421 1 98.88 180 LEU B N 1
ATOM 3058 C CA . LEU B 1 180 ? 14.531 -8.203 0.913 1 98.88 180 LEU B CA 1
ATOM 3059 C C . LEU B 1 180 ? 15.609 -8.836 0.042 1 98.88 180 LEU B C 1
ATOM 3061 O O . LEU B 1 180 ? 15.922 -10.016 0.199 1 98.88 180 LEU B O 1
ATOM 3065 N N . ARG B 1 181 ? 16.109 -8 -0.814 1 98.38 181 ARG B N 1
ATOM 3066 C CA . ARG B 1 181 ? 17.125 -8.438 -1.77 1 98.38 181 ARG B CA 1
ATOM 3067 C C . ARG B 1 181 ? 18.266 -9.148 -1.064 1 98.38 181 ARG B C 1
ATOM 3069 O O . ARG B 1 181 ? 18.797 -10.141 -1.573 1 98.38 181 ARG B O 1
ATOM 3076 N N . GLU B 1 182 ? 18.688 -8.688 0.111 1 98.5 182 GLU B N 1
ATOM 3077 C CA . GLU B 1 182 ? 19.812 -9.266 0.838 1 98.5 182 GLU B CA 1
ATOM 3078 C C . GLU B 1 182 ? 19.484 -10.656 1.37 1 98.5 182 GLU B C 1
ATOM 3080 O O . GLU B 1 182 ? 20.375 -11.438 1.686 1 98.5 182 GLU B O 1
ATOM 3085 N N . GLU B 1 183 ? 18.234 -10.953 1.486 1 98.75 183 GLU B N 1
ATOM 3086 C CA . GLU B 1 183 ? 17.781 -12.234 2.004 1 98.75 183 GLU B CA 1
ATOM 3087 C C . GLU B 1 183 ? 17.656 -13.266 0.886 1 98.75 183 GLU B C 1
ATOM 3089 O O . GLU B 1 183 ? 17.641 -14.469 1.143 1 98.75 183 GLU B O 1
ATOM 3094 N N . TRP B 1 184 ? 17.594 -12.852 -0.341 1 98.62 184 TRP B N 1
ATOM 3095 C CA . TRP B 1 184 ? 17.219 -13.648 -1.504 1 98.62 184 TRP B CA 1
ATOM 3096 C C . TRP B 1 184 ? 18.25 -14.742 -1.761 1 98.62 184 TRP B C 1
ATOM 3098 O O . TRP B 1 184 ? 17.891 -15.906 -1.972 1 98.62 184 TRP B O 1
ATOM 3108 N N . PRO B 1 185 ? 19.562 -14.492 -1.626 1 98.44 185 PRO B N 1
ATOM 3109 C CA . PRO B 1 185 ? 20.516 -15.547 -1.976 1 98.44 185 PRO B CA 1
ATOM 3110 C C . PRO B 1 185 ? 20.328 -16.812 -1.129 1 98.44 185 PRO B C 1
ATOM 3112 O O . PRO B 1 185 ? 20.344 -17.922 -1.66 1 98.44 185 PRO B O 1
ATOM 3115 N N . SER B 1 186 ? 20.109 -16.641 0.134 1 98.38 186 SER B N 1
ATOM 3116 C CA . SER B 1 186 ? 19.922 -17.797 1.003 1 98.38 186 SER B CA 1
ATOM 3117 C C . SER B 1 186 ? 18.594 -18.484 0.712 1 98.38 186 SER B C 1
ATOM 3119 O O . SER B 1 186 ? 18.5 -19.719 0.728 1 98.38 186 SER B O 1
ATOM 3121 N N . VAL B 1 187 ? 17.578 -17.75 0.475 1 98.5 187 VAL B N 1
ATOM 3122 C CA . VAL B 1 187 ? 16.266 -18.297 0.149 1 98.5 187 VAL B CA 1
ATOM 3123 C C . VAL B 1 187 ? 16.328 -19.047 -1.176 1 98.5 187 VAL B C 1
ATOM 3125 O O . VAL B 1 187 ? 15.797 -20.156 -1.296 1 98.5 187 VAL B O 1
ATOM 3128 N N . ARG B 1 188 ? 16.969 -18.422 -2.16 1 98.44 188 ARG B N 1
ATOM 3129 C CA . ARG B 1 188 ? 17.125 -19.047 -3.465 1 98.44 188 ARG B CA 1
ATOM 3130 C C . ARG B 1 188 ? 17.75 -20.438 -3.334 1 98.44 188 ARG B C 1
ATOM 3132 O O . ARG B 1 188 ? 17.266 -21.406 -3.918 1 98.44 188 ARG B O 1
ATOM 3139 N N . GLU B 1 189 ? 18.797 -20.5 -2.557 1 98.19 189 GLU B N 1
ATOM 3140 C CA . GLU B 1 189 ? 19.5 -21.766 -2.354 1 98.19 189 GLU B CA 1
ATOM 3141 C C . GLU B 1 189 ? 18.562 -22.812 -1.741 1 98.19 189 GLU B C 1
ATOM 3143 O O . GLU B 1 189 ? 18.562 -23.969 -2.17 1 98.19 189 GLU B O 1
ATOM 3148 N N . ARG B 1 190 ? 17.875 -22.422 -0.777 1 97.44 190 ARG B N 1
ATOM 3149 C CA . ARG B 1 190 ? 16.953 -23.344 -0.102 1 97.44 190 ARG B CA 1
ATOM 3150 C C . ARG B 1 190 ? 15.859 -23.812 -1.053 1 97.44 190 ARG B C 1
ATOM 3152 O O . ARG B 1 190 ? 15.492 -25 -1.037 1 97.44 190 ARG B O 1
ATOM 3159 N N . LEU B 1 191 ? 15.328 -22.922 -1.889 1 97.25 191 LEU B N 1
ATOM 3160 C CA . LEU B 1 191 ? 14.273 -23.281 -2.83 1 97.25 191 LEU B CA 1
ATOM 3161 C C . LEU B 1 191 ? 14.797 -24.266 -3.883 1 97.25 191 LEU B C 1
ATOM 3163 O O . LEU B 1 191 ? 14.117 -25.219 -4.234 1 97.25 191 LEU B O 1
ATOM 3167 N N . VAL B 1 192 ? 15.977 -23.984 -4.379 1 97.62 192 VAL B N 1
ATOM 3168 C CA . VAL B 1 192 ? 16.578 -24.859 -5.379 1 97.62 192 VAL B CA 1
ATOM 3169 C C . VAL B 1 192 ? 16.797 -26.25 -4.781 1 97.62 192 VAL B C 1
ATOM 3171 O O . VAL B 1 192 ? 16.484 -27.266 -5.418 1 97.62 192 VAL B O 1
ATOM 3174 N N . ARG B 1 193 ? 17.266 -26.266 -3.559 1 96.75 193 ARG B N 1
ATOM 3175 C CA . ARG B 1 193 ? 17.5 -27.547 -2.891 1 96.75 193 ARG B CA 1
ATOM 3176 C C . ARG B 1 193 ? 16.188 -28.297 -2.689 1 96.75 193 ARG B C 1
ATOM 3178 O O . ARG B 1 193 ? 16.141 -29.516 -2.863 1 96.75 193 ARG B O 1
ATOM 3185 N N . ARG B 1 194 ? 15.203 -27.625 -2.295 1 94.88 194 ARG B N 1
ATOM 3186 C CA . ARG B 1 194 ? 13.891 -28.234 -2.096 1 94.88 194 ARG B CA 1
ATOM 3187 C C . ARG B 1 194 ? 13.367 -28.844 -3.391 1 94.88 194 ARG B C 1
ATOM 3189 O O . ARG B 1 194 ? 12.828 -29.953 -3.385 1 94.88 194 ARG B O 1
ATOM 3196 N N . LEU B 1 195 ? 13.5 -28.156 -4.5 1 95.06 195 LEU B N 1
ATOM 3197 C CA . LEU B 1 195 ? 13.016 -28.609 -5.801 1 95.06 195 LEU B CA 1
ATOM 3198 C C . LEU B 1 195 ? 13.836 -29.812 -6.293 1 95.06 195 LEU B C 1
ATOM 3200 O O . LEU B 1 195 ? 13.305 -30.688 -6.988 1 95.06 195 LEU B O 1
ATOM 3204 N N . ASP B 1 196 ? 15.109 -29.812 -5.848 1 93.75 196 ASP B N 1
ATOM 3205 C CA . ASP B 1 196 ? 15.984 -30.906 -6.246 1 93.75 196 ASP B CA 1
ATOM 3206 C C . ASP B 1 196 ? 15.633 -32.188 -5.492 1 93.75 196 ASP B C 1
ATOM 3208 O O . ASP B 1 196 ? 15.82 -33.281 -6.008 1 93.75 196 ASP B O 1
ATOM 3212 N N . ARG B 1 197 ? 15.203 -32.031 -4.223 1 89.12 197 ARG B N 1
ATOM 3213 C CA . ARG B 1 197 ? 14.883 -33.188 -3.387 1 89.12 197 ARG B CA 1
ATOM 3214 C C . ARG B 1 197 ? 13.523 -33.781 -3.764 1 89.12 197 ARG B C 1
ATOM 3216 O O . ARG B 1 197 ? 13.25 -34.938 -3.484 1 89.12 197 ARG B O 1
ATOM 3223 N N . GLY B 1 198 ? 12.695 -33.219 -4.488 1 76.88 198 GLY B N 1
ATOM 3224 C CA . GLY B 1 198 ? 11.367 -33.688 -4.855 1 76.88 198 GLY B CA 1
ATOM 3225 C C . GLY B 1 198 ? 10.344 -33.531 -3.748 1 76.88 198 GLY B C 1
ATOM 3226 O O . GLY B 1 198 ? 9.203 -33.969 -3.885 1 76.88 198 GLY B O 1
#

Secondary structure (DSSP, 8-state):
-PPPPP-TT--EE-SSEEEEE--GGGHHHHHHHHTT-HHHHTTSSSPPP-SHHHHHHHHHHHHH-TTEEEEEEEETTTTEEEEEEEEEEEETTTTEEEEEEEEE-GGGTTSHHHHHHHHHHHHIIIIIS--SEEEEEEETT-HHHHHHHHHHTPEEEEEEEEEEE-TTSPEEEEEEEEEEGGGHHHHHHHHHHHHHH-/-PPPPP-TT--EE-SSEEEEE--GGGHHHHHHHHTT-HHHHTTSSSPPP-SHHHHHHHHHHHHH-TTEEEEEEEETTTTEEEEEEEEEEEETTTTEEEEEEEEE-GGGTTSHHHHHHHHHHHHIIIIIS--SEEEEEEETT-HHHHHHHHHHTPEEEEEEEEEEE-TTSPEEEEEEEEEEGGGHHHHHHHHHHHHHH-

InterPro domains:
  IPR000182 GNAT domain [PF13302] (17-154)
  IPR016181 Acyl-CoA N-acyltransferase [SSF55729] (9-181)

pLDDT: mean 97.44, std 3.35, range [62.66, 98.94]

Radius of gyration: 23.31 Å; Cα contacts (8 Å, |Δi|>4): 794; chains: 2; bounding box: 43×68×52 Å

Organism: Streptomyces mobaraensis (NCBI:txid35621)

Nearest PDB structures (foldseek):
  2z0z-assembly1_A-2  TM=9.573E-01  e=8.544E-23  Thermus thermophilus HB8
  3tcv-assembly1_A  TM=9.455E-01  e=2.952E-19  Brucella abortus 2308
  8gxk-assembly2_C  TM=8.820E-01  e=1.112E-18  Pseudomonas jinjuensis
  8gxj-assembly1_A  TM=8.566E-01  e=2.306E-17  Pseudomonas aeruginosa PAO1
  8gxf-assembly2_C  TM=8.582E-01  e=8.685E-17  Pseudomonas flexibilis

Foldseek 3Di:
DQFADDDLQDWFDDDFKIWGRDDLVQLVLQCVQQAPDCVQCVFPQDDHHNDSVRSSVVSVVQVPDPQKRKTFIAGVVVRHGFWMKIWGDADSNQLEIEIDPTTGRPVCPPHCRVLVVCLRVLCCSCPPRNGFKYKYWGFPVPVVVVVVVVVLVWAWDDKAPQPDAHPVGDGTIITMTMDGSVRCVVSSVVSVVVNVVD/DQFADDDLQDWFDDDFKIWGRDDLVQLVLQCVQQAPDCVQCVFPQDDHHNDSVRSSVVSVVQVPDPQKRKTFIAGPVVRHGFWMKIWGDADSNQLEIEIDPTTGRPVCPPHCRVLVVCLRVLCCSCPPRNGFKYKYWGFPVCVVVVVVVVVLVWAWDDKAPQPDAHPVGDGTIITMTMDGSVRVVVSSVVSVVVNVVD

Sequence (396 aa):
MIAKLPTRTTALTGRHVRLEPLDHTHVPDLFRALGGDDEVWRWTFHLTPRTEDELDSIVEDRLADPACVPFAVVHLASGRTAGITCYFGASGLHEEVEIGGTWYGREYWRTAVNTESKLLLLTHAYEELGMGRVYWKIDHLNERSQAAVRRLGAVHEGTLRRHRQRPDGSWRDSVQFSMLREEWPSVRERLVRRLDRGMIAKLPTRTTALTGRHVRLEPLDHTHVPDLFRALGGDDEVWRWTFHLTPRTEDELDSIVEDRLADPACVPFAVVHLASGRTAGITCYFGASGLHEEVEIGGTWYGREYWRTAVNTESKLLLLTHAYEELGMGRVYWKIDHLNERSQAAVRRLGAVHEGTLRRHRQRPDGSWRDSVQFSMLREEWPSVRERLVRRLDRG

Solvent-accessible surface area (backbone atoms only — not comparable to full-atom values): 20862 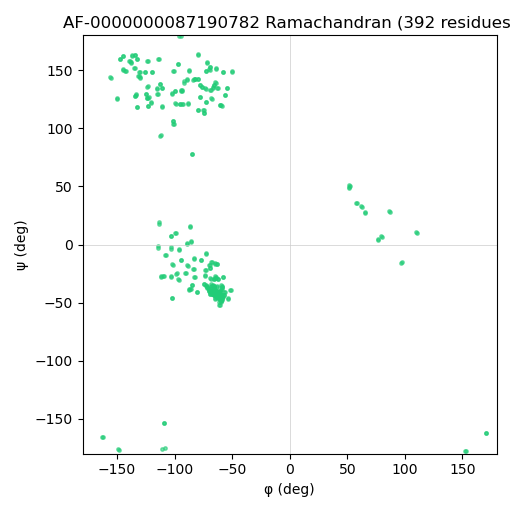Å² total; per-residue (Å²): 129,77,18,53,69,88,61,71,77,54,65,47,76,68,90,59,38,32,37,28,50,54,58,77,87,47,38,68,41,31,30,71,38,46,46,63,35,57,78,68,31,65,81,47,74,50,74,61,26,80,44,62,65,51,42,43,51,53,52,49,51,49,70,66,34,85,56,41,41,48,25,30,31,28,31,54,88,80,66,41,37,39,28,35,34,25,43,30,67,62,33,29,88,46,16,30,34,28,53,41,78,67,43,54,13,72,91,48,57,94,46,66,55,61,58,50,52,49,49,51,50,50,46,43,40,44,72,70,27,44,29,48,28,39,33,37,72,37,51,69,82,42,58,68,63,53,50,52,47,46,71,60,62,37,42,81,32,36,44,42,73,58,49,39,64,36,72,86,67,49,64,34,35,29,35,29,33,34,43,43,49,88,52,40,64,63,36,52,53,52,52,51,51,52,66,71,72,105,131,77,18,52,67,89,62,70,77,53,66,48,76,65,91,57,37,32,38,31,51,55,57,77,87,48,38,68,42,32,32,71,38,47,46,63,36,55,78,70,31,65,82,46,74,49,75,62,27,79,44,63,65,51,43,44,50,53,51,48,51,50,70,66,35,84,56,42,41,49,25,29,31,27,31,55,90,78,68,39,35,40,29,36,35,26,43,32,68,62,32,30,88,46,15,30,32,29,53,40,79,66,44,54,12,69,90,49,58,96,48,65,55,60,59,51,51,50,49,50,52,49,46,42,40,43,74,71,27,44,29,48,28,39,32,37,73,37,51,67,81,42,56,67,61,51,49,54,45,45,71,59,63,37,42,81,32,35,45,42,73,59,48,40,62,36,73,86,66,50,63,36,36,29,35,28,32,33,41,43,50,88,53,41,66,63,35,51,52,51,51,52,51,51,65,71,74,106